Protein AF-A0A437J7K6-F1 (afdb_monomer)

InterPro domains:
  IPR006598 Glycosyl transferase CAP10 domain [PF05686] (250-418)
  IPR006598 Glycosyl transferase CAP10 domain [SM00672] (198-436)
  IPR051091 Protein O-Glucosyltransferase/Glycos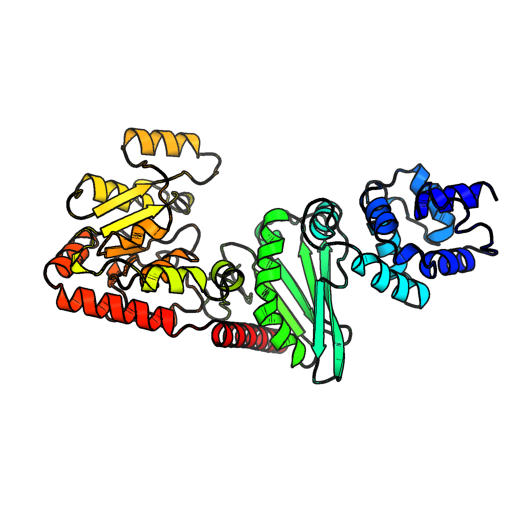yltransferase 90 [PTHR12203] (225-419)

Secondary structure (DSSP, 8-state):
-HHHHHHHHHHH-TT-TTTTTT--SSHHHHHHHHHT-GGGG-HHHHHHHHH-BPPHHHHHHHHHHH-SS--GGGTTSBHHHHHHHHHHHTTT-HHHHHHHHHHHTTS-SSSTT-HHHHHHHH-EEEEEEEEEE-TTT--EEEEEEEEESSPPSSGGGGGEEEEEEETTEEEEEEE-S-HHHHHHHHHTTHHHHHHHHTTS-S-EEEEEE-SSS--SSS-EESSBS-GGGB---HHHHHTTTTHHHHHHHHTPPPGGGSEEEEEEEE--TTGGG-SSGGGSHHHHHHHHHHH-TTTEEEEE-----STTHHHHHHHHHHTT-B-----GGGGGGEEEEEE---SS--THHHHHHHHTTSPEEEE--TT--B-TTGGG--BTTTBEEE-TT-TTHHHHHHHHHH-HHHHHHHHHHHHHHHHH--HHHHHHHHHHHHHHHHHHHHHH-

pLDDT: mean 91.16, std 7.8, range [56.12, 98.88]

Solvent-accessible surface area (backbone atoms only — not comparable to full-atom values): 23538 Å² total; per-residue (Å²): 108,69,74,43,33,54,42,18,24,73,70,48,35,83,92,32,40,63,77,41,75,82,58,66,76,58,45,64,44,40,36,47,50,62,35,58,34,76,61,49,60,35,46,67,34,44,51,47,26,57,68,39,60,28,46,70,67,57,46,62,63,43,46,61,56,63,85,62,95,75,63,70,87,39,52,72,29,29,46,41,54,48,55,52,56,52,31,65,78,37,69,89,36,66,36,26,51,52,30,62,60,40,38,55,74,56,52,52,55,69,62,90,95,8,53,48,63,48,26,49,71,69,33,46,71,46,67,71,75,43,75,46,60,23,67,78,77,74,41,83,31,30,33,25,38,38,28,39,73,77,44,57,92,50,67,71,60,29,33,33,37,42,34,41,34,35,94,81,30,36,40,31,39,32,31,39,68,61,60,88,66,41,53,65,42,54,58,41,44,43,76,17,47,47,69,35,58,26,64,45,91,41,68,46,43,49,37,36,28,58,48,74,59,28,63,93,69,92,39,35,13,44,25,25,70,62,74,87,26,36,22,70,36,49,63,42,49,74,40,62,47,39,50,64,59,54,58,57,44,73,68,49,72,57,73,90,78,28,43,83,28,32,37,43,76,42,54,46,42,42,36,88,80,38,95,47,65,71,71,20,52,69,49,39,46,16,56,48,14,73,78,35,60,82,49,28,47,37,27,29,43,47,69,50,96,48,101,57,31,67,62,54,48,54,50,34,54,77,69,67,29,58,43,80,80,73,66,82,71,61,62,55,49,32,43,29,34,56,38,65,57,31,78,47,55,49,78,59,52,53,56,54,42,21,49,60,31,25,29,29,39,35,40,46,60,88,78,50,47,41,46,63,65,52,90,76,64,41,77,73,48,33,28,35,75,26,50,54,82,47,83,47,44,66,60,52,51,50,52,36,68,78,34,53,70,58,32,49,49,19,1,42,40,16,21,50,52,51,66,68,59,46,50,68,63,44,28,51,51,24,18,49,30,53,54,53,47,24,55,53,49,62,74,75,107

Structure (mmCIF, N/CA/C/O backbone):
data_AF-A0A437J7K6-F1
#
_entry.id   AF-A0A437J7K6-F1
#
loop_
_atom_site.group_PDB
_atom_site.id
_atom_site.type_symbol
_atom_site.label_atom_id
_atom_site.label_alt_id
_atom_site.label_comp_id
_atom_site.label_asym_id
_atom_site.label_entity_id
_atom_site.label_seq_id
_atom_site.pdbx_PDB_ins_code
_atom_site.Cartn_x
_atom_site.Cartn_y
_atom_site.Cartn_z
_atom_site.occupancy
_atom_site.B_iso_or_equiv
_atom_site.auth_seq_id
_atom_site.auth_comp_id
_atom_site.auth_asym_id
_atom_site.auth_atom_id
_atom_site.pdbx_PDB_model_num
ATOM 1 N N . MET A 1 1 ? -17.017 16.456 49.226 1.00 59.50 1 MET A N 1
ATOM 2 C CA . MET A 1 1 ? -16.725 17.582 48.312 1.00 59.50 1 MET A CA 1
ATOM 3 C C . MET A 1 1 ? -15.293 17.501 47.816 1.00 59.50 1 MET A C 1
ATOM 5 O O . MET A 1 1 ? -15.143 17.323 46.625 1.00 59.50 1 MET A O 1
ATOM 9 N N . GLU A 1 2 ? -14.284 17.491 48.691 1.00 69.12 2 GLU A N 1
ATOM 10 C CA . GLU A 1 2 ? -12.851 17.457 48.319 1.00 69.12 2 GLU A CA 1
ATOM 11 C C . GLU A 1 2 ? -12.480 16.327 47.333 1.00 69.12 2 GLU A C 1
ATOM 13 O O . GLU A 1 2 ? -12.078 16.607 46.212 1.00 69.12 2 GLU A O 1
ATOM 18 N N . HIS A 1 3 ? -12.822 15.070 47.640 1.00 74.38 3 HIS A N 1
ATOM 19 C CA . HIS A 1 3 ? -12.601 13.936 46.722 1.00 74.38 3 HIS A CA 1
ATOM 20 C C . HIS A 1 3 ? -13.326 14.075 45.358 1.00 74.38 3 HIS A C 1
ATOM 22 O O . HIS A 1 3 ? -12.877 13.530 44.350 1.00 74.38 3 HIS A O 1
ATOM 28 N N . ARG A 1 4 ? -14.458 14.796 45.288 1.00 77.44 4 ARG A N 1
ATOM 29 C CA . ARG A 1 4 ? -15.164 15.044 44.011 1.00 77.44 4 ARG A CA 1
ATOM 30 C C . ARG A 1 4 ? -14.464 16.122 43.190 1.00 77.44 4 ARG A C 1
ATOM 32 O O . ARG A 1 4 ? -14.423 16.005 41.972 1.00 77.44 4 ARG A O 1
ATOM 39 N N . THR A 1 5 ? -13.918 17.138 43.851 1.00 83.12 5 THR A N 1
ATOM 40 C CA . THR A 1 5 ? -13.100 18.177 43.222 1.00 83.12 5 THR A CA 1
ATOM 41 C C . THR A 1 5 ? -11.822 17.576 42.639 1.00 83.12 5 THR A C 1
ATOM 43 O O . THR A 1 5 ? -11.478 17.871 41.499 1.00 83.12 5 THR A O 1
ATOM 46 N N . ASP A 1 6 ? -11.168 16.662 43.358 1.00 86.25 6 ASP A N 1
ATOM 47 C CA . ASP A 1 6 ? -9.965 15.984 42.857 1.00 86.25 6 ASP A CA 1
ATOM 48 C C . ASP A 1 6 ? -10.276 15.049 41.682 1.00 86.25 6 ASP A C 1
ATOM 50 O O . ASP A 1 6 ? -9.573 15.060 40.672 1.00 86.25 6 ASP A O 1
ATOM 54 N N . LEU A 1 7 ? -11.390 14.310 41.748 1.00 88.44 7 LEU A N 1
ATOM 55 C CA . LEU A 1 7 ? -11.868 13.508 40.621 1.00 88.44 7 LEU A CA 1
ATOM 56 C C . LEU A 1 7 ? -12.237 14.379 39.408 1.00 88.44 7 LEU A C 1
ATOM 58 O O . LEU A 1 7 ? -11.939 14.006 38.277 1.00 88.44 7 LEU A O 1
ATOM 62 N N . ALA A 1 8 ? -12.870 15.537 39.617 1.00 90.75 8 ALA A N 1
ATOM 63 C CA . ALA A 1 8 ? -13.203 16.466 38.540 1.00 90.75 8 ALA A CA 1
ATOM 64 C C . ALA A 1 8 ? -11.942 17.024 37.867 1.00 90.75 8 ALA A C 1
ATOM 66 O O . ALA A 1 8 ? -11.865 17.006 36.640 1.00 90.75 8 ALA A O 1
ATOM 67 N N . ARG A 1 9 ? -10.930 17.425 38.647 1.00 91.94 9 ARG A N 1
ATOM 68 C CA . ARG A 1 9 ? -9.620 17.840 38.120 1.00 91.94 9 ARG A CA 1
ATOM 69 C C . ARG A 1 9 ? -8.950 16.728 37.323 1.00 91.94 9 ARG A C 1
ATOM 71 O O . ARG A 1 9 ? -8.494 16.966 36.210 1.00 91.94 9 ARG A O 1
ATOM 78 N N . LEU A 1 10 ? -8.954 15.500 37.843 1.00 93.25 10 LEU A N 1
ATOM 79 C CA . LEU A 1 10 ? -8.397 14.349 37.134 1.00 93.25 10 LEU A CA 1
ATOM 80 C C . LEU A 1 10 ? -9.150 14.054 35.832 1.00 93.25 10 LEU A C 1
ATOM 82 O O . LEU A 1 10 ? -8.529 13.698 34.841 1.00 93.25 10 LEU A O 1
ATOM 86 N N . LEU A 1 11 ? -10.479 14.168 35.815 1.00 92.69 11 LEU A N 1
ATOM 87 C CA . LEU A 1 11 ? -11.285 13.832 34.643 1.00 92.69 11 LEU A CA 1
ATOM 88 C C . LEU A 1 11 ? -11.331 14.945 33.604 1.00 92.69 11 LEU A C 1
ATOM 90 O O . LEU A 1 11 ? -11.466 14.637 32.427 1.00 92.69 11 LEU A O 1
ATOM 94 N N . PHE A 1 12 ? -11.296 16.211 33.995 1.00 93.31 12 PHE A N 1
ATOM 95 C CA . PHE A 1 12 ? -11.583 17.329 33.094 1.00 93.31 12 PHE A CA 1
ATOM 96 C C . PHE A 1 12 ? -10.450 18.361 33.021 1.00 93.31 12 PHE A C 1
ATOM 98 O O . PHE A 1 12 ? -10.519 19.251 32.186 1.00 93.31 12 PHE A O 1
ATOM 105 N N . GLY A 1 13 ? -9.395 18.225 33.824 1.00 92.69 13 GLY A N 1
ATOM 106 C CA . GLY A 1 13 ? -8.305 19.194 33.917 1.00 92.69 13 GLY A CA 1
ATOM 107 C C . GLY A 1 13 ? -8.537 20.258 34.995 1.00 92.69 13 GLY A C 1
ATOM 108 O O . GLY A 1 13 ? -9.630 20.395 35.554 1.00 92.69 13 GLY A O 1
ATOM 109 N N . ASP A 1 14 ? -7.484 21.022 35.292 1.00 88.31 14 ASP A N 1
ATOM 110 C CA . ASP A 1 14 ? -7.465 21.998 36.393 1.00 88.31 14 ASP A CA 1
ATOM 111 C C . ASP A 1 14 ? -8.370 23.219 36.165 1.00 88.31 14 ASP A C 1
ATOM 113 O O . ASP A 1 14 ? -8.733 23.896 37.126 1.00 88.31 14 ASP A O 1
ATOM 117 N N . ASP A 1 15 ? -8.794 23.460 34.923 1.00 89.94 15 ASP A N 1
ATOM 118 C CA . ASP A 1 15 ? -9.720 24.538 34.552 1.00 89.94 15 ASP A CA 1
ATOM 119 C C . ASP A 1 15 ? -11.193 24.206 34.871 1.00 89.94 15 ASP A C 1
ATOM 121 O O . ASP A 1 15 ? -12.079 25.060 34.754 1.00 89.94 15 ASP A O 1
ATOM 125 N N . HIS A 1 16 ? -11.484 22.967 35.290 1.00 90.88 16 HIS A N 1
ATOM 126 C CA . HIS A 1 16 ? -12.845 22.472 35.528 1.00 90.88 16 HIS A CA 1
ATOM 127 C C . HIS A 1 16 ? -13.049 21.781 36.898 1.00 90.88 16 HIS A C 1
ATOM 129 O O . HIS A 1 16 ? -13.719 20.745 36.971 1.00 90.88 16 HIS A O 1
ATOM 135 N N . PRO A 1 17 ? -12.545 22.341 38.017 1.00 86.25 17 PRO A N 1
ATOM 136 C CA . PRO A 1 17 ? -12.547 21.668 39.321 1.00 86.25 17 PRO A CA 1
ATOM 137 C C . PRO A 1 17 ? -13.955 21.446 39.901 1.00 86.25 17 PRO A C 1
ATOM 139 O O . PRO A 1 17 ? -14.151 20.550 40.720 1.00 86.25 17 PRO A O 1
ATOM 142 N N . ASP A 1 18 ? -14.948 22.219 39.455 1.00 88.12 18 ASP A N 1
ATOM 143 C CA . ASP A 1 18 ? -16.324 22.161 39.959 1.00 88.12 18 ASP A CA 1
ATOM 144 C C . ASP A 1 18 ? -17.279 21.358 39.055 1.00 88.12 18 ASP A C 1
ATOM 146 O O . ASP A 1 18 ? -18.476 21.277 39.337 1.00 88.12 18 ASP A O 1
ATOM 150 N N . ALA A 1 19 ? -16.771 20.707 37.997 1.00 88.88 19 ALA A N 1
ATOM 151 C CA . ALA A 1 19 ? -17.585 19.984 37.007 1.00 88.88 19 ALA A CA 1
ATOM 152 C C . ALA A 1 19 ? -18.482 18.882 37.611 1.00 88.88 19 ALA A C 1
ATOM 154 O O . ALA A 1 19 ? -19.518 18.537 37.047 1.00 88.88 19 ALA A O 1
ATOM 155 N N . LEU A 1 20 ? -18.114 18.339 38.778 1.00 87.94 20 LEU A N 1
ATOM 156 C CA . LEU A 1 20 ? -18.870 17.297 39.487 1.00 87.94 20 LEU A CA 1
ATOM 157 C C . LEU A 1 20 ? -19.371 17.737 40.875 1.00 87.94 20 LEU A C 1
ATOM 159 O O . LEU A 1 20 ? -19.770 16.892 41.680 1.00 87.94 20 LEU A O 1
ATOM 163 N N . ALA A 1 21 ? -19.382 19.042 41.178 1.00 81.25 21 ALA A N 1
ATOM 164 C CA . ALA A 1 21 ? -19.735 19.559 42.506 1.00 81.25 21 ALA A CA 1
ATOM 165 C C . ALA A 1 21 ? -21.153 19.157 42.968 1.00 81.25 21 ALA A C 1
ATOM 167 O O . ALA A 1 21 ? -21.380 18.959 44.163 1.00 81.25 21 ALA A O 1
ATOM 168 N N . HIS A 1 22 ? -22.084 18.966 42.025 1.00 76.06 22 HIS A N 1
ATOM 169 C CA . HIS A 1 22 ? -23.499 18.655 42.280 1.00 76.06 22 HIS A CA 1
ATOM 170 C C . HIS A 1 22 ? -23.906 17.201 41.964 1.00 76.06 22 HIS A C 1
ATOM 172 O O . HIS A 1 22 ? -25.091 16.880 41.987 1.00 76.06 22 HIS A O 1
ATOM 178 N N . ALA A 1 23 ? -22.957 16.316 41.637 1.00 75.81 23 ALA A N 1
ATOM 179 C CA . ALA A 1 23 ? -23.265 14.925 41.299 1.00 75.81 23 ALA A CA 1
ATOM 180 C C . ALA A 1 23 ? -23.521 14.089 42.568 1.00 75.81 23 ALA A C 1
ATOM 182 O O . ALA A 1 23 ? -22.572 13.600 43.173 1.00 75.81 23 ALA A O 1
ATOM 183 N N . ASP A 1 24 ? -24.777 13.924 42.992 1.00 65.19 24 ASP A N 1
ATOM 184 C CA . ASP A 1 24 ? -25.143 13.151 44.190 1.00 65.19 24 ASP A CA 1
ATOM 185 C C . ASP A 1 24 ? -25.433 11.668 43.915 1.00 65.19 24 ASP A C 1
ATOM 187 O O . ASP A 1 24 ? -26.032 11.323 42.900 1.00 65.19 24 ASP A O 1
ATOM 191 N N . GLY A 1 25 ? -25.059 10.790 44.857 1.00 62.53 25 GLY A N 1
ATOM 192 C CA . GLY A 1 25 ? -25.455 9.376 44.864 1.00 62.53 25 GLY A CA 1
ATOM 193 C C . GLY A 1 25 ? -24.308 8.363 44.912 1.00 62.53 25 GLY A C 1
ATOM 194 O O . GLY A 1 25 ? -23.146 8.714 45.122 1.00 62.53 25 GLY A O 1
ATOM 195 N N . ASP A 1 26 ? -24.692 7.094 44.763 1.00 73.94 26 ASP A N 1
ATOM 196 C CA . ASP A 1 26 ? -23.817 5.932 44.583 1.00 73.94 26 ASP A CA 1
ATOM 197 C C . ASP A 1 26 ? -22.997 6.011 43.272 1.00 73.94 26 ASP A C 1
ATOM 199 O O . ASP A 1 26 ? -23.104 6.966 42.495 1.00 73.94 26 ASP A O 1
ATOM 203 N N . GLY A 1 27 ? -22.137 5.018 43.021 1.00 75.25 27 GLY A N 1
ATOM 204 C CA . GLY A 1 27 ? -21.258 5.013 41.845 1.00 75.25 27 GLY A CA 1
ATOM 205 C C . GLY A 1 27 ? -21.992 5.062 40.494 1.00 75.25 27 GLY A C 1
ATOM 206 O O . GLY A 1 27 ? -21.423 5.561 39.525 1.00 75.25 27 GLY A O 1
ATOM 207 N N . ASP A 1 28 ? -23.265 4.644 40.408 1.00 80.38 28 ASP A N 1
ATOM 208 C CA . ASP A 1 28 ? -24.039 4.709 39.159 1.00 80.38 28 ASP A CA 1
ATOM 209 C C . ASP A 1 28 ? -24.464 6.146 38.819 1.00 80.38 28 ASP A C 1
ATOM 211 O O . ASP A 1 28 ? -24.347 6.586 37.669 1.00 80.38 28 ASP A O 1
ATOM 215 N N . SER A 1 29 ? -24.900 6.915 39.819 1.00 83.50 29 SER A N 1
ATOM 216 C CA . SER A 1 29 ? -25.231 8.334 39.634 1.00 83.50 29 SER A CA 1
ATOM 217 C C . SER A 1 29 ? -24.011 9.156 39.217 1.00 83.50 29 SER A C 1
ATOM 219 O O . SER A 1 29 ? -24.097 9.975 38.298 1.00 83.50 29 SER A O 1
ATOM 221 N N . LEU A 1 30 ? -22.852 8.899 39.833 1.00 85.31 30 LEU A N 1
ATOM 222 C CA . LEU A 1 30 ? -21.594 9.553 39.469 1.00 85.31 30 LEU A CA 1
ATOM 223 C C . LEU A 1 30 ? -21.158 9.190 38.043 1.00 85.31 30 LEU A C 1
ATOM 225 O O . LEU A 1 30 ? -20.812 10.072 37.259 1.00 85.31 30 LEU A O 1
ATOM 229 N N . ARG A 1 31 ? -21.231 7.905 37.679 1.00 86.38 31 ARG A N 1
ATOM 230 C CA . ARG A 1 31 ? -20.950 7.412 36.324 1.00 86.38 31 ARG A CA 1
ATOM 231 C C . ARG A 1 31 ? -21.807 8.108 35.270 1.00 86.38 31 ARG A C 1
ATOM 233 O O . ARG A 1 31 ? -21.281 8.586 34.264 1.00 86.38 31 ARG A O 1
ATOM 240 N N . LYS A 1 32 ? -23.120 8.204 35.505 1.00 87.25 32 LYS A N 1
ATOM 241 C CA . LYS A 1 32 ? -24.046 8.923 34.615 1.00 87.25 32 LYS A CA 1
ATOM 242 C C . LYS A 1 32 ? -23.670 10.397 34.489 1.00 87.25 32 LYS A C 1
ATOM 244 O O . LYS A 1 32 ? -23.656 10.907 33.372 1.00 87.25 32 LYS A O 1
ATOM 249 N N . ALA A 1 33 ? -23.320 11.056 35.596 1.00 89.31 33 ALA A N 1
ATOM 250 C CA . ALA A 1 33 ? -22.886 12.451 35.584 1.00 89.31 33 ALA A CA 1
ATOM 251 C C . ALA A 1 33 ? -21.607 12.658 34.755 1.00 89.31 33 ALA A C 1
ATOM 253 O O . ALA A 1 33 ? -21.548 13.590 33.958 1.00 89.31 33 ALA A O 1
ATOM 254 N N . VAL A 1 34 ? -20.615 11.768 34.882 1.00 90.50 34 VAL A N 1
ATOM 255 C CA . VAL A 1 34 ? -19.355 11.842 34.124 1.00 90.50 34 VAL A CA 1
ATOM 256 C C . VAL A 1 34 ? -19.582 11.616 32.631 1.00 90.50 34 VAL A C 1
ATOM 258 O O . VAL A 1 34 ? -19.145 12.433 31.821 1.00 90.50 34 VAL A O 1
ATOM 261 N N . PHE A 1 35 ? -20.282 10.548 32.241 1.00 91.12 35 PHE A N 1
ATOM 262 C CA . PHE A 1 35 ? -20.473 10.220 30.824 1.00 91.12 35 PHE A CA 1
ATOM 263 C C . PHE A 1 35 ? -21.430 11.173 30.099 1.00 91.12 35 PHE A C 1
ATOM 265 O O . PHE A 1 35 ? -21.229 11.469 28.922 1.00 91.12 35 PHE A O 1
ATOM 272 N N . ALA A 1 36 ? -22.422 11.730 30.797 1.00 91.06 36 ALA A N 1
ATOM 273 C CA . ALA A 1 36 ? -23.317 12.736 30.228 1.00 91.06 36 ALA A CA 1
ATOM 274 C C . ALA A 1 36 ? -22.734 14.163 30.250 1.00 91.06 36 ALA A C 1
ATOM 276 O O . ALA A 1 36 ? -23.382 15.086 29.754 1.00 91.06 36 ALA A O 1
ATOM 277 N N . HIS A 1 37 ? -21.540 14.371 30.822 1.00 92.31 37 HIS A N 1
ATOM 278 C CA . HIS A 1 37 ? -21.005 15.715 31.018 1.00 92.31 37 HIS A CA 1
ATOM 279 C C . HIS A 1 37 ? -20.718 16.428 29.677 1.00 92.31 37 HIS A C 1
ATOM 281 O O . HIS A 1 37 ? -20.059 15.850 28.807 1.00 92.31 37 HIS A O 1
ATOM 287 N N . PRO A 1 38 ? -21.126 17.702 29.495 1.00 91.50 38 PRO A N 1
ATOM 288 C CA . PRO A 1 38 ? -20.907 18.439 28.244 1.00 91.50 38 PRO A CA 1
ATOM 289 C C . PRO A 1 38 ? -19.436 18.559 27.822 1.00 91.50 38 PRO A C 1
ATOM 291 O O . PRO A 1 38 ? -19.141 18.550 26.628 1.00 91.50 38 PRO A O 1
ATOM 294 N N . LEU A 1 39 ? -18.512 18.604 28.790 1.00 92.31 39 LEU A N 1
ATOM 295 C CA . LEU A 1 39 ? -17.063 18.665 28.536 1.00 92.31 39 LEU A CA 1
ATOM 296 C C . LEU A 1 39 ? -16.506 17.437 27.803 1.00 92.31 39 LEU A C 1
ATOM 298 O O . LEU A 1 39 ? -15.386 17.481 27.314 1.00 92.31 39 LEU A O 1
ATOM 302 N N . ASN A 1 40 ? -17.265 16.347 27.659 1.00 90.50 40 ASN A N 1
ATOM 303 C CA . ASN A 1 40 ? -16.837 15.217 26.829 1.00 90.50 40 ASN A CA 1
ATOM 304 C C . ASN A 1 40 ? -16.761 15.560 25.331 1.00 90.50 40 ASN A C 1
ATOM 306 O O . ASN A 1 40 ? -16.220 14.775 24.561 1.00 90.50 40 ASN A O 1
ATOM 310 N N . ARG A 1 41 ? -17.293 16.719 24.921 1.00 89.00 41 ARG A N 1
ATOM 311 C CA . ARG A 1 41 ? -17.150 17.283 23.569 1.00 89.00 41 ARG A CA 1
ATOM 312 C C . ARG A 1 41 ? -16.044 18.334 23.472 1.00 89.00 41 ARG A C 1
ATOM 314 O O . ARG A 1 41 ? -15.837 18.889 22.396 1.00 89.00 41 ARG A O 1
ATOM 321 N N . ASP A 1 42 ? -15.382 18.648 24.582 1.00 90.56 42 ASP A N 1
ATOM 322 C CA . ASP A 1 42 ? -14.318 19.639 24.614 1.00 90.56 42 ASP A CA 1
ATOM 323 C C . ASP A 1 42 ? -13.000 19.017 24.129 1.00 90.56 42 ASP A C 1
ATOM 325 O O . ASP A 1 42 ? -12.529 18.005 24.657 1.00 90.56 42 ASP A O 1
ATOM 329 N N . ALA A 1 43 ? -12.404 19.624 23.102 1.00 87.94 43 ALA A N 1
ATOM 330 C CA . ALA A 1 43 ? -11.171 19.131 22.503 1.00 87.94 43 ALA A CA 1
ATOM 331 C C . ALA A 1 43 ? -9.975 19.218 23.466 1.00 87.94 43 ALA A C 1
ATOM 333 O O . ALA A 1 43 ? -9.144 18.312 23.484 1.00 87.94 43 ALA A O 1
ATOM 334 N N . GLN A 1 44 ? -9.886 20.261 24.300 1.00 90.19 44 GLN A N 1
ATOM 335 C CA . GLN A 1 44 ? -8.802 20.408 25.276 1.00 90.19 44 GLN A CA 1
ATOM 336 C C . GLN A 1 44 ? -8.884 19.316 26.340 1.00 90.19 44 GLN A C 1
ATOM 338 O O . GLN A 1 44 ? -7.872 18.696 26.664 1.00 90.19 44 GLN A O 1
ATOM 343 N N . VAL A 1 45 ? -10.094 19.006 26.809 1.00 92.19 45 VAL A N 1
ATOM 344 C CA . VAL A 1 45 ? -10.329 17.890 27.736 1.00 92.19 45 VAL A CA 1
ATOM 345 C C . VAL A 1 45 ? -9.960 16.550 27.098 1.00 92.19 45 VAL A C 1
ATOM 347 O O . VAL A 1 45 ? -9.326 15.708 27.740 1.00 92.19 45 VAL A O 1
ATOM 350 N N . ALA A 1 46 ? -10.319 16.337 25.829 1.00 89.44 46 ALA A N 1
ATOM 351 C CA . ALA A 1 46 ? -9.963 15.121 25.103 1.00 89.44 46 ALA A CA 1
ATOM 352 C C . ALA A 1 46 ? -8.440 14.956 24.963 1.00 89.44 46 ALA A C 1
ATOM 354 O O . ALA A 1 46 ? -7.911 13.884 25.272 1.00 89.44 46 ALA A O 1
ATOM 355 N N . HIS A 1 47 ? -7.727 16.023 24.588 1.00 89.06 47 HIS A N 1
ATOM 356 C CA . HIS A 1 47 ? -6.264 16.035 24.505 1.00 89.06 47 HIS A CA 1
ATOM 357 C C . HIS A 1 47 ? -5.598 15.822 25.871 1.00 89.06 47 HIS A C 1
ATOM 359 O O . HIS A 1 47 ? -4.659 15.028 25.992 1.00 89.06 47 HIS A O 1
ATOM 365 N N . TYR A 1 48 ? -6.100 16.475 26.921 1.00 92.00 48 TYR A N 1
ATOM 366 C CA . TYR A 1 48 ? -5.630 16.273 28.290 1.00 92.00 48 TYR A CA 1
ATOM 367 C C . TYR A 1 48 ? -5.745 14.800 28.708 1.00 92.00 48 TYR A C 1
ATOM 369 O O . TYR A 1 48 ? -4.769 14.195 29.141 1.00 92.00 48 TYR A O 1
ATOM 377 N N . ARG A 1 49 ? -6.901 14.165 28.501 1.00 91.81 49 ARG A N 1
ATOM 378 C CA . ARG A 1 49 ? -7.100 12.749 28.857 1.00 91.81 49 ARG A CA 1
ATOM 379 C C . ARG A 1 49 ? -6.230 11.792 28.048 1.00 91.81 49 ARG A C 1
ATOM 381 O O . ARG A 1 49 ? -5.819 10.756 28.566 1.00 91.81 49 ARG A O 1
ATOM 388 N N . LEU A 1 50 ? -5.979 12.106 26.781 1.00 89.81 50 LEU A N 1
ATOM 389 C CA . LEU A 1 50 ? -5.139 11.286 25.911 1.00 89.81 50 LEU A CA 1
ATOM 390 C C . LEU A 1 50 ? -3.650 11.369 26.299 1.00 89.81 50 LEU A C 1
ATOM 392 O O . LEU A 1 50 ? -2.895 10.410 26.129 1.00 89.81 50 LEU A O 1
ATOM 396 N N . SER A 1 51 ? -3.225 12.510 26.845 1.00 89.81 51 SER A N 1
ATOM 397 C CA . SER A 1 51 ? -1.854 12.744 27.315 1.00 89.81 51 SER A CA 1
ATOM 398 C C . SER A 1 51 ? -1.627 12.307 28.768 1.00 89.81 51 SER A C 1
ATOM 400 O O . SER A 1 51 ? -0.534 11.843 29.104 1.00 89.81 51 SER A O 1
ATOM 402 N N . LYS A 1 52 ? -2.649 12.387 29.626 1.00 93.31 52 LYS A N 1
ATOM 403 C CA . LYS A 1 52 ? -2.589 11.979 31.034 1.00 93.31 52 LYS A CA 1
ATOM 404 C C . LYS A 1 52 ? -2.447 10.462 31.153 1.00 93.31 52 LYS A C 1
ATOM 406 O O . LYS A 1 52 ? -3.403 9.715 30.971 1.00 93.31 52 LYS A O 1
ATOM 411 N N . THR A 1 53 ? -1.241 10.017 31.498 1.00 93.50 53 THR A N 1
ATOM 412 C CA . THR A 1 53 ? -0.951 8.619 31.849 1.00 93.50 53 THR A CA 1
ATOM 413 C C . THR A 1 53 ? -1.370 8.350 33.291 1.00 93.50 53 THR A C 1
ATOM 415 O O . THR A 1 53 ? -1.080 9.159 34.175 1.00 93.50 53 THR A O 1
ATOM 418 N N . LEU A 1 54 ? -2.048 7.227 33.530 1.00 93.81 54 LEU A N 1
ATOM 419 C CA . LEU A 1 54 ? -2.587 6.881 34.843 1.00 93.81 54 LEU A CA 1
ATOM 420 C C . LEU A 1 54 ? -1.535 6.239 35.750 1.00 93.81 54 LEU A C 1
ATOM 422 O O . LEU A 1 54 ? -0.938 5.214 35.417 1.00 93.81 54 LEU A O 1
ATOM 426 N N . SER A 1 55 ? -1.345 6.831 36.925 1.00 94.00 55 SER A N 1
ATOM 427 C CA . SER A 1 55 ? -0.631 6.235 38.053 1.00 94.00 55 SER A CA 1
ATOM 428 C C . SER A 1 55 ? -1.548 5.320 38.877 1.00 94.00 55 SER A C 1
ATOM 430 O O . SER A 1 55 ? -2.761 5.292 38.682 1.00 94.00 55 SER A O 1
ATOM 432 N N . HIS A 1 56 ? -0.979 4.596 39.843 1.00 91.69 56 HIS A N 1
ATOM 433 C CA . HIS A 1 56 ? -1.773 3.819 40.801 1.00 91.69 56 HIS A CA 1
ATOM 434 C C . HIS A 1 56 ? -2.739 4.707 41.604 1.00 91.69 56 HIS A C 1
ATOM 436 O O . HIS A 1 56 ? -3.883 4.325 41.812 1.00 91.69 56 HIS A O 1
ATOM 442 N N . GLU A 1 57 ? -2.310 5.905 42.009 1.00 90.88 57 GLU A N 1
ATOM 443 C CA . GLU A 1 57 ? -3.150 6.852 42.753 1.00 90.88 57 GLU A CA 1
ATOM 444 C C . GLU A 1 57 ? -4.311 7.383 41.901 1.00 90.88 57 GLU A C 1
ATOM 446 O O . GLU A 1 57 ? -5.446 7.444 42.372 1.00 90.88 57 GLU A O 1
ATOM 451 N N . ASP A 1 58 ? -4.060 7.685 40.621 1.00 92.62 58 ASP A N 1
ATOM 452 C CA . ASP A 1 58 ? -5.124 8.087 39.693 1.00 92.62 58 ASP A CA 1
ATOM 453 C C . ASP A 1 58 ? -6.205 6.990 39.584 1.00 92.62 58 ASP A C 1
ATOM 455 O O . ASP A 1 58 ? -7.399 7.287 39.563 1.00 92.62 58 ASP A O 1
ATOM 459 N N . ILE A 1 59 ? -5.802 5.713 39.562 1.00 90.19 59 ILE A N 1
ATOM 460 C CA . ILE A 1 59 ? -6.727 4.572 39.522 1.00 90.19 59 ILE A CA 1
ATOM 461 C C . ILE A 1 59 ? -7.568 4.465 40.798 1.00 90.19 59 ILE A C 1
ATOM 463 O O . ILE A 1 59 ? -8.775 4.227 40.708 1.00 90.19 59 ILE A O 1
ATOM 467 N N . GLU A 1 60 ? -6.972 4.668 41.973 1.00 86.31 60 GLU A N 1
ATOM 468 C CA . GLU A 1 60 ? -7.715 4.684 43.240 1.00 86.31 60 GLU A CA 1
ATOM 469 C C . GLU A 1 60 ? -8.779 5.790 43.244 1.00 86.31 60 GLU A C 1
ATOM 471 O O . GLU A 1 60 ? -9.931 5.538 43.606 1.00 86.31 60 GLU A O 1
ATOM 476 N N . ASN A 1 61 ? -8.433 6.980 42.744 1.00 87.12 61 ASN A N 1
ATOM 477 C CA . ASN A 1 61 ? -9.362 8.104 42.631 1.00 87.12 61 ASN A CA 1
ATOM 478 C C . ASN A 1 61 ? -10.519 7.826 41.658 1.00 87.12 61 ASN A C 1
ATOM 480 O O . ASN A 1 61 ? -11.630 8.316 41.870 1.00 87.12 61 ASN A O 1
ATOM 484 N N . LEU A 1 62 ? -10.288 7.017 40.619 1.00 88.12 62 LEU A N 1
ATOM 485 C CA . LEU A 1 62 ? -11.307 6.609 39.647 1.00 88.12 62 LEU A CA 1
ATOM 486 C C . LEU A 1 62 ? -12.151 5.407 40.098 1.00 88.12 62 LEU A C 1
ATOM 488 O O . LEU A 1 62 ? -13.189 5.140 39.492 1.00 88.12 62 LEU A O 1
ATOM 492 N N . ARG A 1 63 ? -11.769 4.681 41.158 1.00 83.62 63 ARG A N 1
ATOM 493 C CA . ARG A 1 63 ? -12.504 3.494 41.639 1.00 83.62 63 ARG A CA 1
ATOM 494 C C . ARG A 1 63 ? -14.016 3.720 41.832 1.00 83.62 63 ARG A C 1
ATOM 496 O O . ARG A 1 63 ? -14.774 2.823 41.458 1.00 83.62 63 ARG A O 1
ATOM 503 N N . PRO A 1 64 ? -14.499 4.874 42.343 1.00 81.12 64 PRO A N 1
ATOM 504 C CA . PRO A 1 64 ? -15.936 5.134 42.459 1.00 81.12 64 PRO A CA 1
ATOM 505 C C . PRO A 1 64 ? -16.690 5.119 41.120 1.00 81.12 64 PRO A C 1
ATOM 507 O O . PRO A 1 64 ? -17.895 4.879 41.113 1.00 81.12 64 PRO A O 1
ATOM 510 N N . LEU A 1 65 ? -15.996 5.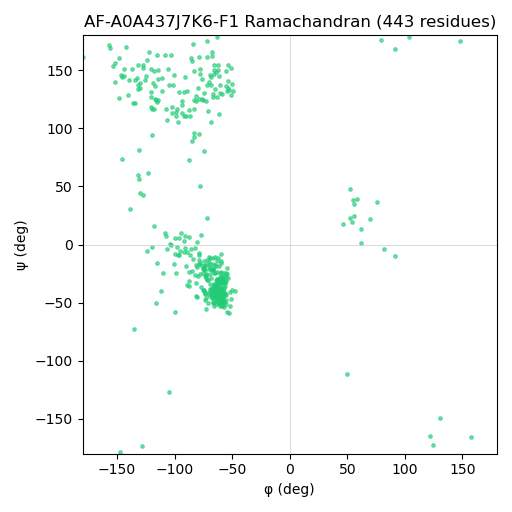378 40.004 1.00 81.94 65 LEU A N 1
ATOM 511 C CA . LEU A 1 65 ? -16.547 5.337 38.651 1.00 81.94 65 LEU A CA 1
ATOM 512 C C . LEU A 1 65 ? -16.603 3.905 38.111 1.00 81.94 65 LEU A C 1
ATOM 514 O O . LEU A 1 65 ? -17.609 3.534 37.525 1.00 81.94 65 LEU A O 1
ATOM 518 N N . PHE A 1 66 ? -15.540 3.115 38.293 1.00 78.56 66 PHE A N 1
ATOM 519 C CA . PHE A 1 66 ? -15.351 1.874 37.538 1.00 78.56 66 PHE A CA 1
ATOM 520 C C . PHE A 1 66 ? -16.246 0.705 37.964 1.00 78.56 66 PHE A C 1
ATOM 522 O O . PHE A 1 66 ? -16.402 -0.211 37.173 1.00 78.56 66 PHE A O 1
ATOM 529 N N . LEU A 1 67 ? -16.862 0.697 39.154 1.00 69.81 67 LEU A N 1
ATOM 530 C CA . LEU A 1 67 ? -17.761 -0.384 39.629 1.00 69.81 67 LEU A CA 1
ATOM 531 C C . LEU A 1 67 ? -17.230 -1.835 39.423 1.00 69.81 67 LEU A C 1
ATOM 533 O O . LEU A 1 67 ? -18.003 -2.790 39.475 1.00 69.81 67 LEU A O 1
ATOM 537 N N . LEU A 1 68 ? -15.924 -2.010 39.190 1.00 62.09 68 LEU A N 1
ATOM 538 C CA . LEU A 1 68 ? -15.264 -3.247 38.762 1.00 62.09 68 LEU A CA 1
ATOM 539 C C . LEU A 1 68 ? -14.095 -3.567 39.700 1.00 62.09 68 LEU A C 1
ATOM 541 O O . LEU A 1 68 ? -13.486 -2.671 40.286 1.00 62.09 68 LEU A O 1
ATOM 545 N N . ASN A 1 69 ? -13.776 -4.858 39.825 1.00 56.12 69 ASN A N 1
ATOM 546 C CA . ASN A 1 69 ? -12.791 -5.357 40.791 1.00 56.12 69 ASN A CA 1
ATOM 547 C C . ASN A 1 69 ? -11.326 -5.230 40.340 1.00 56.12 69 ASN A C 1
ATOM 549 O O . ASN A 1 69 ? -10.448 -5.318 41.194 1.00 56.12 69 ASN A O 1
ATOM 553 N N . ASP A 1 70 ? -11.045 -5.034 39.047 1.00 69.44 70 ASP A N 1
ATOM 554 C CA . ASP A 1 70 ? -9.670 -4.999 38.530 1.00 69.44 70 ASP A CA 1
ATOM 555 C C . ASP A 1 70 ? -9.421 -3.785 37.628 1.00 69.44 70 ASP A C 1
ATOM 557 O O . ASP A 1 70 ? -9.492 -3.848 36.405 1.00 69.44 70 ASP A O 1
ATOM 561 N N . THR A 1 71 ? -9.151 -2.645 38.260 1.00 77.25 71 THR A N 1
ATOM 562 C CA . THR A 1 71 ? -8.771 -1.397 37.584 1.00 77.25 71 THR A CA 1
ATOM 563 C C . THR A 1 71 ? -7.255 -1.273 37.390 1.00 77.25 71 THR A C 1
ATOM 565 O O . THR A 1 71 ? -6.788 -0.338 36.739 1.00 77.25 71 THR A O 1
ATOM 568 N N . ALA A 1 72 ? -6.464 -2.203 37.942 1.00 81.12 72 ALA A N 1
ATOM 569 C CA . ALA A 1 72 ? -5.003 -2.141 37.927 1.00 81.12 72 ALA A CA 1
ATOM 570 C C . ALA A 1 72 ? -4.421 -2.348 36.520 1.00 81.12 72 ALA A C 1
ATOM 572 O O . ALA A 1 72 ? -3.363 -1.8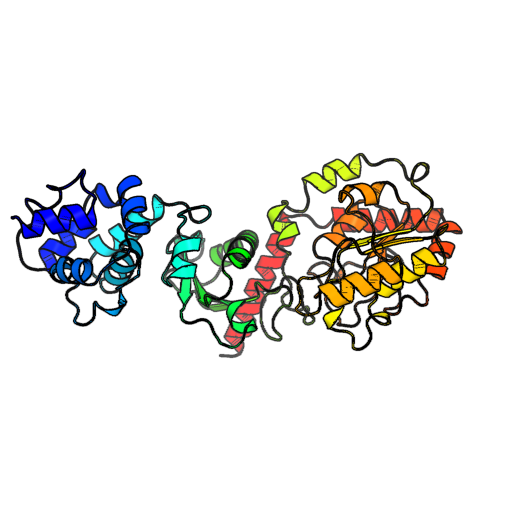05 36.202 1.00 81.12 72 ALA A O 1
ATOM 573 N N . VAL A 1 73 ? -5.152 -3.045 35.643 1.00 83.88 73 VAL A N 1
ATOM 574 C CA . VAL A 1 73 ? -4.811 -3.227 34.219 1.00 83.88 73 VAL A CA 1
ATOM 575 C C . VAL A 1 73 ? -4.712 -1.912 33.430 1.00 83.88 73 VAL A C 1
ATOM 577 O O . VAL A 1 73 ? -4.178 -1.897 32.321 1.00 83.88 73 VAL A O 1
ATOM 580 N N . HIS A 1 74 ? -5.210 -0.800 33.985 1.00 88.56 74 HIS A N 1
ATOM 581 C CA . HIS A 1 74 ? -5.145 0.522 33.360 1.00 88.56 74 HIS A CA 1
ATOM 582 C C . HIS A 1 74 ? -3.963 1.383 33.808 1.00 88.56 74 HIS A C 1
ATOM 584 O O . HIS A 1 74 ? -3.753 2.454 33.236 1.00 88.56 74 HIS A O 1
ATOM 590 N N . VAL A 1 75 ? -3.170 0.942 34.788 1.00 90.31 75 VAL A N 1
ATOM 591 C CA . VAL A 1 75 ? -1.960 1.671 35.185 1.00 90.31 75 VAL A CA 1
ATOM 592 C C . VAL A 1 75 ? -1.005 1.759 33.992 1.00 90.31 75 VAL A C 1
ATOM 594 O O . VAL A 1 75 ? -0.715 0.765 33.329 1.00 90.31 75 VAL A O 1
ATOM 597 N N . GLY A 1 76 ? -0.520 2.966 33.706 1.00 89.38 76 GLY A N 1
ATOM 598 C CA . GLY A 1 76 ? 0.344 3.242 32.558 1.00 89.38 76 GLY A CA 1
ATOM 599 C C . GLY A 1 76 ? -0.389 3.429 31.225 1.00 89.38 76 GLY A C 1
ATOM 600 O O . GLY A 1 76 ? 0.260 3.776 30.242 1.00 89.38 76 GLY A O 1
ATOM 601 N N . ARG A 1 77 ? -1.718 3.250 31.172 1.00 90.00 77 ARG A N 1
ATOM 602 C CA . ARG A 1 77 ? -2.543 3.647 30.017 1.00 90.00 77 ARG A CA 1
ATOM 603 C C . ARG A 1 77 ? -2.949 5.114 30.142 1.00 90.00 77 ARG A C 1
ATOM 605 O O . ARG A 1 77 ? -2.933 5.691 31.234 1.00 90.00 77 ARG A O 1
ATOM 612 N N . SER A 1 78 ? -3.341 5.722 29.029 1.00 91.38 78 SER A N 1
ATOM 613 C CA . SER A 1 78 ? -3.975 7.038 29.048 1.00 91.38 78 SER A CA 1
ATOM 614 C C . SER A 1 78 ? -5.321 6.995 29.780 1.00 91.38 78 SER A C 1
ATOM 616 O O . SER A 1 78 ? -6.055 6.001 29.730 1.00 91.38 78 SER A O 1
ATOM 618 N N . LEU A 1 79 ? -5.679 8.105 30.428 1.00 92.62 79 LEU A N 1
ATOM 619 C CA . LEU A 1 79 ? -7.002 8.289 31.025 1.00 92.62 79 LEU A CA 1
ATOM 620 C C . LEU A 1 79 ? -8.107 8.105 29.977 1.00 92.62 79 LEU A C 1
ATOM 622 O O . LEU A 1 79 ? -9.144 7.515 30.275 1.00 92.62 79 LEU A O 1
ATOM 626 N N . HIS A 1 80 ? -7.851 8.543 28.739 1.00 89.56 80 HIS A N 1
ATOM 627 C CA . HIS A 1 80 ? -8.716 8.289 27.589 1.00 89.56 80 HIS A CA 1
ATOM 628 C C . HIS A 1 80 ? -9.022 6.792 27.444 1.00 89.56 80 HIS A C 1
ATOM 630 O O . HIS A 1 80 ? -10.187 6.404 27.503 1.00 89.56 80 HIS A O 1
ATOM 636 N N . SER A 1 81 ? -7.987 5.957 27.297 1.00 87.38 81 SER A N 1
ATOM 637 C CA . SER A 1 81 ? -8.118 4.506 27.125 1.00 87.38 81 SER A CA 1
ATOM 638 C C . SER A 1 81 ? -8.907 3.843 28.254 1.00 87.38 81 SER A C 1
ATOM 640 O O . SER A 1 81 ? -9.730 2.973 27.988 1.00 87.38 81 SER A O 1
ATOM 642 N N . ALA A 1 82 ? -8.681 4.246 29.507 1.00 89.75 82 ALA A N 1
ATOM 643 C CA . ALA A 1 82 ? -9.368 3.654 30.656 1.00 89.75 82 ALA A CA 1
ATOM 644 C C . ALA A 1 82 ? -10.864 4.011 30.700 1.00 89.75 82 ALA A C 1
ATOM 646 O O . ALA A 1 82 ? -11.705 3.141 30.911 1.00 89.75 82 ALA A O 1
ATOM 647 N N . LEU A 1 83 ? -11.217 5.280 30.459 1.00 90.25 83 LEU A N 1
ATOM 648 C CA . LEU A 1 83 ? -12.621 5.711 30.412 1.00 90.25 83 LEU A CA 1
ATOM 649 C C . LEU A 1 83 ? -13.374 5.076 29.239 1.00 90.25 83 LEU A C 1
ATOM 651 O O . LEU A 1 83 ? -14.537 4.703 29.375 1.00 90.25 83 LEU A O 1
ATOM 655 N N . ALA A 1 84 ? -12.697 4.961 28.100 1.00 88.75 84 ALA A N 1
ATOM 656 C CA . ALA A 1 84 ? -13.176 4.307 26.895 1.00 88.75 84 ALA A CA 1
ATOM 657 C C . ALA A 1 84 ? -13.494 2.818 27.141 1.00 88.75 84 ALA A C 1
ATOM 659 O O . ALA A 1 84 ? -14.611 2.384 26.871 1.00 88.75 84 ALA A O 1
ATOM 660 N N . ASP A 1 85 ? -12.542 2.063 27.696 1.00 87.06 85 ASP A N 1
ATOM 661 C CA . ASP A 1 85 ? -12.709 0.643 28.047 1.00 87.06 85 ASP A CA 1
ATOM 662 C C . ASP A 1 85 ? -13.877 0.438 29.024 1.00 87.06 85 ASP A C 1
ATOM 664 O O . ASP A 1 85 ? -14.742 -0.420 28.841 1.00 87.06 85 ASP A O 1
ATOM 668 N N . TYR A 1 86 ? -13.986 1.319 30.018 1.00 87.44 86 TYR A N 1
ATOM 669 C CA . TYR A 1 86 ? -15.082 1.243 30.970 1.00 87.44 86 TYR A CA 1
ATOM 670 C C . TYR A 1 86 ? -16.448 1.545 30.363 1.00 87.44 86 TYR A C 1
ATOM 672 O O . TYR A 1 86 ? -17.411 0.827 30.638 1.00 87.44 86 TYR A O 1
ATOM 680 N N . ALA A 1 87 ? -16.555 2.571 29.520 1.00 88.56 87 ALA A N 1
ATOM 681 C CA . ALA A 1 87 ? -17.806 2.879 28.839 1.00 88.56 87 ALA A CA 1
ATOM 682 C C . ALA A 1 87 ? -18.297 1.702 27.972 1.00 88.56 87 ALA A C 1
ATOM 684 O O . ALA A 1 87 ? -19.503 1.476 27.877 1.00 88.56 87 ALA A O 1
ATOM 685 N N . GLU A 1 88 ? -17.387 0.902 27.410 1.00 85.06 88 GLU A N 1
ATOM 686 C CA . GLU A 1 88 ? -17.722 -0.321 26.668 1.00 85.06 88 GLU A CA 1
ATOM 687 C C . GLU A 1 88 ? -18.188 -1.483 27.543 1.00 85.06 88 GLU A C 1
ATOM 689 O O . GLU A 1 88 ? -18.993 -2.298 27.099 1.00 85.06 88 GLU A O 1
ATOM 694 N N . SER A 1 89 ? -17.760 -1.552 28.803 1.00 85.12 89 SER A N 1
ATOM 695 C CA . SER A 1 89 ? -18.308 -2.537 29.745 1.00 85.12 89 SER A CA 1
ATOM 696 C C . SER A 1 89 ? -19.767 -2.247 30.142 1.00 85.12 89 SER A C 1
ATOM 698 O O . SER A 1 89 ? -20.427 -3.096 30.738 1.00 85.12 89 SER A O 1
ATOM 700 N N . CYS A 1 90 ? -20.279 -1.056 29.805 1.00 85.25 90 CYS A N 1
ATOM 701 C CA . CYS A 1 90 ? -21.561 -0.518 30.266 1.00 85.25 90 CYS A CA 1
ATOM 702 C C . CYS A 1 90 ? -22.457 -0.045 29.103 1.00 85.25 90 CYS A C 1
ATOM 704 O O . CYS A 1 90 ? -23.062 1.029 29.173 1.00 85.25 90 CYS A O 1
ATOM 706 N N . LEU A 1 91 ? -22.539 -0.815 28.008 1.00 83.50 91 LEU A N 1
ATOM 707 C CA . LEU A 1 91 ? -23.320 -0.440 26.812 1.00 83.50 91 LEU A CA 1
ATOM 708 C C . LEU A 1 91 ? -24.842 -0.358 27.042 1.00 83.50 91 LEU A C 1
ATOM 710 O O . LEU A 1 91 ? -25.565 0.154 26.189 1.00 83.50 91 LEU A O 1
ATOM 714 N N . ASP A 1 92 ? -25.337 -0.827 28.185 1.00 84.94 92 ASP A N 1
ATOM 715 C CA . ASP A 1 92 ? -26.711 -0.628 28.655 1.00 84.94 92 ASP A CA 1
ATOM 716 C C . ASP A 1 92 ? -26.982 0.820 29.117 1.00 84.94 92 ASP A C 1
ATOM 718 O O . ASP A 1 92 ? -28.133 1.260 29.181 1.00 84.94 92 ASP A O 1
ATOM 722 N N . CYS A 1 93 ? -25.932 1.600 29.392 1.00 85.44 93 CYS A N 1
ATOM 723 C CA . CYS A 1 93 ? -26.020 3.004 29.766 1.00 85.44 93 CYS A CA 1
ATOM 724 C C . CYS A 1 93 ? -25.971 3.918 28.531 1.00 85.44 93 CYS A C 1
ATOM 726 O O . CYS A 1 93 ? -24.921 4.119 27.920 1.00 85.44 93 CYS A O 1
ATOM 728 N N . ALA A 1 94 ? -27.090 4.575 28.210 1.00 87.75 94 ALA A N 1
ATOM 729 C CA . ALA A 1 94 ? -27.166 5.516 27.084 1.00 87.75 94 ALA A CA 1
ATOM 730 C C . ALA A 1 94 ? -26.133 6.660 27.167 1.00 87.75 94 ALA A C 1
ATOM 732 O O . ALA A 1 94 ? -25.634 7.117 26.139 1.00 87.75 94 ALA A O 1
ATOM 733 N N . ALA A 1 95 ? -25.778 7.102 28.380 1.00 89.12 95 ALA A N 1
ATOM 734 C CA . ALA A 1 95 ? -24.738 8.110 28.575 1.00 89.12 95 ALA A CA 1
ATOM 735 C C . ALA A 1 95 ? -23.346 7.575 28.207 1.00 89.12 95 ALA A C 1
ATOM 737 O O . ALA A 1 95 ? -22.576 8.308 27.597 1.00 89.12 95 ALA A O 1
ATOM 738 N N . ALA A 1 96 ? -23.038 6.308 28.513 1.00 88.50 96 ALA A N 1
ATOM 739 C CA . ALA A 1 96 ? -21.773 5.679 28.131 1.00 88.50 96 ALA A CA 1
ATOM 740 C C . ALA A 1 96 ? -21.652 5.562 26.604 1.00 88.50 96 ALA A C 1
ATOM 742 O O . ALA A 1 96 ? -20.632 5.939 26.036 1.00 88.50 96 ALA A O 1
ATOM 743 N N . VAL A 1 97 ? -22.725 5.153 25.919 1.00 85.06 97 VAL A N 1
ATOM 744 C CA . VAL A 1 97 ? -22.760 5.121 24.445 1.00 85.06 97 VAL A CA 1
ATOM 745 C C . VAL A 1 97 ? -22.546 6.522 23.857 1.00 85.06 97 VAL A C 1
ATOM 747 O O . VAL A 1 97 ? -21.716 6.703 22.968 1.00 85.06 97 VAL A O 1
ATOM 750 N N . GLY A 1 98 ? -23.241 7.535 24.387 1.00 86.56 98 GLY A N 1
ATOM 751 C CA . GLY A 1 98 ? -23.070 8.924 23.951 1.00 86.56 98 GLY A CA 1
ATOM 752 C C . GLY A 1 98 ? -21.675 9.492 24.236 1.00 86.56 98 GLY A C 1
ATOM 753 O O . GLY A 1 98 ? -21.160 10.274 23.436 1.00 86.56 98 GLY A O 1
ATOM 754 N N . PHE A 1 99 ? -21.051 9.082 25.343 1.00 88.81 99 PHE A N 1
ATOM 755 C CA . PHE A 1 99 ? -19.675 9.428 25.688 1.00 88.81 99 PHE A CA 1
ATOM 756 C C . PHE A 1 99 ? -18.693 8.905 24.638 1.00 88.81 99 PHE A C 1
ATOM 758 O O . PHE A 1 99 ? -17.901 9.687 24.118 1.00 88.81 99 PHE A O 1
ATOM 765 N N . LEU A 1 100 ? -18.796 7.624 24.274 1.00 85.19 100 LEU A N 1
ATOM 766 C CA . LEU A 1 100 ? -17.930 7.000 23.272 1.00 85.19 100 LEU A CA 1
ATOM 767 C C . LEU A 1 100 ? -17.989 7.709 21.911 1.00 85.19 100 LEU A C 1
ATOM 769 O O . LEU A 1 100 ? -16.963 7.878 21.255 1.00 85.19 100 LEU A O 1
ATOM 773 N N . ASP A 1 101 ? -19.175 8.165 21.505 1.00 79.06 101 ASP A N 1
ATOM 774 C CA . ASP A 1 101 ? -19.364 8.887 20.244 1.00 79.06 101 ASP A CA 1
ATOM 775 C C . ASP A 1 101 ? -18.828 10.325 20.282 1.00 79.06 101 ASP A C 1
ATOM 777 O O . ASP A 1 101 ? -18.222 10.791 19.316 1.00 79.06 101 ASP A O 1
ATOM 781 N N . ALA A 1 102 ? -19.068 11.047 21.378 1.00 81.19 102 ALA A N 1
ATOM 782 C CA . ALA A 1 102 ? -18.672 12.446 21.519 1.00 81.19 102 ALA A CA 1
ATOM 783 C C . ALA A 1 102 ? -17.154 12.606 21.640 1.00 81.19 102 ALA A C 1
ATOM 785 O O . ALA A 1 102 ? -16.566 13.515 21.052 1.00 81.19 102 ALA A O 1
ATOM 786 N N . PHE A 1 103 ? -16.536 11.710 22.399 1.00 74.56 103 PHE A N 1
ATOM 787 C CA . PHE A 1 103 ? -15.193 11.892 22.914 1.00 74.56 103 PHE A CA 1
ATOM 788 C C . PHE A 1 103 ? -14.097 11.708 21.858 1.00 74.56 103 PHE A C 1
ATOM 790 O O . PHE A 1 103 ? -13.147 12.486 21.811 1.00 74.56 103 PHE A O 1
ATOM 797 N N . GLU A 1 104 ? -14.247 10.733 20.960 1.00 76.25 104 GLU A N 1
ATOM 798 C CA . GLU A 1 104 ? -13.293 10.524 19.862 1.00 76.25 104 GLU A CA 1
ATOM 799 C C . GLU A 1 104 ? -13.478 11.515 18.711 1.00 76.25 104 GLU A C 1
ATOM 801 O O . GLU A 1 104 ? -12.525 11.806 17.997 1.00 76.25 104 GLU A O 1
ATOM 806 N N . SER A 1 105 ? -14.683 12.072 18.541 1.00 78.56 105 SER A N 1
ATOM 807 C CA . SER A 1 105 ? -14.986 12.976 17.422 1.00 78.56 105 SER A CA 1
ATOM 808 C C . SER A 1 105 ? -14.186 14.285 17.440 1.00 78.56 105 SER A C 1
ATOM 810 O O . SER A 1 105 ? -14.085 14.957 16.415 1.00 78.56 105 SER A O 1
ATOM 812 N N . ALA A 1 106 ? -13.618 14.641 18.595 1.00 76.69 106 ALA A N 1
ATOM 813 C CA . ALA A 1 106 ? -12.836 15.854 18.796 1.00 76.69 106 ALA A CA 1
ATOM 814 C C . ALA A 1 106 ? -11.322 15.661 18.573 1.00 76.69 106 ALA A C 1
ATOM 816 O O . ALA A 1 106 ? -10.586 16.645 18.617 1.00 76.69 106 ALA A O 1
ATOM 817 N N . LEU A 1 107 ? -10.849 14.427 18.353 1.00 80.94 107 LEU A N 1
ATOM 818 C CA . LEU A 1 107 ? -9.424 14.103 18.249 1.00 80.94 107 LEU A CA 1
ATOM 819 C C . LEU A 1 107 ? -9.030 13.705 16.820 1.00 80.94 107 LEU A C 1
ATOM 821 O O . LEU A 1 107 ? -9.784 13.005 16.139 1.00 80.94 107 LEU A O 1
ATOM 825 N N . PRO A 1 108 ? -7.831 14.093 16.351 1.00 84.56 108 PRO A N 1
ATOM 826 C CA . PRO A 1 108 ? -7.321 13.597 15.084 1.00 84.56 108 PRO A CA 1
ATOM 827 C C . PRO A 1 108 ? -6.984 12.102 15.187 1.00 84.56 108 PRO A C 1
ATOM 829 O O . PRO A 1 108 ? -6.487 11.616 16.207 1.00 84.56 108 PRO A O 1
ATOM 832 N N . VAL A 1 109 ? -7.227 11.361 14.103 1.00 84.25 109 VAL A N 1
ATOM 833 C CA . VAL A 1 109 ? -6.840 9.945 14.017 1.00 84.25 109 VAL A CA 1
ATOM 834 C C . VAL A 1 109 ? -5.320 9.816 13.895 1.00 84.25 109 VAL A C 1
ATOM 836 O O . VAL A 1 109 ? -4.707 9.070 14.656 1.00 84.25 109 VAL A O 1
ATOM 839 N N . GLU A 1 110 ? -4.710 10.558 12.970 1.00 83.81 110 GLU A N 1
ATOM 840 C CA . GLU A 1 110 ? -3.267 10.548 12.699 1.00 83.81 110 GLU A CA 1
ATOM 841 C C . GLU A 1 110 ? -2.576 11.837 13.172 1.00 83.81 110 GLU A C 1
ATOM 843 O O . GLU A 1 110 ? -3.217 12.865 13.385 1.00 83.81 110 GLU A O 1
ATOM 848 N N . GLY A 1 111 ? -1.245 11.787 13.288 1.00 77.62 111 GLY A N 1
ATOM 849 C CA . GLY A 1 111 ? -0.402 12.913 13.695 1.00 77.62 111 GLY A CA 1
ATOM 850 C C . GLY A 1 111 ? 0.097 12.827 15.144 1.00 77.62 111 GLY A C 1
ATOM 851 O O . GLY A 1 111 ? -0.210 11.862 15.853 1.00 77.62 111 GLY A O 1
ATOM 852 N N . PRO A 1 112 ? 0.909 13.808 15.586 1.00 71.31 112 PRO A N 1
ATOM 853 C CA . PRO A 1 112 ? 1.331 13.924 16.980 1.00 71.31 112 PRO A CA 1
ATOM 854 C C . PRO A 1 112 ? 0.109 13.963 17.900 1.00 71.31 112 PRO A C 1
ATOM 856 O O . PRO A 1 112 ? -0.847 14.679 17.616 1.00 71.31 112 PRO A O 1
ATOM 859 N N . ASP A 1 113 ? 0.133 13.163 18.966 1.00 72.25 113 ASP A N 1
ATOM 860 C CA . ASP A 1 113 ? -0.978 13.031 19.919 1.00 72.25 113 ASP A CA 1
ATOM 861 C C . ASP A 1 113 ? -2.331 12.634 19.286 1.00 72.25 113 ASP A C 1
ATOM 863 O O . ASP A 1 113 ? -3.387 12.899 19.855 1.00 72.25 113 ASP A O 1
ATOM 867 N N . GLY A 1 114 ? -2.315 11.981 18.116 1.00 82.69 114 GLY A N 1
ATOM 868 C CA . GLY A 1 114 ? -3.500 11.381 17.501 1.00 82.69 114 GLY A CA 1
ATOM 869 C C . GLY A 1 114 ? -3.891 10.038 18.128 1.00 82.69 114 GLY A C 1
ATOM 870 O O . GLY A 1 114 ? -3.079 9.360 18.771 1.00 82.69 114 GLY A O 1
ATOM 871 N N . LEU A 1 115 ? -5.139 9.618 17.899 1.00 86.56 115 LEU A N 1
ATOM 872 C CA . LEU A 1 115 ? -5.682 8.359 18.426 1.00 86.56 115 LEU A CA 1
ATOM 873 C C . LEU A 1 115 ? -4.863 7.140 17.982 1.00 86.56 115 LEU A C 1
ATOM 875 O O . LEU A 1 115 ? -4.597 6.255 18.793 1.00 86.56 115 LEU A O 1
ATOM 879 N N . TRP A 1 116 ? -4.419 7.104 16.721 1.00 87.81 116 TRP A N 1
ATOM 880 C CA . TRP A 1 116 ? -3.665 5.978 16.170 1.00 87.81 116 TRP A CA 1
ATOM 881 C C . TRP A 1 116 ? -2.377 5.714 16.944 1.00 87.81 116 TRP A C 1
ATOM 883 O O . TRP A 1 116 ? -2.145 4.599 17.405 1.00 87.81 116 TRP A O 1
ATOM 893 N N . GLY A 1 117 ? -1.541 6.743 17.119 1.00 83.94 117 GLY A N 1
ATOM 894 C CA . GLY A 1 117 ? -0.252 6.598 17.797 1.00 83.94 117 GLY A CA 1
ATOM 895 C C . GLY A 1 117 ? -0.410 6.093 19.231 1.00 83.94 117 GLY A C 1
ATOM 896 O O . GLY A 1 117 ? 0.366 5.251 19.682 1.00 83.94 117 GLY A O 1
ATOM 897 N N . LYS A 1 118 ? -1.456 6.560 19.921 1.00 84.94 118 LYS A N 1
ATOM 898 C CA . LYS A 1 118 ? -1.771 6.159 21.293 1.00 84.94 118 LYS A CA 1
ATOM 899 C C . LYS A 1 118 ? -2.323 4.744 21.381 1.00 84.94 118 LYS A C 1
ATOM 901 O O . LYS A 1 118 ? -1.724 3.922 22.070 1.00 84.94 118 LYS A O 1
ATOM 906 N N . MET A 1 119 ? -3.394 4.426 20.653 1.00 87.12 119 MET A N 1
ATOM 907 C CA . MET A 1 119 ? -4.008 3.092 20.702 1.00 87.12 119 MET A CA 1
ATOM 908 C C . MET A 1 119 ? -3.052 2.014 20.205 1.00 87.12 119 MET A C 1
ATOM 910 O O . MET A 1 119 ? -3.018 0.909 20.735 1.00 87.12 119 MET A O 1
ATOM 914 N N . ALA A 1 120 ? -2.201 2.331 19.236 1.00 83.44 120 ALA A N 1
ATOM 915 C CA . ALA A 1 120 ? -1.241 1.359 18.760 1.00 83.44 120 ALA A CA 1
ATOM 916 C C . ALA A 1 120 ? -0.064 1.127 19.726 1.00 83.44 120 ALA A C 1
ATOM 918 O O . ALA A 1 120 ? 0.581 0.078 19.665 1.00 83.44 120 ALA A O 1
ATOM 919 N N . HIS A 1 121 ? 0.213 2.073 20.632 1.00 82.50 121 HIS A N 1
ATOM 920 C CA . HIS A 1 121 ? 1.198 1.900 21.699 1.00 82.50 121 HIS A CA 1
ATOM 921 C C . HIS A 1 121 ? 0.605 1.269 22.961 1.00 82.50 121 HIS A C 1
ATOM 923 O O . HIS A 1 121 ? 1.297 0.501 23.619 1.00 82.50 121 HIS A O 1
ATOM 929 N N . GLU A 1 122 ? -0.639 1.582 23.316 1.00 83.94 122 GLU A N 1
ATOM 930 C CA . GLU A 1 122 ? -1.273 1.164 24.575 1.00 83.94 122 GLU A CA 1
ATOM 931 C C . GLU A 1 122 ? -2.217 -0.043 24.409 1.00 83.94 122 GLU A C 1
ATOM 933 O O . GLU A 1 122 ? -2.540 -0.703 25.396 1.00 83.94 122 GLU A O 1
ATOM 938 N N . GLY A 1 123 ? -2.637 -0.358 23.180 1.00 85.12 123 GLY A N 1
ATOM 939 C CA . GLY A 1 123 ? -3.854 -1.128 22.898 1.00 85.12 123 GLY A CA 1
ATOM 940 C C . GLY A 1 123 ? -5.111 -0.251 22.995 1.00 85.12 123 GLY A C 1
ATOM 941 O O . GLY A 1 123 ? -5.039 0.913 23.389 1.00 85.12 123 GLY A O 1
ATOM 942 N N . GLY A 1 124 ? -6.278 -0.811 22.675 1.00 85.00 124 GLY A N 1
ATOM 943 C CA . GLY A 1 124 ? -7.568 -0.112 22.775 1.00 85.00 124 GLY A CA 1
ATOM 944 C C . GLY A 1 124 ? -8.313 -0.043 21.447 1.00 85.00 124 GLY A C 1
ATOM 945 O O . GLY A 1 124 ? -8.006 -0.788 20.523 1.00 85.00 124 GLY A O 1
ATOM 946 N N . ILE A 1 125 ? -9.322 0.822 21.349 1.00 87.94 125 ILE A N 1
ATOM 947 C CA . ILE A 1 125 ? -10.236 0.863 20.200 1.00 87.94 125 ILE A CA 1
ATOM 948 C C . ILE A 1 125 ? -10.363 2.295 19.683 1.00 87.94 125 ILE A C 1
ATOM 950 O O . ILE A 1 125 ? -10.567 3.218 20.463 1.00 87.94 125 ILE A O 1
ATOM 954 N N . ILE A 1 126 ? -10.292 2.453 18.359 1.00 89.00 126 ILE A N 1
ATOM 955 C CA . ILE A 1 126 ? -10.777 3.634 17.634 1.00 89.00 126 ILE A CA 1
ATOM 956 C C . ILE A 1 126 ? -12.157 3.285 17.077 1.00 89.00 126 ILE A C 1
ATOM 958 O O . ILE A 1 126 ? -12.289 2.404 16.226 1.00 89.00 126 ILE A O 1
ATOM 962 N N . ARG A 1 127 ? -13.208 3.949 17.549 1.00 86.62 127 ARG A N 1
ATOM 963 C CA . ARG A 1 127 ? -14.610 3.555 17.322 1.00 86.62 127 ARG A CA 1
ATOM 964 C C . ARG A 1 127 ? -15.208 4.109 16.044 1.00 86.62 127 ARG A C 1
ATOM 966 O O . ARG A 1 127 ? -16.186 3.561 15.534 1.00 86.62 127 ARG A O 1
ATOM 973 N N . ALA A 1 128 ? -14.666 5.209 15.546 1.00 86.62 128 ALA A N 1
ATOM 974 C CA . ALA A 1 128 ? -15.170 5.877 14.355 1.00 86.62 128 ALA A CA 1
ATOM 975 C C . ALA A 1 128 ? -14.033 6.186 13.380 1.00 86.62 128 ALA A C 1
ATOM 977 O O . ALA A 1 128 ? -13.796 7.336 13.031 1.00 86.62 128 ALA A O 1
ATOM 978 N N . MET A 1 129 ? -13.343 5.141 12.921 1.00 88.94 129 MET A N 1
ATOM 979 C CA . MET A 1 129 ? -12.275 5.281 11.932 1.00 88.94 129 MET A CA 1
ATOM 980 C C . MET A 1 129 ? -12.824 5.741 10.569 1.00 88.94 129 MET A C 1
ATOM 982 O O . MET A 1 129 ? -12.235 6.576 9.890 1.00 88.94 129 MET A O 1
ATOM 986 N N . ALA A 1 130 ? -13.985 5.213 10.183 1.00 90.50 130 ALA A N 1
ATOM 987 C CA . ALA A 1 130 ? -14.768 5.675 9.044 1.00 90.50 130 ALA A CA 1
ATOM 988 C C . ALA A 1 130 ? -16.260 5.461 9.325 1.00 90.50 130 ALA A C 1
ATOM 990 O O . ALA A 1 130 ? -16.630 4.660 10.186 1.00 90.50 130 ALA A O 1
ATOM 991 N N . SER A 1 131 ? -17.126 6.161 8.593 1.00 92.12 131 SER A N 1
ATOM 992 C CA . SER A 1 131 ? -18.578 5.955 8.630 1.00 92.12 131 SER A CA 1
ATOM 993 C C . SER A 1 131 ? -19.106 5.681 7.229 1.00 92.12 131 SER A C 1
ATOM 995 O O . SER A 1 131 ? -18.606 6.249 6.262 1.00 92.12 131 SER A O 1
ATOM 997 N N . PHE A 1 132 ? -20.122 4.830 7.123 1.00 95.44 132 PHE A N 1
ATOM 998 C CA . PHE A 1 132 ? -20.737 4.453 5.851 1.00 95.44 132 PHE A CA 1
ATOM 999 C C . PHE A 1 132 ? -22.245 4.269 6.017 1.00 95.44 132 PHE A C 1
ATOM 1001 O O . PHE A 1 132 ? -22.722 3.908 7.098 1.00 95.44 132 PHE A O 1
ATOM 1008 N N . ARG A 1 133 ? -23.008 4.512 4.948 1.00 96.69 133 ARG A N 1
ATOM 1009 C CA . ARG A 1 133 ? -24.451 4.258 4.934 1.00 96.69 133 ARG A CA 1
ATOM 1010 C C . ARG A 1 133 ? -24.718 2.925 4.255 1.00 96.69 133 ARG A C 1
ATOM 1012 O O . ARG A 1 133 ? -24.547 2.809 3.049 1.00 96.69 133 ARG A O 1
ATOM 1019 N N . ASN A 1 134 ? -25.150 1.923 5.012 1.00 96.94 134 ASN A N 1
ATOM 1020 C CA . ASN A 1 134 ? -25.486 0.631 4.420 1.00 96.94 134 ASN A CA 1
ATOM 1021 C C . ASN A 1 134 ? -26.900 0.666 3.820 1.00 96.94 134 ASN A C 1
ATOM 1023 O O . ASN A 1 134 ? -27.853 1.033 4.505 1.00 96.94 134 ASN A O 1
ATOM 1027 N N . GLY A 1 135 ? -27.033 0.277 2.554 1.00 92.56 135 GLY A N 1
ATOM 1028 C CA . GLY A 1 135 ? -28.285 0.305 1.802 1.00 92.56 135 GLY A CA 1
ATOM 1029 C C . GLY A 1 135 ? -29.290 -0.784 2.184 1.00 92.56 135 GLY A C 1
ATOM 1030 O O . GLY A 1 135 ? -30.475 -0.595 1.946 1.00 92.56 135 GLY A O 1
ATOM 1031 N N . GLN A 1 136 ? -28.862 -1.891 2.802 1.00 88.69 136 GLN A N 1
ATOM 1032 C CA . GLN A 1 136 ? -29.774 -2.962 3.239 1.00 88.69 136 GLN A CA 1
ATOM 1033 C C . GLN A 1 136 ? -30.546 -2.566 4.501 1.00 88.69 136 GLN A C 1
ATOM 1035 O O . GLN A 1 136 ? -31.727 -2.873 4.638 1.00 88.69 136 GLN A O 1
ATOM 1040 N N . VAL A 1 137 ? -29.873 -1.888 5.436 1.00 92.25 137 VAL A N 1
ATOM 1041 C CA . VAL A 1 137 ? -30.472 -1.468 6.716 1.00 92.25 137 VAL A CA 1
ATOM 1042 C C . VAL A 1 137 ? -30.768 0.031 6.798 1.00 92.25 137 VAL A C 1
ATOM 1044 O O . VAL A 1 137 ? -31.283 0.477 7.817 1.00 92.25 137 VAL A O 1
ATOM 1047 N N . GLU A 1 138 ? -30.391 0.810 5.781 1.00 92.25 138 GLU A N 1
ATOM 1048 C CA . GLU A 1 138 ? -30.550 2.273 5.654 1.00 92.25 138 GLU A CA 1
ATOM 1049 C C . GLU A 1 138 ? -29.986 3.125 6.812 1.00 92.25 138 GLU A C 1
ATOM 1051 O O . GLU A 1 138 ? -30.321 4.308 6.976 1.00 92.25 138 GLU A O 1
ATOM 1056 N N . ARG A 1 139 ? -29.073 2.552 7.603 1.00 92.12 139 ARG A N 1
ATOM 1057 C CA . ARG A 1 139 ? -28.458 3.182 8.781 1.00 92.12 139 ARG A CA 1
ATOM 1058 C C . ARG A 1 139 ? -27.019 3.608 8.515 1.00 92.12 139 ARG A C 1
ATOM 1060 O O . ARG A 1 139 ? -26.306 2.994 7.721 1.00 92.12 139 ARG A O 1
ATOM 1067 N N . MET A 1 140 ? -26.599 4.652 9.229 1.00 93.81 140 MET A N 1
ATOM 1068 C CA . MET A 1 140 ? -25.188 5.013 9.351 1.00 93.81 140 MET A CA 1
ATOM 1069 C C . MET A 1 140 ? -24.503 4.034 10.300 1.00 93.81 140 MET A C 1
ATOM 1071 O O . MET A 1 140 ? -24.933 3.870 11.441 1.00 93.81 140 MET A O 1
ATOM 1075 N N . LEU A 1 141 ? -23.447 3.393 9.818 1.00 94.12 141 LEU A N 1
ATOM 1076 C CA . LEU A 1 141 ? -22.621 2.447 10.558 1.00 94.12 141 LEU A CA 1
ATOM 1077 C C . LEU A 1 141 ? -21.169 2.925 10.557 1.00 94.12 141 LEU A C 1
ATOM 1079 O O . LEU A 1 141 ? -20.796 3.822 9.797 1.00 94.12 141 LEU A O 1
ATOM 1083 N N . LYS A 1 142 ? -20.356 2.334 11.432 1.00 92.81 142 LYS A N 1
ATOM 1084 C CA . LYS A 1 142 ? -18.962 2.731 11.647 1.00 92.81 142 LYS A CA 1
ATOM 1085 C C . LYS A 1 142 ? -18.011 1.577 11.358 1.00 92.81 142 LYS A C 1
ATOM 1087 O O . LYS A 1 142 ? -18.364 0.410 11.542 1.00 92.81 142 LYS A O 1
ATOM 1092 N N . VAL A 1 143 ? -16.804 1.932 10.932 1.00 94.69 143 VAL A N 1
ATOM 1093 C CA . VAL A 1 143 ? -15.634 1.056 10.956 1.00 94.69 143 VAL A CA 1
ATOM 1094 C C . VAL A 1 143 ? -14.895 1.322 12.262 1.00 94.69 143 VAL A C 1
ATOM 1096 O O . VAL A 1 143 ? -14.476 2.452 12.524 1.00 94.69 143 VAL A O 1
ATOM 1099 N N . ARG A 1 144 ? -14.761 0.284 13.082 1.00 92.88 144 ARG A N 1
ATOM 1100 C CA . ARG A 1 144 ? -14.002 0.288 14.336 1.00 92.88 144 ARG A CA 1
ATOM 1101 C C . ARG A 1 144 ? -12.653 -0.371 14.101 1.00 92.88 144 ARG A C 1
ATOM 1103 O O . ARG A 1 144 ? -12.580 -1.320 13.326 1.00 92.88 144 ARG A O 1
ATOM 1110 N N . VAL A 1 145 ? -11.613 0.096 14.776 1.00 92.81 145 VAL A N 1
ATOM 1111 C CA . VAL A 1 145 ? -10.295 -0.544 14.774 1.00 92.81 145 VAL A CA 1
ATOM 1112 C C . VAL A 1 145 ? -9.929 -0.910 16.203 1.00 92.81 145 VAL A C 1
ATOM 1114 O O . VAL A 1 145 ? -9.827 -0.029 17.050 1.00 92.81 145 VAL A O 1
ATOM 1117 N N . GLU A 1 146 ? -9.750 -2.199 16.462 1.00 91.56 146 GLU A N 1
ATOM 1118 C CA . GLU A 1 146 ? -9.345 -2.755 17.749 1.00 91.56 146 GLU A CA 1
ATOM 1119 C C . GLU A 1 146 ? -7.860 -3.123 17.706 1.00 91.56 146 GLU A C 1
ATOM 1121 O O . GLU A 1 146 ? -7.433 -3.972 16.923 1.00 91.56 146 GLU A O 1
ATOM 1126 N N . PHE A 1 147 ? -7.076 -2.481 18.562 1.00 89.44 147 PHE A N 1
ATOM 1127 C CA . PHE A 1 147 ? -5.646 -2.688 18.724 1.00 89.44 147 PHE A CA 1
ATOM 1128 C C . PHE A 1 147 ? -5.395 -3.700 19.837 1.00 89.44 147 PHE A C 1
ATOM 1130 O O . PHE A 1 147 ? -5.644 -3.429 21.016 1.00 89.44 147 PHE A O 1
ATOM 1137 N N . VAL A 1 148 ? -4.867 -4.861 19.457 1.00 86.69 148 VAL A N 1
ATOM 1138 C CA . VAL A 1 148 ? -4.705 -6.009 20.354 1.00 86.69 148 VAL A CA 1
ATOM 1139 C C . VAL A 1 148 ? -3.254 -6.185 20.781 1.00 86.69 148 VAL A C 1
ATOM 1141 O O . VAL A 1 148 ? -2.327 -6.086 19.973 1.00 86.69 148 VAL A O 1
ATOM 1144 N N . ARG A 1 149 ? -3.077 -6.463 22.078 1.00 83.62 149 ARG A N 1
ATOM 1145 C CA . ARG A 1 149 ? -1.791 -6.604 22.772 1.00 83.62 149 ARG A CA 1
ATOM 1146 C C . ARG A 1 149 ? -1.722 -7.930 23.549 1.00 83.62 149 ARG A C 1
ATOM 1148 O O . ARG A 1 149 ? -2.761 -8.405 24.007 1.00 83.62 149 ARG A O 1
ATOM 1155 N N . PRO A 1 150 ? -0.508 -8.461 23.799 1.00 82.25 150 PRO A N 1
ATOM 1156 C CA . PRO A 1 150 ? 0.761 -8.059 23.177 1.00 82.25 150 PRO A CA 1
ATOM 1157 C C . PRO A 1 150 ? 0.789 -8.413 21.673 1.00 82.25 150 PRO A C 1
ATOM 1159 O O . PRO A 1 150 ? -0.058 -9.191 21.230 1.00 82.25 150 PRO A O 1
ATOM 1162 N N . PRO A 1 151 ? 1.728 -7.865 20.872 1.00 81.19 151 PRO A N 1
ATOM 1163 C CA . PRO A 1 151 ? 1.951 -8.365 19.517 1.00 81.19 151 PRO A CA 1
ATOM 1164 C C . PRO A 1 151 ? 2.213 -9.868 19.509 1.00 81.19 151 PRO A C 1
ATOM 1166 O O . PRO A 1 151 ? 2.745 -10.432 20.468 1.00 81.19 151 PRO A O 1
ATOM 1169 N N . SER A 1 152 ? 1.916 -10.493 18.376 1.00 83.31 152 SER A N 1
ATOM 1170 C CA . SER A 1 152 ? 2.359 -11.852 18.106 1.00 83.31 152 SER A CA 1
ATOM 1171 C C . SER A 1 152 ? 3.883 -11.905 17.985 1.00 83.31 152 SER A C 1
ATOM 1173 O O . SER A 1 152 ? 4.518 -10.986 17.462 1.00 83.31 152 SER A O 1
ATOM 1175 N N . THR A 1 153 ? 4.481 -13.017 18.410 1.00 84.69 153 THR A N 1
ATOM 1176 C CA . THR A 1 153 ? 5.883 -13.333 18.099 1.00 84.69 153 THR A CA 1
ATOM 1177 C C . THR A 1 153 ? 6.091 -13.596 16.607 1.00 84.69 153 THR A C 1
ATOM 1179 O O . THR A 1 153 ? 7.208 -13.482 16.107 1.00 84.69 153 THR A O 1
ATOM 1182 N N . GLU A 1 154 ? 5.023 -13.933 15.882 1.00 84.69 154 GLU A N 1
ATOM 1183 C CA . GLU A 1 154 ? 5.035 -14.090 14.432 1.00 84.69 154 GLU A CA 1
ATOM 1184 C C . GLU A 1 154 ? 4.788 -12.738 13.761 1.00 84.69 154 GLU A C 1
ATOM 1186 O O . GLU A 1 154 ? 3.683 -12.198 13.803 1.00 84.69 154 GLU A O 1
ATOM 1191 N N . HIS A 1 155 ? 5.825 -12.197 13.114 1.00 81.19 155 HIS A N 1
ATOM 1192 C CA . HIS A 1 155 ? 5.784 -10.882 12.465 1.00 81.19 155 HIS A CA 1
ATOM 1193 C C . HIS A 1 155 ? 4.599 -10.725 11.504 1.00 81.19 155 HIS A C 1
ATOM 1195 O O . HIS A 1 155 ? 3.928 -9.701 11.529 1.00 81.19 155 HIS A O 1
ATOM 1201 N N . VAL A 1 156 ? 4.301 -11.770 10.733 1.00 79.62 156 VAL A N 1
ATOM 1202 C CA . VAL A 1 156 ? 3.241 -11.787 9.720 1.00 79.62 156 VAL A CA 1
ATOM 1203 C C . VAL A 1 156 ? 1.847 -11.553 10.318 1.00 79.62 156 VAL A C 1
ATOM 1205 O O . VAL A 1 156 ? 1.031 -10.848 9.729 1.00 79.62 156 VAL A O 1
ATOM 1208 N N . LEU A 1 157 ? 1.581 -12.078 11.519 1.00 83.50 157 LEU A N 1
ATOM 1209 C CA . LEU A 1 157 ? 0.308 -11.858 12.214 1.00 83.50 157 LEU A CA 1
ATOM 1210 C C . LEU A 1 157 ? 0.161 -10.414 12.715 1.00 83.50 157 LEU A C 1
ATOM 1212 O O . LEU A 1 157 ? -0.954 -9.950 12.931 1.00 83.50 157 LEU A O 1
ATOM 1216 N N . ASN A 1 158 ? 1.271 -9.687 12.866 1.00 84.94 158 ASN A N 1
ATOM 1217 C CA . ASN A 1 158 ? 1.254 -8.270 13.231 1.00 84.94 158 ASN A CA 1
ATOM 1218 C C . ASN A 1 158 ? 0.940 -7.339 12.051 1.00 84.94 158 ASN A C 1
ATOM 1220 O O . ASN A 1 158 ? 0.726 -6.150 12.270 1.00 84.94 158 ASN A O 1
ATOM 1224 N N . GLU A 1 159 ? 0.906 -7.860 10.821 1.00 87.44 159 GLU A N 1
ATOM 1225 C CA . GLU A 1 159 ? 0.591 -7.090 9.610 1.00 87.44 159 GLU A CA 1
ATOM 1226 C C . GLU A 1 159 ? -0.835 -7.350 9.099 1.00 87.44 159 GLU A C 1
ATOM 1228 O O . GLU A 1 159 ? -1.228 -6.813 8.063 1.00 87.44 159 GLU A O 1
ATOM 1233 N N . LEU A 1 160 ? -1.600 -8.203 9.785 1.00 90.38 160 LEU A N 1
ATOM 1234 C CA . LEU A 1 160 ? -2.928 -8.627 9.362 1.00 90.38 160 LEU A CA 1
ATOM 1235 C C . LEU A 1 160 ? -4.011 -7.746 9.993 1.00 90.38 160 LEU A C 1
ATOM 1237 O O . LEU A 1 160 ? -4.109 -7.643 11.215 1.00 90.38 160 LEU A O 1
ATOM 1241 N N . ALA A 1 161 ? -4.837 -7.138 9.147 1.00 93.25 161 ALA A N 1
ATOM 1242 C CA . ALA A 1 161 ? -6.064 -6.460 9.537 1.00 93.25 161 ALA A CA 1
ATOM 1243 C C . ALA A 1 161 ? -7.250 -7.413 9.337 1.00 93.25 161 ALA A C 1
ATOM 1245 O O . ALA A 1 161 ? -7.658 -7.673 8.203 1.00 93.25 161 ALA A O 1
ATOM 1246 N N . GLU A 1 162 ? -7.785 -7.942 10.434 1.00 94.56 162 GLU A N 1
ATOM 1247 C CA . GLU A 1 162 ? -8.866 -8.931 10.432 1.00 94.56 162 GLU A CA 1
ATOM 1248 C C . GLU A 1 162 ? -10.220 -8.213 10.519 1.00 94.56 162 GLU A C 1
ATOM 1250 O O . GLU A 1 162 ? -10.559 -7.634 11.555 1.00 94.56 162 GLU A O 1
ATOM 1255 N N . PHE A 1 163 ? -11.020 -8.226 9.451 1.00 97.06 163 PHE A N 1
ATOM 1256 C CA . PHE A 1 163 ? -12.335 -7.586 9.444 1.00 97.06 163 PHE A CA 1
ATOM 1257 C C . PHE A 1 163 ? -13.446 -8.581 9.759 1.00 97.06 163 PHE A C 1
ATOM 1259 O O . PHE A 1 163 ? -13.588 -9.619 9.116 1.00 97.06 163 PHE A O 1
ATOM 1266 N N . THR A 1 164 ? -14.318 -8.199 10.688 1.00 97.31 164 THR A N 1
ATOM 1267 C CA . THR A 1 164 ? -15.614 -8.841 10.929 1.00 97.31 164 THR A CA 1
ATOM 1268 C C . THR A 1 164 ? -16.734 -7.836 10.698 1.00 97.31 164 THR A C 1
ATOM 1270 O O . THR A 1 164 ? -16.638 -6.680 11.108 1.00 97.31 164 THR A O 1
ATOM 1273 N N . ILE A 1 165 ? -17.812 -8.281 10.059 1.00 96.31 165 ILE A N 1
ATOM 1274 C CA . ILE A 1 165 ? -18.976 -7.462 9.724 1.00 96.31 165 ILE A CA 1
ATOM 1275 C C . ILE A 1 165 ? -20.201 -8.076 10.386 1.00 96.31 165 ILE A C 1
ATOM 1277 O O . ILE A 1 165 ? -20.430 -9.282 10.289 1.00 96.31 165 ILE A O 1
ATOM 1281 N N . ASN A 1 166 ? -20.975 -7.240 11.068 1.00 94.31 166 ASN A N 1
ATOM 1282 C CA . ASN A 1 166 ? -22.233 -7.628 11.691 1.00 94.31 166 ASN A CA 1
ATOM 1283 C C . ASN A 1 166 ? -23.233 -6.454 11.667 1.00 94.31 166 ASN A C 1
ATOM 1285 O O . ASN A 1 166 ? -22.928 -5.355 11.198 1.00 94.31 166 ASN A O 1
ATOM 1289 N N . GLY A 1 167 ? -24.425 -6.646 12.237 1.00 90.69 167 GLY A N 1
ATOM 1290 C CA . GLY A 1 167 ? -25.478 -5.622 12.277 1.00 90.69 167 GLY A CA 1
ATOM 1291 C C . GLY A 1 167 ? -25.126 -4.302 12.993 1.00 90.69 167 GLY A C 1
ATOM 1292 O O . GLY A 1 167 ? -25.922 -3.363 12.921 1.00 90.69 167 GLY A O 1
ATOM 1293 N N . SER A 1 168 ? -23.974 -4.218 13.674 1.00 87.69 168 SER A N 1
ATOM 1294 C CA . SER A 1 168 ? -23.454 -3.001 14.319 1.00 87.69 168 SER A CA 1
ATOM 1295 C C . SER A 1 168 ? -22.420 -2.230 13.483 1.00 87.69 168 SER A C 1
ATOM 1297 O O . SER A 1 168 ? -22.079 -1.100 13.839 1.00 87.69 168 SER A O 1
ATOM 1299 N N . GLY A 1 169 ? -21.954 -2.794 12.362 1.00 93.69 169 GLY A N 1
ATOM 1300 C CA . GLY A 1 169 ? -20.941 -2.197 11.492 1.00 93.69 169 GLY A CA 1
ATOM 1301 C C . GLY A 1 169 ? -19.813 -3.168 11.151 1.00 93.69 169 GLY A C 1
ATOM 1302 O O . GLY A 1 169 ? -20.024 -4.378 11.068 1.00 93.69 169 GLY A O 1
ATOM 1303 N N . ALA A 1 170 ? -18.617 -2.619 10.945 1.00 96.75 170 ALA A N 1
ATOM 1304 C CA . ALA A 1 170 ? -17.405 -3.389 10.689 1.00 96.75 170 ALA A CA 1
ATOM 1305 C C . ALA A 1 170 ? -16.383 -3.159 11.807 1.00 96.75 170 ALA A C 1
ATOM 1307 O O . ALA A 1 170 ? -16.147 -2.019 12.207 1.00 96.75 170 ALA A O 1
ATOM 1308 N N . THR A 1 171 ? -15.749 -4.229 12.273 1.00 96.44 171 THR A N 1
ATOM 1309 C CA . THR A 1 171 ? -14.636 -4.179 13.227 1.00 96.44 171 THR A CA 1
ATOM 1310 C C . THR A 1 171 ? -13.396 -4.742 12.554 1.00 96.44 171 THR A C 1
ATOM 1312 O O . THR A 1 171 ? -13.432 -5.861 12.055 1.00 96.44 171 THR A O 1
ATOM 1315 N N . CYS A 1 172 ? -12.319 -3.966 12.549 1.00 95.69 172 CYS A N 1
ATOM 1316 C CA . CYS A 1 172 ? -10.986 -4.353 12.117 1.00 95.69 172 CYS A CA 1
ATOM 1317 C C . CYS A 1 172 ? -10.132 -4.623 13.353 1.00 95.69 172 CYS A C 1
ATOM 1319 O O . CYS A 1 172 ? -9.810 -3.695 14.092 1.00 95.69 172 CYS A O 1
ATOM 1321 N N . ARG A 1 173 ? -9.736 -5.868 13.571 1.00 93.69 173 ARG A N 1
ATOM 1322 C CA . ARG A 1 173 ? -8.781 -6.233 14.613 1.00 93.69 173 ARG A CA 1
ATOM 1323 C C . ARG A 1 173 ? -7.365 -6.165 14.046 1.00 93.69 173 ARG A C 1
ATOM 1325 O O . ARG A 1 173 ? -7.112 -6.662 12.952 1.00 93.69 173 ARG A O 1
ATOM 1332 N N . LEU A 1 174 ? -6.460 -5.516 14.773 1.00 89.81 174 LEU A N 1
ATOM 1333 C CA . LEU A 1 174 ? -5.074 -5.299 14.369 1.00 89.81 174 LEU A CA 1
ATOM 1334 C C . LEU A 1 174 ? -4.134 -5.573 15.547 1.00 89.81 174 LEU A C 1
ATOM 1336 O O . LEU A 1 174 ? -4.223 -4.938 16.599 1.00 89.81 174 LEU A O 1
ATOM 1340 N N . MET A 1 175 ? -3.201 -6.506 15.367 1.00 85.31 175 MET A N 1
ATOM 1341 C CA . MET A 1 175 ? -2.171 -6.793 16.366 1.00 85.31 175 MET A CA 1
ATOM 1342 C C . MET A 1 175 ? -1.113 -5.678 16.363 1.00 85.31 175 MET A C 1
ATOM 1344 O O . MET A 1 175 ? -0.589 -5.281 15.322 1.00 85.31 175 MET A O 1
ATOM 1348 N N . THR A 1 176 ? -0.774 -5.138 17.532 1.00 70.75 176 THR A N 1
ATOM 1349 C CA . THR A 1 176 ? 0.111 -3.965 17.631 1.00 70.75 176 THR A CA 1
ATOM 1350 C C . THR A 1 176 ? 1.594 -4.349 17.567 1.00 70.75 176 THR A C 1
ATOM 1352 O O . THR A 1 176 ? 2.174 -4.688 18.597 1.00 70.75 176 THR A O 1
ATOM 1355 N N . GLY A 1 177 ? 2.234 -4.275 16.396 1.00 58.97 177 GLY A N 1
ATOM 1356 C CA . GLY A 1 177 ? 3.679 -4.545 16.252 1.00 58.97 177 GLY A CA 1
ATOM 1357 C C . GLY A 1 177 ? 4.524 -3.345 15.807 1.00 58.97 177 GLY A C 1
ATOM 1358 O O . GLY A 1 177 ? 5.537 -3.041 16.432 1.00 58.97 177 GLY A O 1
ATOM 1359 N N . LEU A 1 178 ? 4.117 -2.664 14.725 1.00 61.66 178 LEU A N 1
ATOM 1360 C CA . LEU A 1 178 ? 4.894 -1.609 14.043 1.00 61.66 178 LEU A CA 1
ATOM 1361 C C . LEU A 1 178 ? 3.976 -0.501 13.478 1.00 61.66 178 LEU A C 1
ATOM 1363 O O . LEU A 1 178 ? 3.731 -0.415 12.274 1.00 61.66 178 LEU A O 1
ATOM 1367 N N . PRO A 1 179 ? 3.411 0.358 14.336 1.00 58.62 179 PRO A N 1
ATOM 1368 C CA . PRO A 1 179 ? 2.189 1.071 13.985 1.00 58.62 179 PRO A CA 1
ATOM 1369 C C . PRO A 1 179 ? 2.332 2.304 13.094 1.00 58.62 179 PRO A C 1
ATOM 1371 O O . PRO A 1 179 ? 1.347 2.684 12.467 1.00 58.62 179 PRO A O 1
ATOM 1374 N N . SER A 1 180 ? 3.511 2.918 12.975 1.00 63.16 180 SER A N 1
ATOM 1375 C CA . SER A 1 180 ? 3.694 4.074 12.079 1.00 63.16 180 SER A CA 1
ATOM 1376 C C . SER A 1 180 ? 3.573 3.710 10.595 1.00 63.16 180 SER A C 1
ATOM 1378 O O . SER A 1 180 ? 3.274 4.575 9.779 1.00 63.16 180 SER A O 1
ATOM 1380 N N . VAL A 1 181 ? 3.777 2.438 10.240 1.00 74.19 181 VAL A N 1
ATOM 1381 C CA . VAL A 1 181 ? 3.728 1.970 8.848 1.00 74.19 181 VAL A CA 1
ATOM 1382 C C . VAL A 1 181 ? 2.316 1.555 8.442 1.00 74.19 181 VAL A C 1
ATOM 1384 O O . VAL A 1 181 ? 1.925 1.766 7.298 1.00 74.19 181 VAL A O 1
ATOM 1387 N N . TYR A 1 182 ? 1.532 0.978 9.356 1.00 85.81 182 TYR A N 1
ATOM 1388 C CA . TYR A 1 182 ? 0.262 0.338 9.000 1.00 85.81 182 TYR A CA 1
ATOM 1389 C C . T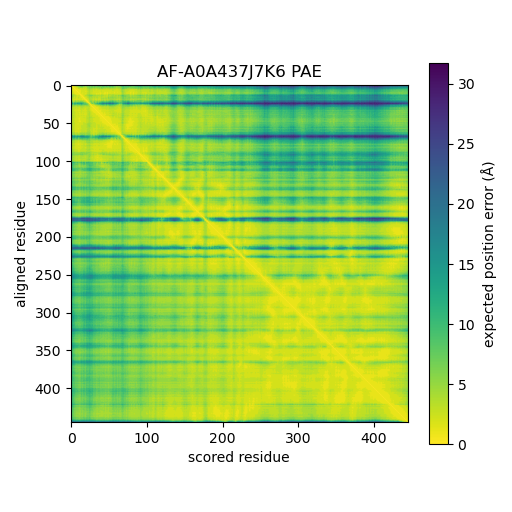YR A 1 182 ? -0.935 1.290 8.927 1.00 85.81 182 TYR A C 1
ATOM 1391 O O . TYR A 1 182 ? -1.876 0.983 8.201 1.00 85.81 182 TYR A O 1
ATOM 1399 N N . ALA A 1 183 ? -0.893 2.450 9.592 1.00 86.56 183 ALA A N 1
ATOM 1400 C CA . ALA A 1 183 ? -1.960 3.458 9.511 1.00 86.56 183 ALA A CA 1
ATOM 1401 C C . ALA A 1 183 ? -2.273 3.880 8.067 1.00 86.56 183 ALA A C 1
ATOM 1403 O O . ALA A 1 183 ? -3.392 3.634 7.606 1.00 86.56 183 ALA A O 1
ATOM 1404 N N . PRO A 1 184 ? -1.293 4.403 7.297 1.00 88.19 184 PRO A N 1
ATOM 1405 C CA . PRO A 1 184 ? -1.556 4.827 5.926 1.00 88.19 184 PRO A CA 1
ATOM 1406 C C . PRO A 1 184 ? -1.972 3.654 5.033 1.00 88.19 184 PRO A C 1
ATOM 1408 O O . PRO A 1 184 ? -2.769 3.828 4.112 1.00 88.19 184 PRO A O 1
ATOM 1411 N N . ARG A 1 185 ? -1.478 2.440 5.315 1.00 91.38 185 ARG A N 1
ATOM 1412 C CA . ARG A 1 185 ? -1.828 1.238 4.549 1.00 91.38 185 ARG A CA 1
ATOM 1413 C C . ARG A 1 185 ? -3.264 0.799 4.800 1.00 91.38 185 ARG A C 1
ATOM 1415 O O . ARG A 1 185 ? -3.956 0.494 3.837 1.00 91.38 185 ARG A O 1
ATOM 1422 N N . LEU A 1 186 ? -3.727 0.815 6.051 1.00 92.38 186 LEU A N 1
ATOM 1423 C CA . LEU A 1 186 ? -5.117 0.520 6.394 1.00 92.38 186 LEU A CA 1
ATOM 1424 C C . LEU A 1 186 ? -6.057 1.580 5.813 1.00 92.38 186 LEU A C 1
ATOM 1426 O O . LEU A 1 186 ? -7.055 1.229 5.190 1.00 92.38 186 LEU A O 1
ATOM 1430 N N . LEU A 1 187 ? -5.721 2.865 5.946 1.00 91.56 187 LEU A N 1
ATOM 1431 C CA . LEU A 1 187 ? -6.524 3.957 5.388 1.00 91.56 187 LEU A CA 1
ATOM 1432 C C . LEU A 1 187 ? -6.664 3.850 3.864 1.00 91.56 187 LEU A C 1
ATOM 1434 O O . LEU A 1 187 ? -7.753 4.064 3.329 1.00 91.56 187 LEU A O 1
ATOM 1438 N N . ALA A 1 188 ? -5.605 3.429 3.167 1.00 93.69 188 ALA A N 1
ATOM 1439 C CA . ALA A 1 188 ? -5.642 3.176 1.728 1.00 93.69 188 ALA A CA 1
ATOM 1440 C C . ALA A 1 188 ? -6.603 2.040 1.318 1.00 93.69 188 ALA A C 1
ATOM 1442 O O . ALA A 1 188 ? -6.940 1.926 0.142 1.00 93.69 188 ALA A O 1
ATOM 1443 N N . THR A 1 189 ? -7.087 1.218 2.254 1.00 96.06 189 THR A N 1
ATOM 1444 C CA . THR A 1 189 ? -8.066 0.162 1.946 1.00 96.06 189 THR A CA 1
ATOM 1445 C C . THR A 1 189 ? -9.508 0.665 1.893 1.00 96.06 189 THR A C 1
ATOM 1447 O O . THR A 1 189 ? -10.353 0.106 1.190 1.00 96.06 189 THR A O 1
ATOM 1450 N N . PHE A 1 190 ? -9.822 1.745 2.609 1.00 96.31 190 PHE A N 1
ATOM 1451 C CA . PHE A 1 190 ? -11.198 2.219 2.748 1.00 96.31 190 PHE A CA 1
ATOM 1452 C C . PHE A 1 190 ? -11.866 2.658 1.449 1.00 96.31 190 PHE A C 1
ATOM 1454 O O . PHE A 1 190 ? -13.048 2.345 1.297 1.00 96.31 190 PHE A O 1
ATOM 1461 N N . PRO A 1 191 ? -11.170 3.282 0.481 1.00 97.12 191 PRO A N 1
ATOM 1462 C CA . PRO A 1 191 ? -11.772 3.620 -0.805 1.00 97.12 191 PRO A CA 1
ATOM 1463 C C . PRO A 1 191 ? -12.398 2.435 -1.558 1.00 97.12 191 PRO A C 1
ATOM 1465 O O . PRO A 1 191 ? -13.321 2.653 -2.337 1.00 97.12 191 PRO A O 1
ATOM 1468 N N . PHE A 1 192 ? -11.961 1.192 -1.313 1.00 96.62 192 PHE A N 1
ATOM 1469 C CA . PHE A 1 192 ? -12.573 -0.007 -1.903 1.00 96.62 192 PHE A CA 1
ATOM 1470 C C . PHE A 1 192 ? -13.347 -0.884 -0.901 1.00 96.62 192 PHE A C 1
ATOM 1472 O O . PHE A 1 192 ? -14.288 -1.579 -1.300 1.00 96.62 192 PHE A O 1
ATOM 1479 N N . ILE A 1 193 ? -13.030 -0.822 0.398 1.00 97.88 193 ILE A N 1
ATOM 1480 C CA . ILE A 1 193 ? -13.800 -1.509 1.450 1.00 97.88 193 ILE A CA 1
ATOM 1481 C C . ILE A 1 193 ? -15.148 -0.825 1.695 1.00 97.88 193 ILE A C 1
ATOM 1483 O O . ILE A 1 193 ? -16.165 -1.513 1.768 1.00 97.88 193 ILE A O 1
ATOM 1487 N N . ILE A 1 194 ? -15.193 0.509 1.802 1.00 97.56 194 ILE A N 1
ATOM 1488 C CA . ILE A 1 194 ? -16.433 1.243 2.107 1.00 97.56 194 ILE A CA 1
ATOM 1489 C C . ILE A 1 194 ? -17.529 0.949 1.072 1.00 97.56 194 ILE A C 1
ATOM 1491 O O . ILE A 1 194 ? -18.606 0.535 1.498 1.00 97.56 194 ILE A O 1
ATOM 1495 N N . PRO A 1 195 ? -17.280 1.019 -0.252 1.00 97.06 195 PRO A N 1
ATOM 1496 C CA . PRO A 1 195 ? -18.301 0.670 -1.241 1.00 97.06 195 PRO A CA 1
ATOM 1497 C C . PRO A 1 195 ? -18.853 -0.755 -1.097 1.00 97.06 195 PRO A C 1
ATOM 1499 O O . PRO A 1 195 ? -19.994 -1.022 -1.475 1.00 97.06 195 PRO A O 1
ATOM 1502 N N . TYR A 1 196 ? -18.058 -1.696 -0.574 1.00 97.56 196 TYR A N 1
ATOM 1503 C CA . TYR A 1 196 ? -18.538 -3.042 -0.256 1.00 97.56 196 TYR A CA 1
ATOM 1504 C C . TYR A 1 196 ? -19.427 -3.029 0.993 1.00 97.56 196 TYR A C 1
ATOM 1506 O O . TYR A 1 196 ? -20.538 -3.562 0.970 1.00 97.56 196 TYR A O 1
ATOM 1514 N N . LEU A 1 197 ? -18.982 -2.363 2.061 1.00 97.62 197 LEU A N 1
ATOM 1515 C CA . LEU A 1 197 ? -19.743 -2.229 3.303 1.00 97.62 197 LEU A CA 1
ATOM 1516 C C . LEU A 1 197 ? -21.094 -1.529 3.099 1.00 97.62 197 LEU A C 1
ATOM 1518 O O . LEU A 1 197 ? -22.072 -1.892 3.752 1.00 97.62 197 LEU A O 1
ATOM 1522 N N . GLU A 1 198 ? -21.184 -0.581 2.167 1.00 97.12 198 GLU A N 1
ATOM 1523 C CA . GLU A 1 198 ? -22.425 0.116 1.810 1.00 97.12 198 GLU A CA 1
ATOM 1524 C C . GLU A 1 198 ? -23.489 -0.805 1.193 1.00 97.12 198 GLU A C 1
ATOM 1526 O O . GLU A 1 198 ? -24.678 -0.510 1.304 1.00 97.12 198 GLU A O 1
ATOM 1531 N N . ARG A 1 199 ? -23.104 -1.937 0.586 1.00 95.62 199 ARG A N 1
ATOM 1532 C CA . ARG A 1 199 ? -24.037 -2.845 -0.112 1.00 95.62 199 ARG A CA 1
ATOM 1533 C C . ARG A 1 199 ? -24.178 -4.241 0.501 1.00 95.62 199 ARG A C 1
ATOM 1535 O O . ARG A 1 199 ? -25.123 -4.945 0.149 1.00 95.62 199 ARG A O 1
ATOM 1542 N N . CYS A 1 200 ? -23.260 -4.647 1.380 1.00 94.88 200 CYS A N 1
ATOM 1543 C CA . CYS A 1 200 ? -23.243 -5.993 1.961 1.00 94.88 200 CYS A CA 1
ATOM 1544 C C . CYS A 1 200 ? -24.431 -6.267 2.905 1.00 94.88 200 CYS A C 1
ATOM 1546 O O . CYS A 1 200 ? -25.066 -5.343 3.418 1.00 94.88 200 CYS A O 1
ATOM 1548 N N . ASP A 1 201 ? -24.688 -7.549 3.175 1.00 93.38 201 ASP A N 1
ATOM 1549 C CA . ASP A 1 201 ? -25.730 -8.060 4.083 1.00 93.38 201 ASP A CA 1
ATOM 1550 C C . ASP A 1 201 ? -25.376 -7.934 5.578 1.00 93.38 201 ASP A C 1
ATOM 1552 O O . ASP A 1 201 ? -26.109 -8.427 6.432 1.00 93.38 201 ASP A O 1
ATOM 1556 N N . LEU A 1 202 ? -24.272 -7.244 5.895 1.00 91.56 202 LEU A N 1
ATOM 1557 C CA . LEU A 1 202 ? -23.736 -7.073 7.245 1.00 91.56 202 LEU A CA 1
ATOM 1558 C C . LEU A 1 202 ? -23.498 -8.401 7.973 1.00 91.56 202 LEU A C 1
ATOM 1560 O O . LEU A 1 202 ? -23.727 -8.505 9.174 1.00 91.56 202 LEU A O 1
ATOM 1564 N N . ASP A 1 203 ? -23.023 -9.407 7.250 1.00 94.69 203 ASP A N 1
ATOM 1565 C CA . ASP A 1 203 ? -22.544 -10.666 7.803 1.00 94.69 203 ASP A CA 1
ATOM 1566 C C . ASP A 1 203 ? -21.307 -11.098 7.015 1.00 94.69 203 ASP A C 1
ATOM 1568 O O . ASP A 1 203 ? -21.319 -11.139 5.785 1.00 94.69 203 ASP A O 1
ATOM 1572 N N . GLY A 1 204 ? -20.213 -11.414 7.698 1.00 95.19 204 GLY A N 1
ATOM 1573 C CA . GLY A 1 204 ? -19.021 -11.942 7.046 1.00 95.19 204 GLY A CA 1
ATOM 1574 C C . GLY A 1 204 ? -17.721 -11.537 7.712 1.00 95.19 204 GLY A C 1
ATOM 1575 O O . GLY A 1 204 ? -17.688 -10.763 8.666 1.00 95.19 204 GLY A O 1
ATOM 1576 N N . ALA A 1 205 ? -16.634 -12.093 7.188 1.00 96.69 205 ALA A N 1
ATOM 1577 C CA . ALA A 1 205 ? -15.286 -11.757 7.605 1.00 96.69 205 ALA A CA 1
ATOM 1578 C C . ALA A 1 205 ? -14.322 -11.851 6.422 1.00 96.69 205 ALA A C 1
ATOM 1580 O O . ALA A 1 205 ? -14.489 -12.697 5.532 1.00 96.69 205 ALA A O 1
ATOM 1581 N N . PHE A 1 206 ? -13.326 -10.979 6.424 1.00 96.31 206 PHE A N 1
ATOM 1582 C CA . PHE A 1 206 ? -12.254 -10.947 5.442 1.00 96.31 206 PHE A CA 1
ATOM 1583 C C . PHE A 1 206 ? -11.019 -10.313 6.066 1.00 96.31 206 PHE A C 1
ATOM 1585 O O . PHE A 1 206 ? -11.142 -9.459 6.934 1.00 96.31 206 PHE A O 1
ATOM 1592 N N . ASP A 1 207 ? -9.846 -10.671 5.566 1.00 94.56 207 ASP A N 1
ATOM 1593 C CA . ASP A 1 207 ? -8.597 -10.149 6.104 1.00 94.56 207 ASP A CA 1
ATOM 1594 C C . ASP A 1 207 ? -7.858 -9.355 5.029 1.00 94.56 207 ASP A C 1
ATOM 1596 O O . ASP A 1 207 ? -7.949 -9.666 3.835 1.00 94.56 207 ASP A O 1
ATOM 1600 N N . VAL A 1 208 ? -7.107 -8.339 5.452 1.00 94.69 208 VAL A N 1
ATOM 1601 C CA . VAL A 1 208 ? -6.202 -7.569 4.595 1.00 94.69 208 VAL A CA 1
ATOM 1602 C C . VAL A 1 208 ? -4.787 -7.676 5.142 1.00 94.69 208 VAL A C 1
ATOM 1604 O O . VAL A 1 208 ? -4.537 -7.367 6.304 1.00 94.69 208 VAL A O 1
ATOM 1607 N N . SER A 1 209 ? -3.845 -8.078 4.296 1.00 93.00 209 SER A N 1
ATOM 1608 C CA . SER A 1 209 ? -2.428 -8.019 4.623 1.00 93.00 209 SER A CA 1
ATOM 1609 C C . SER A 1 209 ? -1.919 -6.612 4.338 1.00 93.00 209 SER A C 1
ATOM 1611 O O . SER A 1 209 ? -1.942 -6.145 3.199 1.00 93.00 209 SER A O 1
ATOM 1613 N N . LEU A 1 210 ? -1.472 -5.930 5.390 1.00 91.69 210 LEU A N 1
ATOM 1614 C CA . LEU A 1 210 ? -0.888 -4.596 5.309 1.00 91.69 210 LEU A CA 1
ATOM 1615 C C . LEU A 1 210 ? 0.618 -4.645 5.007 1.00 91.69 210 LEU A C 1
ATOM 1617 O O . LEU A 1 210 ? 1.232 -3.596 4.841 1.00 91.69 210 LEU A O 1
ATOM 1621 N N . GLY A 1 211 ? 1.223 -5.831 4.940 1.00 88.56 211 GLY A N 1
ATOM 1622 C CA . GLY A 1 211 ? 2.639 -6.038 4.639 1.00 88.56 211 GLY A CA 1
ATOM 1623 C C . GLY A 1 211 ? 3.014 -5.767 3.180 1.00 88.56 211 GLY A C 1
ATOM 1624 O O . GLY A 1 211 ? 2.171 -5.476 2.331 1.00 88.56 211 GLY A O 1
ATOM 1625 N N . ASP A 1 212 ? 4.312 -5.850 2.883 1.00 85.00 212 ASP A N 1
ATOM 1626 C CA . ASP A 1 212 ? 4.808 -5.804 1.496 1.00 85.00 212 ASP A CA 1
ATOM 1627 C C . ASP A 1 212 ? 4.505 -7.090 0.721 1.00 85.00 212 ASP A C 1
ATOM 1629 O O . ASP A 1 212 ? 4.422 -7.078 -0.511 1.00 85.00 212 ASP A O 1
ATOM 1633 N N . GLU A 1 213 ? 4.376 -8.192 1.454 1.00 84.94 213 GLU A N 1
ATOM 1634 C CA . GLU A 1 213 ? 4.059 -9.526 0.974 1.00 84.94 213 GLU A CA 1
ATOM 1635 C C . GLU A 1 213 ? 2.743 -9.957 1.602 1.00 84.94 213 GLU A C 1
ATOM 1637 O O . GLU A 1 213 ? 2.642 -10.089 2.822 1.00 84.94 213 GLU A O 1
ATOM 1642 N N . ALA A 1 214 ? 1.728 -10.177 0.767 1.00 78.94 214 ALA A N 1
ATOM 1643 C CA . ALA A 1 214 ? 0.491 -10.749 1.253 1.00 78.94 214 ALA A CA 1
ATOM 1644 C C . ALA A 1 214 ? 0.755 -12.156 1.786 1.00 78.94 214 ALA A C 1
ATOM 1646 O O . ALA A 1 214 ? 1.300 -13.006 1.078 1.00 78.94 214 ALA A O 1
ATOM 1647 N N . VAL A 1 215 ? 0.327 -12.390 3.025 1.00 70.12 215 VAL A N 1
ATOM 1648 C CA . VAL A 1 215 ? 0.401 -13.698 3.681 1.00 70.12 215 VAL A CA 1
ATOM 1649 C C . VAL A 1 215 ? -0.189 -14.771 2.772 1.00 70.12 215 VAL A C 1
ATOM 1651 O O . VAL A 1 215 ? -1.236 -14.568 2.156 1.00 70.12 215 VAL A O 1
ATOM 1654 N N . LEU A 1 216 ? 0.457 -15.934 2.699 1.00 67.31 216 LEU A N 1
ATOM 1655 C CA . LEU A 1 216 ? -0.095 -17.063 1.960 1.00 67.31 216 LEU A CA 1
ATOM 1656 C C . LEU A 1 216 ? -1.436 -17.477 2.578 1.00 67.31 216 LEU A C 1
ATOM 1658 O O . LEU A 1 216 ? -1.492 -17.963 3.706 1.00 67.31 216 LEU A O 1
ATOM 1662 N N . GLY A 1 217 ? -2.525 -17.277 1.835 1.00 75.88 217 GLY A N 1
ATOM 1663 C CA . GLY A 1 217 ? -3.865 -17.596 2.309 1.00 75.88 217 GLY A CA 1
ATOM 1664 C C . GLY A 1 217 ? -4.973 -16.831 1.594 1.00 75.88 217 GLY A C 1
ATOM 1665 O O . GLY A 1 217 ? -4.789 -16.244 0.530 1.00 75.88 217 GLY A O 1
ATOM 1666 N N . ARG A 1 218 ? -6.165 -16.869 2.195 1.00 86.94 218 ARG A N 1
ATOM 1667 C CA . ARG A 1 218 ? -7.353 -16.141 1.737 1.00 86.94 218 ARG A CA 1
ATOM 1668 C C . ARG A 1 218 ? -7.362 -14.739 2.347 1.00 86.94 218 ARG A C 1
ATOM 1670 O O . ARG A 1 218 ? -8.133 -14.464 3.259 1.00 86.94 218 ARG A O 1
ATOM 1677 N N . VAL A 1 219 ? -6.471 -13.888 1.854 1.00 92.38 219 VAL A N 1
ATOM 1678 C CA . VAL A 1 219 ? -6.269 -12.522 2.344 1.00 92.38 219 VAL A CA 1
ATOM 1679 C C . VAL A 1 219 ? -6.212 -11.554 1.165 1.00 92.38 219 VAL A C 1
ATOM 1681 O O . VAL A 1 219 ? -5.685 -11.898 0.107 1.00 92.38 219 VAL A O 1
ATOM 1684 N N . LEU A 1 220 ? -6.757 -10.350 1.334 1.00 95.19 220 LEU A N 1
ATOM 1685 C CA . LEU A 1 220 ? -6.561 -9.263 0.378 1.00 95.19 220 LEU A CA 1
ATOM 1686 C C . LEU A 1 220 ? -5.125 -8.752 0.480 1.00 95.19 220 LEU A C 1
ATOM 1688 O O . LEU A 1 220 ? -4.608 -8.563 1.581 1.00 95.19 220 LEU A O 1
ATOM 1692 N N . GLY A 1 221 ? -4.486 -8.504 -0.658 1.00 94.00 221 GLY A N 1
ATOM 1693 C CA . GLY A 1 221 ? -3.081 -8.110 -0.689 1.00 94.00 221 GLY A CA 1
ATOM 1694 C C . GLY A 1 221 ? -2.756 -7.105 -1.782 1.00 94.00 221 GLY A C 1
ATOM 1695 O O . GLY A 1 221 ? -3.287 -7.185 -2.887 1.00 94.00 221 GLY A O 1
ATOM 1696 N N . PHE A 1 222 ? -1.834 -6.188 -1.492 1.00 93.94 222 PHE A N 1
ATOM 1697 C CA . PHE A 1 222 ? -1.289 -5.257 -2.490 1.00 93.94 222 PHE A CA 1
ATOM 1698 C C . PHE A 1 222 ? -0.317 -5.948 -3.463 1.00 93.94 222 PHE A C 1
ATOM 1700 O O . PHE A 1 222 ? -0.140 -5.520 -4.604 1.00 93.94 222 PHE A O 1
ATOM 1707 N N . SER A 1 223 ? 0.315 -7.028 -2.997 1.00 92.06 223 SER A N 1
ATOM 1708 C CA . SER A 1 223 ? 1.277 -7.848 -3.725 1.00 92.06 223 SER A CA 1
ATOM 1709 C C . SER A 1 223 ? 1.181 -9.288 -3.247 1.00 92.06 223 SER A C 1
ATOM 1711 O O . SER A 1 223 ? 1.276 -9.539 -2.046 1.00 92.06 223 SER A O 1
ATOM 1713 N N . SER A 1 224 ? 0.992 -10.239 -4.157 1.00 89.56 224 SER A N 1
ATOM 1714 C CA . SER A 1 224 ? 0.855 -11.650 -3.791 1.00 89.56 224 SER A CA 1
ATOM 1715 C C . SER A 1 224 ? 1.331 -12.575 -4.901 1.00 89.56 224 SER A C 1
ATOM 1717 O O . SER A 1 224 ? 1.322 -12.209 -6.077 1.00 89.56 224 SER A O 1
ATOM 1719 N N . GLN A 1 225 ? 1.705 -13.790 -4.505 1.00 86.44 225 GLN A N 1
ATOM 1720 C CA . GLN A 1 225 ? 1.868 -14.943 -5.395 1.00 86.44 225 GLN A CA 1
ATOM 1721 C C . GLN A 1 225 ? 0.511 -15.578 -5.756 1.00 86.44 225 GLN A C 1
ATOM 1723 O O . GLN A 1 225 ? 0.410 -16.350 -6.706 1.00 86.44 225 GLN A O 1
ATOM 1728 N N . LEU A 1 226 ? -0.544 -15.269 -4.989 1.00 82.00 226 LEU A N 1
ATOM 1729 C CA . LEU A 1 226 ? -1.909 -15.742 -5.200 1.00 82.00 226 LEU A CA 1
ATOM 1730 C C . LEU A 1 226 ? -2.774 -14.598 -5.741 1.00 82.00 226 LEU A C 1
ATOM 1732 O O . LEU A 1 226 ? -3.182 -13.692 -5.022 1.00 82.00 226 LEU A O 1
ATOM 1736 N N . GLU A 1 227 ? -3.110 -14.671 -7.022 1.00 80.56 227 GLU A N 1
ATOM 1737 C CA . GLU A 1 227 ? -3.794 -13.595 -7.763 1.00 80.56 227 GLU A CA 1
ATOM 1738 C C . GLU A 1 227 ? -5.228 -13.308 -7.308 1.00 80.56 227 GLU A C 1
ATOM 1740 O O . GLU A 1 227 ? -5.812 -12.278 -7.634 1.00 80.56 227 GLU A O 1
ATOM 1745 N N . GLN A 1 228 ? -5.832 -14.234 -6.565 1.00 79.69 228 GLN A N 1
ATOM 1746 C CA . GLN A 1 228 ? -7.284 -14.315 -6.426 1.00 79.69 228 GLN A CA 1
ATOM 1747 C C . GLN A 1 228 ? -7.917 -13.136 -5.676 1.00 79.69 228 GLN A C 1
ATOM 1749 O O . GLN A 1 228 ? -9.126 -12.931 -5.846 1.00 79.69 228 GLN A O 1
ATOM 1754 N N . PHE A 1 229 ? -7.122 -12.413 -4.878 1.00 90.25 229 PHE A N 1
ATOM 1755 C CA . PHE A 1 229 ? -7.543 -11.358 -3.950 1.00 90.25 229 PHE A CA 1
ATOM 1756 C C . PHE A 1 229 ? -6.593 -10.142 -3.969 1.00 90.25 229 PHE A C 1
ATOM 1758 O O . PHE A 1 229 ? -6.414 -9.462 -2.959 1.00 90.25 229 PHE A O 1
ATOM 1765 N N . LEU A 1 230 ? -5.963 -9.863 -5.115 1.00 94.12 230 LEU A N 1
ATOM 1766 C CA . LEU A 1 230 ? -5.155 -8.654 -5.277 1.00 94.12 230 LEU A CA 1
ATOM 1767 C C . LEU A 1 230 ? -6.036 -7.397 -5.270 1.00 94.12 230 LEU A C 1
ATOM 1769 O O . LEU A 1 230 ? -7.086 -7.357 -5.913 1.00 94.12 230 LEU A O 1
ATOM 1773 N N . VAL A 1 231 ? -5.581 -6.361 -4.568 1.00 95.88 231 VAL A N 1
ATOM 1774 C CA . VAL A 1 231 ? -6.244 -5.050 -4.478 1.00 95.88 231 VAL A CA 1
ATOM 1775 C C . VAL A 1 231 ? -5.295 -3.924 -4.906 1.00 95.88 231 VAL A C 1
ATOM 1777 O O . VAL A 1 231 ? -4.076 -4.125 -4.901 1.00 95.88 231 VAL A O 1
ATOM 1780 N N . PRO A 1 232 ? -5.818 -2.743 -5.294 1.00 96.38 232 PRO A N 1
ATOM 1781 C CA . PRO A 1 232 ? -4.990 -1.580 -5.602 1.00 96.38 232 PRO A CA 1
ATOM 1782 C C . PRO A 1 232 ? -4.012 -1.240 -4.476 1.00 96.38 232 PRO A C 1
ATOM 1784 O O . PRO A 1 232 ? -4.405 -1.195 -3.310 1.00 96.38 232 PRO A O 1
ATOM 1787 N N . ASP A 1 233 ? -2.747 -0.996 -4.827 1.00 94.44 233 ASP A N 1
ATOM 1788 C CA . ASP A 1 233 ? -1.714 -0.684 -3.838 1.00 94.44 233 ASP A CA 1
ATOM 1789 C C . ASP A 1 233 ? -1.863 0.718 -3.232 1.00 94.44 233 ASP A C 1
ATOM 1791 O O . ASP A 1 233 ? -2.508 1.616 -3.784 1.00 94.44 233 ASP A O 1
ATOM 1795 N N . ILE A 1 234 ? -1.219 0.908 -2.081 1.00 94.12 234 ILE A N 1
ATOM 1796 C CA . ILE A 1 234 ? -1.307 2.139 -1.289 1.00 94.12 234 ILE A CA 1
ATOM 1797 C C . ILE A 1 234 ? -0.829 3.375 -2.055 1.00 94.12 234 ILE A C 1
ATOM 1799 O O . ILE A 1 234 ? -1.362 4.461 -1.851 1.00 94.12 234 ILE A O 1
ATOM 1803 N N . MET A 1 235 ? 0.154 3.229 -2.948 1.00 95.19 235 MET A N 1
ATOM 1804 C CA . MET A 1 235 ? 0.712 4.336 -3.719 1.00 95.19 235 MET A CA 1
ATOM 1805 C C . MET A 1 235 ? -0.266 4.759 -4.808 1.00 95.19 235 MET A C 1
ATOM 1807 O O . MET A 1 235 ? -0.440 5.956 -5.036 1.00 95.19 235 MET A O 1
ATOM 1811 N N . PHE A 1 236 ? -0.928 3.802 -5.464 1.00 97.25 236 PHE A N 1
ATOM 1812 C CA . PHE A 1 236 ? -1.999 4.098 -6.415 1.00 97.25 236 PHE A CA 1
ATOM 1813 C C . PHE A 1 236 ? -3.172 4.789 -5.713 1.00 97.25 236 PHE A C 1
ATOM 1815 O O . PHE A 1 236 ? -3.673 5.795 -6.215 1.00 97.25 236 PHE A O 1
ATOM 1822 N N . VAL A 1 237 ? -3.574 4.303 -4.533 1.00 96.81 237 VAL A N 1
ATOM 1823 C CA . VAL A 1 237 ? -4.687 4.898 -3.782 1.00 96.81 237 VAL A CA 1
ATOM 1824 C C . VAL A 1 237 ? -4.355 6.314 -3.304 1.00 96.81 237 VAL A C 1
ATOM 1826 O O . VAL A 1 237 ? -5.090 7.254 -3.608 1.00 96.81 237 VAL A O 1
ATOM 1829 N N . ALA A 1 238 ? -3.227 6.486 -2.611 1.00 94.06 238 ALA A N 1
ATOM 1830 C CA . ALA A 1 238 ? -2.826 7.763 -2.018 1.00 94.06 238 ALA A CA 1
ATOM 1831 C C . ALA A 1 238 ? -2.611 8.870 -3.062 1.00 94.06 238 ALA A C 1
ATOM 1833 O O . ALA A 1 238 ? -2.848 10.043 -2.788 1.00 94.06 238 ALA A O 1
ATOM 1834 N N . SER A 1 239 ? -2.199 8.503 -4.277 1.00 95.69 239 SER A N 1
ATOM 1835 C CA . SER A 1 239 ? -1.981 9.441 -5.384 1.00 95.69 239 SER A CA 1
ATOM 1836 C C . SER A 1 239 ? -3.210 9.659 -6.276 1.00 95.69 239 SER A C 1
ATOM 1838 O O . SER A 1 239 ? -3.091 10.283 -7.335 1.00 95.69 239 SER A O 1
ATOM 1840 N N . GLN A 1 240 ? -4.373 9.120 -5.888 1.00 96.12 240 GLN A N 1
ATOM 1841 C CA . GLN A 1 240 ? -5.611 9.148 -6.675 1.00 96.12 240 GLN A CA 1
ATOM 1842 C C . GLN A 1 240 ? -5.402 8.624 -8.106 1.00 96.12 240 GLN A C 1
ATOM 1844 O O . GLN A 1 240 ? -5.790 9.240 -9.098 1.00 96.12 240 GLN A O 1
ATOM 1849 N N . GLY A 1 241 ? -4.729 7.477 -8.213 1.00 96.50 241 GLY A N 1
ATOM 1850 C CA . GLY A 1 241 ? -4.385 6.843 -9.481 1.00 96.50 241 GLY A CA 1
ATOM 1851 C C . GLY A 1 241 ? -3.228 7.532 -10.200 1.00 96.50 241 GLY A C 1
ATOM 1852 O O . GLY A 1 241 ? -3.245 7.623 -11.427 1.00 96.50 241 GLY A O 1
ATOM 1853 N N . TYR A 1 242 ? -2.239 8.027 -9.454 1.00 97.06 242 TYR A N 1
ATOM 1854 C CA . TYR A 1 242 ? -1.072 8.768 -9.943 1.00 97.06 242 TYR A CA 1
ATOM 1855 C C . TYR A 1 242 ? -1.425 10.042 -10.729 1.00 97.06 242 TYR A C 1
ATOM 1857 O O . TYR A 1 242 ? -0.773 10.356 -11.726 1.00 97.06 242 TYR A O 1
ATOM 1865 N N . ALA A 1 243 ? -2.450 10.786 -10.298 1.00 95.81 243 ALA A N 1
ATOM 1866 C CA . ALA A 1 243 ? -2.990 11.939 -11.029 1.00 95.81 243 ALA A CA 1
ATOM 1867 C C . ALA A 1 243 ? -1.934 13.018 -11.355 1.00 95.81 243 ALA A C 1
ATOM 1869 O O . ALA A 1 243 ? -1.864 13.510 -12.487 1.00 95.81 243 ALA A O 1
ATOM 1870 N N . GLU A 1 244 ? -1.067 13.343 -10.391 1.00 94.94 244 GLU A N 1
ATOM 1871 C CA . GLU A 1 244 ? 0.039 14.286 -10.595 1.00 94.94 244 GLU A CA 1
ATOM 1872 C C . GLU A 1 244 ? 1.042 13.747 -11.623 1.00 94.94 244 GLU A C 1
ATOM 1874 O O . GLU A 1 244 ? 1.316 14.407 -12.624 1.00 94.94 244 GLU A O 1
ATOM 1879 N N . ALA A 1 245 ? 1.518 12.510 -11.445 1.00 95.00 245 ALA A N 1
ATOM 1880 C CA . ALA A 1 245 ? 2.491 11.908 -12.352 1.00 95.00 245 ALA A CA 1
ATOM 1881 C C . ALA A 1 245 ? 1.955 11.793 -13.786 1.00 95.00 245 ALA A C 1
ATOM 1883 O O . ALA A 1 245 ? 2.693 12.059 -14.730 1.00 95.00 245 ALA A O 1
ATOM 1884 N N . ARG A 1 246 ? 0.669 11.465 -13.975 1.00 95.38 246 ARG A N 1
ATOM 1885 C CA . ARG A 1 246 ? 0.022 11.470 -15.299 1.00 95.38 246 ARG A CA 1
ATOM 1886 C C . ARG A 1 246 ? 0.103 12.841 -15.962 1.00 95.38 246 ARG A C 1
ATOM 1888 O O . ARG A 1 246 ? 0.439 12.923 -17.141 1.00 95.38 246 ARG A O 1
ATOM 1895 N N . THR A 1 247 ? -0.169 13.901 -15.202 1.00 93.75 247 THR A N 1
ATOM 1896 C CA . THR A 1 247 ? -0.111 15.286 -15.689 1.00 93.75 247 THR A CA 1
ATOM 1897 C C . THR A 1 247 ? 1.318 15.670 -16.064 1.00 93.75 247 THR A C 1
ATOM 1899 O O . THR A 1 247 ? 1.563 16.127 -17.180 1.00 93.75 247 THR A O 1
ATOM 1902 N N . THR A 1 248 ? 2.277 15.420 -15.173 1.00 92.75 248 THR A N 1
ATOM 1903 C CA . THR A 1 248 ? 3.693 15.735 -15.399 1.00 92.75 248 THR A CA 1
ATOM 1904 C C . THR A 1 248 ? 4.268 14.944 -16.572 1.00 92.75 248 THR A C 1
ATOM 1906 O O . THR A 1 248 ? 4.959 15.499 -17.423 1.00 92.75 248 THR A O 1
ATOM 1909 N N . TYR A 1 249 ? 3.972 13.648 -16.667 1.00 94.69 249 TYR A N 1
ATOM 1910 C CA . TYR A 1 249 ? 4.571 12.775 -17.680 1.00 94.69 249 TYR A CA 1
ATOM 1911 C C . TYR A 1 249 ? 3.959 13.003 -19.065 1.00 94.69 249 TYR A C 1
ATOM 1913 O O . TYR A 1 249 ? 4.632 12.780 -20.072 1.00 94.69 249 TYR A O 1
ATOM 1921 N N . ALA A 1 250 ? 2.724 13.512 -19.143 1.00 89.50 250 ALA A N 1
ATOM 1922 C CA . ALA A 1 250 ? 2.126 13.960 -20.400 1.00 89.50 250 ALA A CA 1
ATOM 1923 C C . ALA A 1 250 ? 2.887 15.139 -21.039 1.00 89.50 250 ALA A C 1
ATOM 1925 O O . ALA A 1 250 ? 2.816 15.318 -22.253 1.00 89.50 250 ALA A O 1
ATOM 1926 N N . GLN A 1 251 ? 3.636 15.910 -20.243 1.00 88.12 251 GLN A N 1
ATOM 1927 C CA . GLN A 1 251 ? 4.447 17.049 -20.692 1.00 88.12 251 GLN A CA 1
ATOM 1928 C C . GLN A 1 251 ? 5.920 16.681 -20.940 1.00 88.12 251 GLN A C 1
ATOM 1930 O O . GLN A 1 251 ? 6.743 17.556 -21.204 1.00 88.12 251 GLN A O 1
ATOM 1935 N N . ALA A 1 252 ? 6.275 15.397 -20.836 1.00 88.31 252 ALA A N 1
ATOM 1936 C CA . ALA A 1 252 ? 7.650 14.941 -20.979 1.00 88.31 252 ALA A CA 1
ATOM 1937 C C . ALA A 1 252 ? 8.225 15.217 -22.375 1.00 88.31 252 ALA A C 1
ATOM 1939 O O . ALA A 1 252 ? 7.506 15.236 -23.378 1.00 88.31 252 ALA A O 1
ATOM 1940 N N . ALA A 1 253 ? 9.554 15.338 -22.440 1.00 89.50 253 ALA A N 1
ATOM 1941 C CA . ALA A 1 253 ? 10.266 15.549 -23.691 1.00 89.50 253 ALA A CA 1
ATOM 1942 C C . ALA A 1 253 ? 9.897 14.477 -24.743 1.00 89.50 253 ALA A C 1
ATOM 1944 O O . ALA A 1 253 ? 9.751 13.285 -24.406 1.00 89.50 253 ALA A O 1
ATOM 1945 N N . PRO 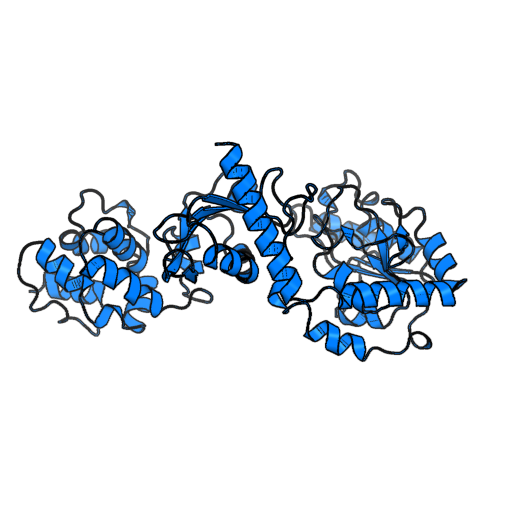A 1 254 ? 9.763 14.872 -26.025 1.00 90.25 254 PRO A N 1
ATOM 1946 C CA . PRO A 1 254 ? 9.523 13.940 -27.115 1.00 90.25 254 PRO A CA 1
ATOM 1947 C C . PRO A 1 254 ? 10.586 12.841 -27.181 1.00 90.25 254 PRO A C 1
ATOM 1949 O O . PRO A 1 254 ? 11.760 13.075 -26.906 1.00 90.25 254 PRO A O 1
ATOM 1952 N N . TRP A 1 255 ? 10.191 11.653 -27.643 1.00 89.69 255 TRP A N 1
ATOM 1953 C CA . TRP A 1 255 ? 11.053 10.466 -27.735 1.00 89.69 255 TRP A CA 1
ATOM 1954 C C . TRP A 1 255 ? 12.431 10.716 -28.378 1.00 89.69 255 TRP A C 1
ATOM 1956 O O . TRP A 1 255 ? 13.436 10.190 -27.910 1.00 89.69 255 TRP A O 1
ATOM 1966 N N . HIS A 1 256 ? 12.497 11.537 -29.431 1.00 91.62 256 HIS A N 1
ATOM 1967 C CA . HIS A 1 256 ? 13.739 11.822 -30.160 1.00 91.62 256 HIS A CA 1
ATOM 1968 C C . HIS A 1 256 ? 14.756 12.662 -29.368 1.00 91.62 256 HIS A C 1
ATOM 1970 O O . HIS A 1 256 ? 15.915 12.719 -29.765 1.00 91.62 256 HIS A O 1
ATOM 1976 N N . GLN A 1 257 ? 14.338 13.305 -28.273 1.00 95.31 257 GLN A N 1
ATOM 1977 C CA . GLN A 1 257 ? 15.205 14.093 -27.387 1.00 95.31 257 GLN A CA 1
ATOM 1978 C C . GLN A 1 257 ? 15.691 13.289 -26.176 1.00 95.31 257 GLN A C 1
ATOM 1980 O O . GLN A 1 257 ? 16.543 13.762 -25.430 1.00 95.31 257 GLN A O 1
ATOM 1985 N N . ARG A 1 258 ? 15.151 12.082 -25.970 1.00 96.44 258 ARG A N 1
ATOM 1986 C CA . ARG A 1 258 ? 15.539 11.204 -24.864 1.00 96.44 258 ARG A CA 1
ATOM 1987 C C . ARG A 1 258 ? 16.866 10.514 -25.167 1.00 96.44 258 ARG A C 1
ATOM 1989 O O . ARG A 1 258 ? 17.147 10.149 -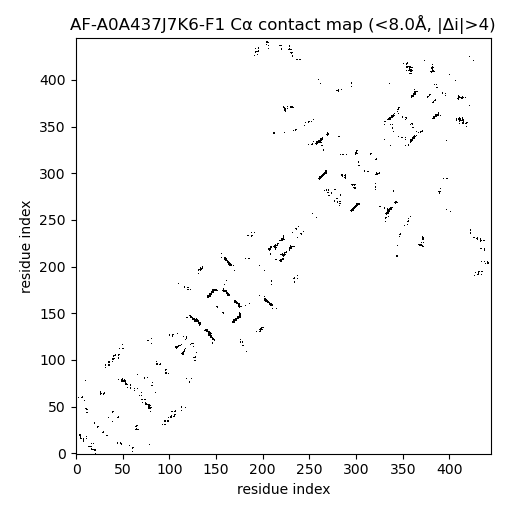26.312 1.00 96.44 258 ARG A O 1
ATOM 1996 N N . LEU A 1 259 ? 17.647 10.283 -24.121 1.00 97.38 259 LEU A N 1
ATOM 1997 C CA . LEU A 1 259 ? 18.892 9.531 -24.151 1.00 97.38 259 LEU A CA 1
ATOM 1998 C C . LEU A 1 259 ? 18.634 8.113 -24.666 1.00 97.38 259 LEU A C 1
ATOM 2000 O O . LEU A 1 259 ? 17.750 7.405 -24.178 1.00 97.38 259 LEU A O 1
ATOM 2004 N N . ASP A 1 260 ? 19.432 7.691 -25.646 1.00 97.56 260 ASP A N 1
ATOM 2005 C CA . ASP A 1 260 ? 19.352 6.368 -26.275 1.00 97.56 260 ASP A CA 1
ATOM 2006 C C . ASP A 1 260 ? 19.977 5.265 -25.404 1.00 97.56 260 ASP A C 1
ATOM 2008 O O . ASP A 1 260 ? 20.826 4.502 -25.851 1.00 97.56 260 ASP A O 1
ATOM 2012 N N . ARG A 1 261 ? 19.576 5.216 -24.131 1.00 97.81 261 ARG A N 1
ATOM 2013 C CA . ARG A 1 261 ? 20.054 4.280 -23.109 1.00 97.81 261 ARG A CA 1
ATOM 2014 C C . ARG A 1 261 ? 18.881 3.755 -22.292 1.00 97.81 261 ARG A C 1
ATOM 2016 O O . ARG A 1 261 ? 17.864 4.436 -22.135 1.00 97.81 261 ARG A O 1
ATOM 2023 N N . ALA A 1 262 ? 19.028 2.539 -21.784 1.00 98.69 262 ALA A N 1
ATOM 2024 C CA . ALA A 1 262 ? 18.150 2.008 -20.754 1.00 98.69 262 ALA A CA 1
ATOM 2025 C C . ALA A 1 262 ? 18.516 2.593 -19.387 1.00 98.69 262 ALA A C 1
ATOM 2027 O O . ALA A 1 262 ? 19.680 2.913 -19.157 1.00 98.69 262 ALA A O 1
ATOM 2028 N N . TYR A 1 263 ? 17.545 2.716 -18.485 1.00 98.62 263 TYR A N 1
ATOM 2029 C CA . TYR A 1 263 ? 17.746 3.347 -17.182 1.00 98.62 263 TYR A CA 1
ATOM 2030 C C . TYR A 1 263 ? 17.143 2.555 -16.023 1.00 98.62 263 TYR A C 1
ATOM 2032 O O . TYR A 1 263 ? 16.046 1.997 -16.138 1.00 98.62 263 TYR A O 1
ATOM 2040 N N . TRP A 1 264 ? 17.863 2.543 -14.898 1.00 98.38 264 TRP A N 1
ATOM 2041 C CA . TRP A 1 264 ? 17.403 2.032 -13.610 1.00 98.38 264 TRP A CA 1
ATOM 2042 C C . TRP A 1 264 ? 18.091 2.736 -12.431 1.00 98.38 264 TRP A C 1
ATOM 2044 O O . TRP A 1 264 ? 19.302 2.971 -12.425 1.00 98.38 264 TRP A O 1
ATOM 2054 N N . ARG A 1 265 ? 17.321 3.017 -11.383 1.00 97.44 265 ARG A N 1
ATOM 2055 C CA . ARG A 1 265 ? 17.812 3.402 -10.057 1.00 97.44 265 ARG A CA 1
ATOM 2056 C C . ARG A 1 265 ? 16.965 2.708 -9.012 1.00 97.44 265 ARG A C 1
ATOM 2058 O O . ARG A 1 265 ? 15.747 2.616 -9.175 1.00 97.44 265 ARG A O 1
ATOM 2065 N N . GLY A 1 266 ? 17.590 2.259 -7.935 1.00 95.75 266 GLY A N 1
ATOM 2066 C CA . GLY A 1 266 ? 16.850 1.723 -6.805 1.00 95.75 266 GLY A CA 1
ATOM 2067 C C . GLY A 1 266 ? 17.733 1.272 -5.656 1.00 95.75 266 GLY A C 1
ATOM 2068 O O . GLY A 1 266 ? 18.924 1.014 -5.813 1.00 95.75 266 GLY A O 1
ATOM 2069 N N . THR A 1 267 ? 17.114 1.143 -4.490 1.00 96.44 267 THR A N 1
ATOM 2070 C CA . THR A 1 267 ? 17.691 0.458 -3.331 1.00 96.44 267 THR A CA 1
ATOM 2071 C C . THR A 1 267 ? 17.851 -1.033 -3.633 1.00 96.44 267 THR A C 1
ATOM 2073 O O . THR A 1 267 ? 17.086 -1.598 -4.416 1.00 96.44 267 THR A O 1
ATOM 2076 N N . ASP A 1 268 ? 18.781 -1.712 -2.975 1.00 96.06 268 ASP A N 1
ATOM 2077 C CA . ASP A 1 268 ? 19.003 -3.160 -3.113 1.00 96.06 268 ASP A CA 1
ATOM 2078 C C . ASP A 1 268 ? 17.909 -4.052 -2.466 1.00 96.06 268 ASP A C 1
ATOM 2080 O O . ASP A 1 268 ? 18.158 -5.209 -2.131 1.00 96.06 268 ASP A O 1
ATOM 2084 N N . THR A 1 269 ? 16.687 -3.538 -2.276 1.00 94.44 269 THR A N 1
ATOM 2085 C CA . THR A 1 269 ? 15.596 -4.272 -1.611 1.00 94.44 269 THR A CA 1
ATOM 2086 C C . THR A 1 269 ? 15.360 -5.630 -2.258 1.00 94.44 269 THR A C 1
ATOM 2088 O O . THR A 1 269 ? 15.255 -5.707 -3.485 1.00 94.44 269 THR A O 1
ATOM 2091 N N . GLY A 1 270 ? 15.219 -6.670 -1.438 1.00 92.88 270 GLY A N 1
ATOM 2092 C CA . GLY A 1 270 ? 14.990 -8.043 -1.890 1.00 92.88 270 GLY A CA 1
ATOM 2093 C C . GLY A 1 270 ? 16.266 -8.865 -2.102 1.00 92.88 270 GLY A C 1
ATOM 2094 O O . GLY A 1 270 ? 16.170 -10.084 -2.219 1.00 92.88 270 GLY A O 1
ATOM 2095 N N . VAL A 1 271 ? 17.460 -8.253 -2.064 1.00 94.94 271 VAL A N 1
ATOM 2096 C CA . VAL A 1 271 ? 18.751 -8.970 -2.165 1.00 94.94 271 VAL A CA 1
ATOM 2097 C C . VAL A 1 271 ? 18.902 -10.052 -1.092 1.00 94.94 271 VAL A C 1
ATOM 2099 O O . VAL A 1 271 ? 19.468 -11.105 -1.366 1.00 94.94 271 VAL A O 1
ATOM 2102 N N . PHE A 1 272 ? 18.341 -9.846 0.105 1.00 92.94 272 PHE A N 1
ATOM 2103 C CA . PHE A 1 272 ? 18.409 -10.813 1.211 1.00 92.94 272 PHE A CA 1
ATOM 2104 C C . PHE A 1 272 ? 17.797 -12.188 0.882 1.00 92.94 272 PHE A C 1
ATOM 2106 O O . PHE A 1 272 ? 18.016 -13.148 1.619 1.00 92.94 272 PHE A O 1
ATOM 2113 N N . ARG A 1 273 ? 16.997 -12.288 -0.189 1.00 91.12 273 ARG A N 1
ATOM 2114 C CA . ARG A 1 273 ? 16.386 -13.545 -0.641 1.00 91.12 273 ARG A CA 1
ATOM 2115 C C . ARG A 1 273 ? 17.355 -14.434 -1.427 1.00 91.12 273 ARG A C 1
ATOM 2117 O O . ARG A 1 273 ? 17.060 -15.609 -1.626 1.00 91.12 273 ARG A O 1
ATOM 2124 N N . TYR A 1 274 ? 18.497 -13.897 -1.850 1.00 92.88 274 TYR A N 1
ATOM 2125 C CA . TYR A 1 274 ? 19.483 -14.598 -2.664 1.00 92.88 274 TYR A CA 1
ATOM 2126 C C . TYR A 1 274 ? 20.643 -15.075 -1.798 1.00 92.88 274 TYR A C 1
ATOM 2128 O O . TYR A 1 274 ? 21.148 -14.350 -0.941 1.00 92.88 274 TYR A O 1
ATOM 2136 N N . ARG A 1 275 ? 21.089 -16.313 -2.034 1.00 91.81 275 ARG A N 1
ATOM 2137 C CA . ARG A 1 275 ? 22.233 -16.884 -1.311 1.00 91.81 275 ARG A CA 1
ATOM 2138 C C . ARG A 1 275 ? 23.536 -16.174 -1.671 1.00 91.81 275 ARG A C 1
ATOM 2140 O O . ARG A 1 275 ? 24.366 -15.961 -0.791 1.00 91.81 275 ARG A O 1
ATOM 2147 N N . ASN A 1 276 ? 23.704 -15.833 -2.947 1.00 92.62 276 ASN A N 1
ATOM 2148 C CA . ASN A 1 276 ? 24.811 -15.016 -3.417 1.00 92.62 276 ASN A CA 1
ATOM 2149 C C . ASN A 1 276 ? 24.263 -13.659 -3.852 1.00 92.62 276 ASN A C 1
ATOM 2151 O O . ASN A 1 276 ? 23.298 -13.584 -4.608 1.00 92.62 276 ASN A O 1
ATOM 2155 N N . ILE A 1 277 ? 24.913 -12.590 -3.400 1.00 93.25 277 ILE A N 1
ATOM 2156 C CA . ILE A 1 277 ? 24.520 -11.210 -3.713 1.00 93.25 277 ILE A CA 1
ATOM 2157 C C . ILE A 1 277 ? 24.514 -10.923 -5.221 1.00 93.25 277 ILE A C 1
ATOM 2159 O O . ILE A 1 277 ? 23.722 -10.116 -5.695 1.00 93.25 277 ILE A O 1
ATOM 2163 N N . ASP A 1 278 ? 25.360 -11.629 -5.969 1.00 91.44 278 ASP A N 1
ATOM 2164 C CA . ASP A 1 278 ? 25.507 -11.490 -7.418 1.00 91.44 278 ASP A CA 1
ATOM 2165 C C . ASP A 1 278 ? 24.357 -12.087 -8.220 1.00 91.44 278 ASP A C 1
ATOM 2167 O O . ASP A 1 278 ? 24.132 -11.661 -9.353 1.00 91.44 278 ASP A O 1
ATOM 2171 N N . ASP A 1 279 ? 23.611 -13.016 -7.622 1.00 93.69 279 ASP A N 1
ATOM 2172 C CA . ASP A 1 279 ? 22.434 -13.614 -8.248 1.00 93.69 279 ASP A CA 1
ATOM 2173 C C . ASP A 1 279 ? 21.228 -12.663 -8.162 1.00 93.69 279 ASP A C 1
ATOM 2175 O O . ASP A 1 279 ? 20.249 -12.827 -8.882 1.00 93.69 279 ASP A O 1
ATOM 2179 N N . ALA A 1 280 ? 21.288 -11.637 -7.303 1.00 96.00 280 ALA A N 1
ATOM 2180 C CA . ALA A 1 280 ? 20.193 -10.698 -7.143 1.00 96.00 280 ALA A CA 1
ATOM 2181 C C . ALA A 1 280 ? 20.087 -9.753 -8.362 1.00 96.00 280 ALA A C 1
ATOM 2183 O O . ALA A 1 280 ? 21.022 -8.985 -8.630 1.00 96.00 280 ALA A O 1
ATOM 2184 N N . PRO A 1 281 ? 18.931 -9.678 -9.053 1.00 97.00 281 PRO A N 1
ATOM 2185 C CA . PRO A 1 281 ? 18.792 -8.910 -10.294 1.00 97.00 281 PRO A CA 1
ATOM 2186 C C . PRO A 1 281 ? 19.141 -7.417 -10.167 1.00 97.00 281 PRO A C 1
ATOM 2188 O O . PRO A 1 281 ? 19.685 -6.813 -11.090 1.00 97.00 281 PRO A O 1
ATOM 2191 N N . ARG A 1 282 ? 18.894 -6.801 -9.002 1.00 97.38 282 ARG A N 1
ATOM 2192 C CA . ARG A 1 282 ? 19.251 -5.392 -8.741 1.00 97.38 282 ARG A CA 1
ATOM 2193 C C . ARG A 1 282 ? 20.763 -5.150 -8.652 1.00 97.38 282 ARG A C 1
ATOM 2195 O O . ARG A 1 282 ? 21.230 -4.069 -9.001 1.00 97.38 282 ARG A O 1
ATOM 2202 N N . VAL A 1 283 ? 21.531 -6.150 -8.225 1.00 97.75 283 VAL A N 1
ATOM 2203 C CA . VAL A 1 283 ? 23.002 -6.105 -8.211 1.00 97.75 283 VAL A CA 1
ATOM 2204 C C . VAL A 1 283 ? 23.532 -6.417 -9.610 1.00 97.75 283 VAL A C 1
ATOM 2206 O O . VAL A 1 283 ? 24.372 -5.684 -10.141 1.00 97.75 283 VAL A O 1
ATOM 2209 N N . ALA A 1 284 ? 22.975 -7.444 -10.255 1.00 97.56 284 ALA A N 1
ATOM 2210 C CA . ALA A 1 284 ? 23.344 -7.850 -11.605 1.00 97.56 284 ALA A CA 1
ATOM 2211 C C . ALA A 1 284 ? 23.136 -6.728 -12.642 1.00 97.56 284 ALA A C 1
ATOM 2213 O O . ALA A 1 284 ? 24.016 -6.505 -13.479 1.00 97.56 284 ALA A O 1
ATOM 2214 N N . VAL A 1 285 ? 22.039 -5.958 -12.564 1.00 98.44 285 VAL A N 1
ATOM 2215 C CA . VAL A 1 285 ? 21.793 -4.832 -13.486 1.00 98.44 285 VAL A CA 1
ATOM 2216 C C . VAL A 1 285 ? 22.833 -3.718 -13.328 1.00 98.44 285 VAL A C 1
ATOM 2218 O O . VAL A 1 285 ? 23.292 -3.163 -14.327 1.00 98.44 285 VAL A O 1
ATOM 2221 N N . ALA A 1 286 ? 23.267 -3.422 -12.097 1.00 98.19 286 ALA A N 1
ATOM 2222 C CA . ALA A 1 286 ? 24.299 -2.419 -11.837 1.00 98.19 286 ALA A CA 1
ATOM 2223 C C . ALA A 1 286 ? 25.662 -2.875 -12.388 1.00 98.19 286 ALA A C 1
ATOM 2225 O O . ALA A 1 286 ? 26.367 -2.095 -13.032 1.00 98.19 286 ALA A O 1
ATOM 2226 N N . LYS A 1 287 ? 26.001 -4.164 -12.237 1.00 98.00 287 LYS A N 1
ATOM 2227 C CA . LYS A 1 287 ? 27.202 -4.754 -12.853 1.00 98.00 287 LYS A CA 1
ATOM 2228 C C . LYS A 1 287 ? 27.137 -4.743 -14.383 1.00 98.00 287 LYS A C 1
ATOM 2230 O O . LYS A 1 287 ? 28.142 -4.469 -15.037 1.00 98.00 287 LYS A O 1
ATOM 2235 N N . LEU A 1 288 ? 25.969 -5.017 -14.970 1.00 98.06 288 LEU A N 1
ATOM 2236 C CA . LEU A 1 288 ? 25.765 -4.924 -16.420 1.00 98.06 288 LEU A CA 1
ATOM 2237 C C . LEU A 1 288 ? 25.971 -3.494 -16.931 1.00 98.06 288 LEU A C 1
ATOM 2239 O O . LEU A 1 288 ? 26.600 -3.322 -17.973 1.00 98.06 288 LEU A O 1
ATOM 2243 N N . ALA A 1 289 ? 25.520 -2.475 -16.195 1.00 98.31 289 ALA A N 1
ATOM 2244 C CA . ALA A 1 289 ? 25.727 -1.077 -16.573 1.00 98.31 289 ALA A CA 1
ATOM 2245 C C . ALA A 1 289 ? 27.210 -0.676 -16.597 1.00 98.31 289 ALA A C 1
ATOM 2247 O O . ALA A 1 289 ? 27.615 0.080 -17.475 1.00 98.31 289 ALA A O 1
ATOM 2248 N N . LEU A 1 290 ? 28.039 -1.217 -15.694 1.00 97.38 290 LEU A N 1
ATOM 2249 C CA . LEU A 1 290 ? 29.492 -0.996 -15.729 1.00 97.38 290 LEU A CA 1
ATOM 2250 C C . LEU A 1 290 ? 30.154 -1.610 -16.969 1.00 97.38 290 LEU A C 1
ATOM 2252 O O . LEU A 1 290 ? 31.102 -1.041 -17.505 1.00 97.38 290 LEU A O 1
ATOM 2256 N N . ARG A 1 291 ? 29.655 -2.760 -17.438 1.00 97.75 291 ARG A N 1
ATOM 2257 C CA . ARG A 1 291 ? 30.166 -3.438 -18.643 1.00 97.75 291 ARG A CA 1
ATOM 2258 C C . ARG A 1 291 ? 29.640 -2.832 -19.944 1.00 97.75 291 ARG A C 1
ATOM 2260 O O . ARG A 1 291 ? 30.308 -2.929 -20.969 1.00 97.75 291 ARG A O 1
ATOM 2267 N N . HIS A 1 292 ? 28.458 -2.220 -19.908 1.00 98.25 292 HIS A N 1
ATOM 2268 C CA . HIS A 1 292 ? 27.769 -1.673 -21.078 1.00 98.25 292 HIS A CA 1
ATOM 2269 C C . HIS A 1 292 ? 27.283 -0.229 -20.846 1.00 98.25 292 HIS A C 1
ATOM 2271 O O . HIS A 1 292 ? 26.087 0.045 -21.012 1.00 98.25 292 HIS A O 1
ATOM 2277 N N . PRO A 1 293 ? 28.175 0.716 -20.486 1.00 97.44 293 PRO A N 1
ATOM 2278 C CA . PRO A 1 293 ? 27.775 2.070 -20.109 1.00 97.44 293 PRO A CA 1
ATOM 2279 C C . PRO A 1 293 ? 27.092 2.818 -21.258 1.00 97.44 293 PRO A C 1
ATOM 2281 O O . PRO A 1 293 ? 26.176 3.589 -21.007 1.00 97.44 293 PRO A O 1
ATOM 2284 N N . ASP A 1 294 ? 27.429 2.538 -22.518 1.00 97.75 294 ASP A N 1
ATOM 2285 C CA . ASP A 1 294 ? 26.790 3.177 -23.681 1.00 97.75 294 ASP A CA 1
ATOM 2286 C C . ASP A 1 294 ? 25.348 2.701 -23.937 1.00 97.75 294 ASP A C 1
ATOM 2288 O O . ASP A 1 294 ? 24.626 3.316 -24.718 1.00 97.75 294 ASP A O 1
ATOM 2292 N N . ILE A 1 295 ? 24.921 1.607 -23.295 1.00 98.19 295 ILE A N 1
ATOM 2293 C CA . ILE A 1 295 ? 23.624 0.946 -23.520 1.00 98.19 295 ILE A CA 1
ATOM 2294 C C . ILE A 1 295 ? 22.712 1.093 -22.299 1.00 98.19 295 ILE A C 1
ATOM 2296 O O . ILE A 1 295 ? 21.510 1.314 -22.448 1.00 98.19 295 ILE A O 1
ATOM 2300 N N . LEU A 1 296 ? 23.270 0.975 -21.092 1.00 98.69 296 LEU A N 1
ATOM 2301 C CA . LEU A 1 296 ? 22.527 0.896 -19.838 1.00 98.69 296 LEU A CA 1
ATOM 2302 C C . LEU A 1 296 ? 23.107 1.856 -18.797 1.00 98.69 296 LEU A C 1
ATOM 2304 O O . LEU A 1 296 ? 24.318 1.974 -18.623 1.00 98.69 296 LEU A O 1
ATOM 2308 N N . ASP A 1 297 ? 22.214 2.528 -18.085 1.00 98.31 297 ASP A N 1
ATOM 2309 C CA . ASP A 1 297 ? 22.498 3.396 -16.955 1.00 98.31 297 ASP A CA 1
ATOM 2310 C C . ASP A 1 297 ? 21.788 2.858 -15.708 1.00 98.31 297 ASP A C 1
ATOM 2312 O O . ASP A 1 297 ? 20.613 3.143 -15.481 1.00 98.31 297 ASP A O 1
ATOM 2316 N N . ALA A 1 298 ? 22.482 2.052 -14.902 1.00 98.38 298 ALA A N 1
ATOM 2317 C CA . ALA A 1 298 ? 21.913 1.442 -13.702 1.00 98.38 298 ALA A CA 1
ATOM 2318 C C . ALA A 1 298 ? 22.824 1.603 -12.484 1.00 98.38 298 ALA A C 1
ATOM 2320 O O . ALA A 1 298 ? 24.027 1.354 -12.578 1.00 98.38 298 ALA A O 1
ATOM 2321 N N . LYS A 1 299 ? 22.248 1.999 -11.341 1.00 98.06 299 LYS A N 1
ATOM 2322 C CA . LYS A 1 299 ? 22.967 2.180 -10.071 1.00 98.06 299 LYS A CA 1
ATOM 2323 C C . LYS A 1 299 ? 22.111 1.807 -8.867 1.00 98.06 299 LYS A C 1
ATOM 2325 O O . LYS A 1 299 ? 20.912 2.093 -8.849 1.00 98.06 299 LYS A O 1
ATOM 2330 N N . ILE A 1 300 ? 22.757 1.224 -7.858 1.00 98.25 300 ILE A N 1
ATOM 2331 C CA . ILE A 1 300 ? 22.179 1.056 -6.523 1.00 98.25 300 ILE A CA 1
ATOM 2332 C C . ILE A 1 300 ? 22.238 2.414 -5.822 1.00 98.25 300 ILE A C 1
ATOM 2334 O O . ILE A 1 300 ? 23.306 3.013 -5.735 1.00 98.25 300 ILE A O 1
ATOM 2338 N N . THR A 1 301 ? 21.107 2.915 -5.334 1.00 97.06 301 THR A N 1
ATOM 2339 C CA . THR A 1 301 ? 21.038 4.252 -4.711 1.00 97.06 301 THR A CA 1
ATOM 2340 C C . THR A 1 301 ? 21.089 4.214 -3.189 1.00 97.06 301 THR A C 1
ATOM 2342 O O . THR A 1 301 ? 21.487 5.188 -2.560 1.00 97.06 301 THR A O 1
ATOM 2345 N N . ASP A 1 302 ? 20.685 3.099 -2.577 1.00 96.81 302 ASP A N 1
ATOM 2346 C CA . ASP A 1 302 ? 20.805 2.871 -1.135 1.00 96.81 302 ASP A CA 1
ATOM 2347 C C . ASP A 1 302 ? 20.808 1.364 -0.824 1.00 96.81 302 ASP A C 1
ATOM 2349 O O . ASP A 1 302 ? 20.536 0.530 -1.692 1.00 96.81 302 ASP A O 1
ATOM 2353 N N . VAL A 1 303 ? 21.087 1.021 0.431 1.00 96.75 303 VAL A N 1
ATOM 2354 C CA . VAL A 1 303 ? 21.109 -0.346 0.955 1.00 96.75 303 VAL A CA 1
ATOM 2355 C C . VAL A 1 303 ? 19.998 -0.520 1.987 1.00 96.75 303 VAL A C 1
ATOM 2357 O O . VAL A 1 303 ? 19.949 0.224 2.973 1.00 96.75 303 VAL A O 1
ATOM 2360 N N . GLU A 1 304 ? 19.139 -1.518 1.770 1.00 94.88 304 GLU A N 1
ATOM 2361 C CA . GLU A 1 304 ? 18.039 -1.928 2.642 1.00 94.88 304 GLU A CA 1
ATOM 2362 C C . GLU A 1 304 ? 18.542 -2.096 4.089 1.00 94.88 304 GLU A C 1
ATOM 2364 O O . GLU A 1 304 ? 19.580 -2.737 4.302 1.00 94.88 304 GLU A O 1
ATOM 2369 N N . PRO A 1 305 ? 17.838 -1.535 5.094 1.00 92.81 305 PRO A N 1
ATOM 2370 C CA . PRO A 1 305 ? 18.278 -1.533 6.486 1.00 92.81 305 PRO A CA 1
ATOM 2371 C C . PRO A 1 305 ? 18.121 -2.918 7.132 1.00 92.81 305 PRO A C 1
ATOM 2373 O O . PRO A 1 305 ? 17.169 -3.194 7.859 1.00 92.81 305 PRO A O 1
ATOM 2376 N N . ARG A 1 306 ? 19.085 -3.796 6.861 1.00 91.50 306 ARG A N 1
ATOM 2377 C CA . ARG A 1 306 ? 19.220 -5.145 7.427 1.00 91.50 306 ARG A CA 1
ATOM 2378 C C . ARG A 1 306 ? 20.493 -5.242 8.283 1.00 91.50 306 ARG A C 1
ATOM 2380 O O . ARG A 1 306 ? 21.363 -4.381 8.153 1.00 91.50 306 ARG A O 1
ATOM 2387 N N . PRO A 1 307 ? 20.640 -6.261 9.154 1.00 94.38 307 PRO A N 1
ATOM 2388 C CA . PRO A 1 307 ? 21.828 -6.403 10.005 1.00 94.38 307 PRO A CA 1
ATOM 2389 C C . PRO A 1 307 ? 23.173 -6.406 9.254 1.00 94.38 307 PRO A C 1
ATOM 2391 O O . PRO A 1 307 ? 24.189 -6.027 9.822 1.00 94.38 307 PRO A O 1
ATOM 2394 N N . ASP A 1 308 ? 23.183 -6.799 7.979 1.00 92.81 308 ASP A N 1
ATOM 2395 C CA . ASP A 1 308 ? 24.349 -6.851 7.090 1.00 92.81 308 ASP A CA 1
ATOM 2396 C C . ASP A 1 308 ? 24.536 -5.588 6.219 1.00 92.81 308 ASP A C 1
ATOM 2398 O O . ASP A 1 308 ? 25.373 -5.584 5.313 1.00 92.81 308 ASP A O 1
ATOM 2402 N N . ARG A 1 309 ? 23.781 -4.505 6.474 1.00 95.62 309 ARG A N 1
ATOM 2403 C CA . ARG A 1 309 ? 23.762 -3.280 5.648 1.00 95.62 309 ARG A CA 1
ATOM 2404 C C . ARG A 1 309 ? 25.157 -2.721 5.366 1.00 95.62 309 ARG A C 1
ATOM 2406 O O . ARG A 1 309 ? 25.451 -2.394 4.218 1.00 95.62 309 ARG A O 1
ATOM 2413 N N . ASP A 1 310 ? 26.005 -2.617 6.385 1.00 96.50 310 ASP A N 1
ATOM 2414 C CA . ASP A 1 310 ? 27.333 -2.005 6.248 1.00 96.50 310 ASP A CA 1
ATOM 2415 C C . ASP A 1 310 ? 28.275 -2.869 5.401 1.00 96.50 310 ASP A C 1
ATOM 2417 O O . ASP A 1 310 ? 29.010 -2.349 4.562 1.00 96.50 310 ASP A O 1
ATOM 2421 N N . ALA A 1 311 ? 28.196 -4.196 5.545 1.00 95.62 311 ALA A N 1
ATOM 2422 C CA . ALA A 1 311 ? 28.965 -5.130 4.727 1.00 95.62 311 ALA A CA 1
ATOM 2423 C C . ALA A 1 311 ? 28.527 -5.079 3.253 1.00 95.62 311 ALA A C 1
ATOM 2425 O O . ALA A 1 311 ? 29.375 -5.000 2.363 1.00 95.62 311 ALA A O 1
ATOM 2426 N N . LYS A 1 312 ? 27.210 -5.047 2.988 1.00 95.88 312 LYS A N 1
ATOM 2427 C CA . LYS A 1 312 ? 26.670 -4.870 1.629 1.00 95.88 312 LYS A CA 1
ATOM 2428 C C . LYS A 1 312 ? 27.086 -3.533 1.019 1.00 95.88 312 LYS A C 1
ATOM 2430 O O . LYS A 1 312 ? 27.492 -3.494 -0.138 1.00 95.88 312 LYS A O 1
ATOM 2435 N N . ARG A 1 313 ? 27.034 -2.442 1.793 1.00 96.69 313 ARG A N 1
ATOM 2436 C CA . ARG A 1 313 ? 27.481 -1.118 1.336 1.00 96.69 313 ARG A CA 1
ATOM 2437 C C . ARG A 1 313 ? 28.952 -1.133 0.931 1.00 96.69 313 ARG A C 1
ATOM 2439 O O . ARG A 1 313 ? 29.252 -0.732 -0.188 1.00 96.69 313 ARG A O 1
ATOM 2446 N N . ALA A 1 314 ? 29.834 -1.641 1.792 1.00 97.00 314 ALA A N 1
ATOM 2447 C CA . ALA A 1 314 ? 31.264 -1.731 1.498 1.00 97.00 314 ALA A CA 1
ATOM 2448 C C . ALA A 1 314 ? 31.535 -2.548 0.222 1.00 97.00 314 ALA A C 1
ATOM 2450 O O . ALA A 1 314 ? 32.353 -2.155 -0.608 1.00 97.00 314 ALA A O 1
ATOM 2451 N N . TYR A 1 315 ? 30.800 -3.646 0.033 1.00 96.81 315 TYR A N 1
ATOM 2452 C CA . TYR A 1 315 ? 30.860 -4.447 -1.186 1.00 96.81 315 TYR A CA 1
ATOM 2453 C C . TYR A 1 315 ? 30.438 -3.650 -2.435 1.00 96.81 315 TYR A C 1
ATOM 2455 O O . TYR A 1 315 ? 31.184 -3.586 -3.415 1.00 96.81 315 TYR A O 1
ATOM 2463 N N . TYR A 1 316 ? 29.278 -2.986 -2.401 1.00 97.81 316 TYR A N 1
ATOM 2464 C CA . TYR A 1 316 ? 28.801 -2.182 -3.531 1.00 97.81 316 TYR A CA 1
ATOM 2465 C C . TYR A 1 316 ? 29.727 -1.003 -3.854 1.00 97.81 316 TYR A C 1
ATOM 2467 O O . TYR A 1 316 ? 29.864 -0.644 -5.023 1.00 97.81 316 TYR A O 1
ATOM 2475 N N . GLU A 1 317 ? 30.371 -0.407 -2.851 1.00 97.12 317 GLU A N 1
ATOM 2476 C CA . GLU A 1 317 ? 31.385 0.637 -3.035 1.00 97.12 317 GLU A CA 1
ATOM 2477 C C . GLU A 1 317 ? 32.648 0.078 -3.699 1.00 97.12 317 GLU A C 1
ATOM 2479 O O . GLU A 1 317 ? 33.117 0.659 -4.681 1.00 97.12 317 GLU A O 1
ATOM 2484 N N . SER A 1 318 ? 33.154 -1.077 -3.241 1.00 97.31 318 SER A N 1
ATOM 2485 C CA . SER A 1 318 ? 34.331 -1.722 -3.844 1.00 97.31 318 SER A CA 1
ATOM 2486 C C . SER A 1 318 ? 34.113 -2.138 -5.299 1.00 97.31 318 SER A C 1
ATOM 2488 O O . SER A 1 318 ? 35.045 -2.096 -6.097 1.00 97.31 318 SER A O 1
ATOM 2490 N N . GLU A 1 319 ? 32.873 -2.473 -5.657 1.00 96.88 319 GLU A N 1
ATOM 2491 C CA . GLU A 1 319 ? 32.470 -2.858 -7.013 1.00 96.88 319 GLU A CA 1
ATOM 2492 C C . GLU A 1 319 ? 31.972 -1.658 -7.849 1.00 96.88 319 GLU A C 1
ATOM 2494 O O . GLU A 1 319 ? 31.523 -1.834 -8.980 1.00 96.88 319 GLU A O 1
ATOM 2499 N N . CYS A 1 320 ? 32.016 -0.430 -7.312 1.00 97.25 320 CYS A N 1
ATOM 2500 C CA . CYS A 1 320 ? 31.540 0.799 -7.965 1.00 97.25 320 CYS A CA 1
ATOM 2501 C C . CYS A 1 320 ? 30.060 0.755 -8.427 1.00 97.25 320 CYS A C 1
ATOM 2503 O O . CYS A 1 320 ? 29.684 1.347 -9.450 1.00 97.25 320 CYS A O 1
ATOM 2505 N N . LEU A 1 321 ? 29.201 0.067 -7.669 1.00 97.69 321 LEU A N 1
ATOM 2506 C CA . LEU A 1 321 ? 27.779 -0.149 -7.977 1.00 97.69 321 LEU A CA 1
ATOM 2507 C C . LEU A 1 321 ? 26.856 0.935 -7.405 1.00 97.69 321 LEU A C 1
ATOM 2509 O O . LEU A 1 321 ? 25.732 1.088 -7.893 1.00 97.69 321 LEU A O 1
ATOM 2513 N N . ILE A 1 322 ? 27.326 1.699 -6.413 1.00 96.75 322 ILE A N 1
ATOM 2514 C CA . ILE A 1 322 ? 26.569 2.808 -5.819 1.00 96.75 322 ILE A CA 1
ATOM 2515 C C . ILE A 1 322 ? 26.568 4.035 -6.743 1.00 96.75 322 ILE A C 1
ATOM 2517 O O . ILE A 1 322 ? 27.560 4.333 -7.413 1.00 96.75 322 ILE A O 1
ATOM 2521 N N . GLY A 1 323 ? 25.437 4.737 -6.788 1.00 94.50 323 GLY A N 1
ATOM 2522 C CA . GLY A 1 323 ? 25.293 6.062 -7.389 1.00 94.50 323 GLY A CA 1
ATOM 2523 C C . GLY A 1 323 ? 24.339 6.939 -6.579 1.00 94.50 323 GLY A C 1
ATOM 2524 O O . GLY A 1 323 ? 23.665 6.455 -5.670 1.00 94.50 323 GLY A O 1
ATOM 2525 N N . ASP A 1 324 ? 24.283 8.225 -6.916 1.00 92.94 324 ASP A N 1
ATOM 2526 C CA . ASP A 1 324 ? 23.437 9.187 -6.210 1.00 92.94 324 ASP A CA 1
ATOM 2527 C C . ASP A 1 324 ? 21.942 8.889 -6.391 1.00 92.94 324 ASP A C 1
ATOM 2529 O O . ASP A 1 324 ? 21.495 8.380 -7.425 1.00 92.94 324 ASP A O 1
ATOM 2533 N N . GLY A 1 325 ? 21.151 9.245 -5.376 1.00 90.50 325 GLY A N 1
ATOM 2534 C CA . GLY A 1 325 ? 19.698 9.278 -5.495 1.00 90.50 325 GLY A CA 1
ATOM 2535 C C . GLY A 1 325 ? 19.265 10.366 -6.478 1.00 90.50 325 GLY A C 1
ATOM 2536 O O . GLY A 1 325 ? 19.667 11.522 -6.355 1.00 90.50 325 GLY A O 1
ATOM 2537 N N . GLU A 1 326 ? 18.419 10.005 -7.439 1.00 93.94 326 GLU A N 1
ATOM 2538 C CA . GLU A 1 326 ? 17.882 10.921 -8.448 1.00 93.94 326 GLU A CA 1
ATOM 2539 C C . GLU A 1 326 ? 16.365 11.088 -8.266 1.00 93.94 326 GLU A C 1
ATOM 2541 O O . GLU A 1 326 ? 15.693 10.164 -7.793 1.00 93.94 326 GLU A O 1
ATOM 2546 N N . PRO A 1 327 ? 15.786 12.249 -8.630 1.00 93.69 327 PRO A N 1
ATOM 2547 C CA . PRO A 1 327 ? 14.342 12.427 -8.574 1.00 93.69 327 PRO A CA 1
ATOM 2548 C C . PRO A 1 327 ? 13.644 11.437 -9.512 1.00 93.69 327 PRO A C 1
ATOM 2550 O O . PRO A 1 327 ? 14.110 11.178 -10.621 1.00 93.69 327 PRO A O 1
ATOM 2553 N N . GLN A 1 328 ? 12.469 10.950 -9.111 1.00 92.38 328 GLN A N 1
ATOM 2554 C CA . GLN A 1 328 ? 11.691 9.970 -9.880 1.00 92.38 328 GLN A CA 1
ATOM 2555 C C . GLN A 1 328 ? 11.416 10.409 -11.331 1.00 92.38 328 GLN A C 1
ATOM 2557 O O . GLN A 1 328 ? 11.289 9.565 -12.213 1.00 92.38 328 GLN A O 1
ATOM 2562 N N . SER A 1 329 ? 11.338 11.714 -11.609 1.00 93.38 329 SER A N 1
ATOM 2563 C CA . SER A 1 329 ? 11.143 12.260 -12.960 1.00 93.38 329 SER A CA 1
ATOM 2564 C C . SER A 1 329 ? 12.307 11.990 -13.919 1.00 93.38 329 SER A C 1
ATOM 2566 O O . SER A 1 329 ? 12.098 12.054 -15.129 1.00 93.38 329 SER A O 1
ATOM 2568 N N . LYS A 1 330 ? 13.498 11.630 -13.418 1.00 95.50 330 LYS A N 1
ATOM 2569 C CA . LYS A 1 330 ? 14.694 11.356 -14.230 1.00 95.50 330 LYS A CA 1
ATOM 2570 C C . LYS A 1 330 ? 14.483 10.242 -15.256 1.00 95.50 330 LYS A C 1
ATOM 2572 O O . LYS A 1 330 ? 15.073 10.281 -16.331 1.00 95.50 330 LYS A O 1
ATOM 2577 N N . ILE A 1 331 ? 13.570 9.306 -14.982 1.00 96.12 331 ILE A N 1
ATOM 2578 C CA . ILE A 1 331 ? 13.183 8.249 -15.927 1.00 96.12 331 ILE A CA 1
ATOM 2579 C C . ILE A 1 331 ? 12.709 8.808 -17.282 1.00 96.12 331 ILE A C 1
ATOM 2581 O O . ILE A 1 331 ? 12.864 8.146 -18.304 1.00 96.12 331 ILE A O 1
ATOM 2585 N N . LEU A 1 332 ? 12.159 10.029 -17.319 1.00 96.88 332 LEU A N 1
ATOM 2586 C CA . LEU A 1 332 ? 11.646 10.661 -18.540 1.00 96.88 332 LEU A CA 1
ATOM 2587 C C . LEU A 1 332 ? 12.747 11.035 -19.538 1.00 96.88 332 LEU A C 1
ATOM 2589 O O . LEU A 1 332 ? 12.457 11.164 -20.729 1.00 96.88 332 LEU A O 1
ATOM 2593 N N . ASP A 1 333 ? 13.990 11.160 -19.074 1.00 97.00 333 ASP A N 1
ATOM 2594 C CA . ASP A 1 333 ? 15.137 11.506 -19.913 1.00 97.00 333 ASP A CA 1
ATOM 2595 C C . ASP A 1 333 ? 15.586 10.326 -20.786 1.00 97.00 333 ASP A C 1
ATOM 2597 O O . ASP A 1 333 ? 16.346 10.529 -21.728 1.00 97.00 333 ASP A O 1
ATOM 2601 N N . TYR A 1 334 ? 15.126 9.099 -20.511 1.00 98.06 334 TYR A N 1
ATOM 2602 C CA . TYR A 1 334 ? 15.646 7.871 -21.118 1.00 98.06 334 TYR A CA 1
ATOM 2603 C C . TYR A 1 334 ? 14.619 7.160 -22.007 1.00 98.06 334 TYR A C 1
ATOM 2605 O O . TYR A 1 334 ? 13.415 7.081 -21.723 1.00 98.06 334 TYR A O 1
ATOM 2613 N N . LYS A 1 335 ? 15.104 6.599 -23.118 1.00 98.19 335 LYS A N 1
ATOM 2614 C CA . LYS A 1 335 ? 14.262 5.863 -24.066 1.00 98.19 335 LYS A CA 1
ATOM 2615 C C . LYS A 1 335 ? 13.806 4.506 -23.552 1.00 98.19 335 LYS A C 1
ATOM 2617 O O . LYS A 1 335 ? 12.736 4.075 -23.949 1.00 98.19 335 LYS A O 1
ATOM 2622 N N . TYR A 1 336 ? 14.546 3.830 -22.681 1.00 98.69 336 TYR A N 1
ATOM 2623 C CA . TYR A 1 336 ? 14.174 2.480 -22.245 1.00 98.69 336 TYR A CA 1
ATOM 2624 C C . TYR A 1 336 ? 14.210 2.380 -20.722 1.00 98.69 336 TYR A C 1
ATOM 2626 O O . TYR A 1 336 ? 15.103 2.923 -20.078 1.00 98.69 336 TYR A O 1
ATOM 2634 N N . GLN A 1 337 ? 13.226 1.708 -20.134 1.00 98.62 337 GLN A N 1
ATOM 2635 C CA . GLN A 1 337 ? 13.058 1.646 -18.682 1.00 98.62 337 GLN A CA 1
ATOM 2636 C C . GLN A 1 337 ? 13.221 0.207 -18.218 1.00 98.62 337 GLN A C 1
ATOM 2638 O O . GLN A 1 337 ? 12.491 -0.652 -18.698 1.00 98.62 337 GLN A O 1
ATOM 2643 N N . VAL A 1 338 ? 14.134 -0.080 -17.290 1.00 98.81 338 VAL A N 1
ATOM 2644 C CA . VAL A 1 338 ? 14.242 -1.430 -16.710 1.00 98.81 338 VAL A CA 1
ATOM 2645 C C . VAL A 1 338 ? 13.382 -1.495 -15.452 1.00 98.81 338 VAL A C 1
ATOM 2647 O O . VAL A 1 338 ? 13.455 -0.606 -14.606 1.00 98.81 338 VAL A O 1
ATOM 2650 N N . ASP A 1 339 ? 12.550 -2.524 -15.312 1.00 98.56 339 ASP A N 1
ATOM 2651 C CA . ASP A 1 339 ? 11.740 -2.769 -14.116 1.00 98.56 339 ASP A CA 1
ATOM 2652 C C . ASP A 1 339 ? 12.182 -4.064 -13.433 1.00 98.56 339 ASP A C 1
ATOM 2654 O O . ASP A 1 339 ? 12.183 -5.121 -14.061 1.00 98.56 339 ASP A O 1
ATOM 2658 N N . ILE A 1 340 ? 12.571 -3.962 -12.159 1.00 97.75 340 ILE A N 1
ATOM 2659 C CA . ILE A 1 340 ? 13.109 -5.071 -11.364 1.00 97.75 340 ILE A CA 1
ATOM 2660 C C . ILE A 1 340 ? 12.439 -5.080 -9.999 1.00 97.75 340 ILE A C 1
ATOM 2662 O O . ILE A 1 340 ? 12.550 -4.104 -9.248 1.00 97.75 340 ILE A O 1
ATOM 2666 N N . ASP A 1 341 ? 11.794 -6.194 -9.673 1.00 95.38 341 ASP A N 1
ATOM 2667 C CA . ASP A 1 341 ? 11.129 -6.432 -8.394 1.00 95.38 341 ASP A CA 1
ATOM 2668 C C . ASP A 1 341 ? 12.046 -6.146 -7.187 1.00 95.38 341 ASP A C 1
ATOM 2670 O O . ASP A 1 341 ? 13.277 -6.167 -7.282 1.00 95.38 341 ASP A O 1
ATOM 2674 N N . GLY A 1 342 ? 11.435 -5.761 -6.064 1.00 92.94 342 GLY A N 1
ATOM 2675 C CA . GLY A 1 342 ? 12.121 -5.499 -4.794 1.00 92.94 342 GLY A CA 1
ATOM 2676 C C . GLY A 1 342 ? 11.900 -6.628 -3.798 1.00 92.94 342 GLY A C 1
ATOM 2677 O O . GLY A 1 342 ? 12.092 -7.795 -4.121 1.00 92.94 342 GLY A O 1
ATOM 2678 N N . ASN A 1 343 ? 11.429 -6.286 -2.596 1.00 91.88 343 ASN A N 1
ATOM 2679 C CA . ASN A 1 343 ? 10.984 -7.288 -1.620 1.00 91.88 343 ASN A CA 1
ATOM 2680 C C . ASN A 1 343 ? 9.878 -8.192 -2.184 1.00 91.88 343 ASN A C 1
ATOM 2682 O O . ASN A 1 343 ? 9.879 -9.388 -1.880 1.00 91.88 343 ASN A O 1
ATOM 2686 N N . THR A 1 344 ? 8.972 -7.620 -2.991 1.00 91.81 344 THR A N 1
ATOM 2687 C CA . THR A 1 344 ? 7.937 -8.346 -3.742 1.00 91.81 344 THR A CA 1
ATOM 2688 C C . THR A 1 344 ? 7.824 -7.860 -5.188 1.00 91.81 344 THR A C 1
ATOM 2690 O O . THR A 1 344 ? 8.296 -8.539 -6.086 1.00 91.81 344 THR A O 1
ATOM 2693 N N . ASN A 1 345 ? 7.270 -6.669 -5.427 1.00 91.50 345 ASN A N 1
ATOM 2694 C CA . ASN A 1 345 ? 7.197 -6.011 -6.738 1.00 91.50 345 ASN A CA 1
ATOM 2695 C C . ASN A 1 345 ? 7.747 -4.570 -6.654 1.00 91.50 345 ASN A C 1
ATOM 2697 O O . ASN A 1 345 ? 8.326 -4.181 -5.636 1.00 91.50 345 ASN A O 1
ATOM 2701 N N . THR A 1 346 ? 7.630 -3.774 -7.722 1.00 91.62 346 THR A N 1
ATOM 2702 C CA . THR A 1 346 ? 8.133 -2.386 -7.753 1.00 91.62 346 THR A CA 1
ATOM 2703 C C . THR A 1 346 ? 7.154 -1.330 -7.237 1.00 91.62 346 THR A C 1
ATOM 2705 O O . THR A 1 346 ? 7.472 -0.143 -7.308 1.00 91.62 346 THR A O 1
ATOM 2708 N N . TRP A 1 347 ? 6.002 -1.729 -6.688 1.00 92.00 347 TRP A N 1
ATOM 2709 C CA . TRP A 1 347 ? 4.904 -0.862 -6.251 1.00 92.00 347 TRP A CA 1
ATOM 2710 C C . TRP A 1 347 ? 4.514 0.135 -7.353 1.00 92.00 347 TRP A C 1
ATOM 2712 O O . TRP A 1 347 ? 4.044 -0.265 -8.419 1.00 92.00 347 TRP A O 1
ATOM 2722 N N . SER A 1 348 ? 4.772 1.431 -7.156 1.00 94.62 348 SER A N 1
ATOM 2723 C CA . SER A 1 348 ? 4.529 2.460 -8.174 1.00 94.62 348 SER A CA 1
ATOM 2724 C C . SER A 1 348 ? 5.472 2.370 -9.374 1.00 94.62 348 SER A C 1
ATOM 2726 O O . SER A 1 348 ? 5.173 2.901 -10.443 1.00 94.62 348 SER A O 1
ATOM 2728 N N . GLY A 1 349 ? 6.613 1.697 -9.226 1.00 96.06 349 GLY A N 1
ATOM 2729 C CA . GLY A 1 349 ? 7.717 1.711 -10.172 1.00 96.06 349 GLY A CA 1
ATOM 2730 C C . GLY A 1 349 ? 7.336 1.261 -11.579 1.00 96.06 349 GLY A C 1
ATOM 2731 O O . GLY A 1 349 ? 7.697 1.956 -12.529 1.00 96.06 349 GLY A O 1
ATOM 2732 N N . LEU A 1 350 ? 6.650 0.129 -11.742 1.00 97.69 350 LEU A N 1
ATOM 2733 C CA . LEU A 1 350 ? 6.241 -0.354 -13.065 1.00 97.69 350 LEU A CA 1
ATOM 2734 C C . LEU A 1 350 ? 5.200 0.581 -13.689 1.00 97.69 350 LEU A C 1
ATOM 2736 O O . LEU A 1 350 ? 5.343 0.984 -14.843 1.00 97.69 350 LEU A O 1
ATOM 2740 N N . PHE A 1 351 ? 4.196 0.980 -12.908 1.00 97.81 351 PHE A N 1
ATOM 2741 C CA . PHE A 1 351 ? 3.116 1.846 -13.374 1.00 97.81 351 PHE A CA 1
ATOM 2742 C C . PHE A 1 351 ? 3.649 3.194 -13.880 1.00 97.81 351 PHE A C 1
ATOM 2744 O O . PHE A 1 351 ? 3.320 3.628 -14.985 1.00 97.81 351 PHE A O 1
ATOM 2751 N N . LEU A 1 352 ? 4.539 3.833 -13.113 1.00 97.56 352 LEU A N 1
ATOM 2752 C CA . LEU A 1 352 ? 5.182 5.087 -13.508 1.00 97.56 352 LEU A CA 1
ATOM 2753 C C . LEU A 1 352 ? 6.045 4.909 -14.765 1.00 97.56 352 LEU A C 1
ATOM 2755 O O . LEU A 1 352 ? 5.987 5.749 -15.662 1.00 97.56 352 LEU A O 1
ATOM 2759 N N . LYS A 1 353 ? 6.794 3.804 -14.889 1.00 98.25 353 LYS A N 1
ATOM 2760 C CA . LYS A 1 353 ? 7.574 3.509 -16.104 1.00 98.25 353 LYS A CA 1
ATOM 2761 C C . LYS A 1 353 ? 6.676 3.352 -17.333 1.00 98.25 353 LYS A C 1
ATOM 2763 O O . LYS A 1 353 ? 7.001 3.918 -18.373 1.00 98.25 353 LYS A O 1
ATOM 2768 N N . LEU A 1 354 ? 5.528 2.680 -17.219 1.00 98.19 354 LEU A N 1
ATOM 2769 C CA . LEU A 1 354 ? 4.551 2.573 -18.312 1.00 98.19 354 LEU A CA 1
ATOM 2770 C C . LEU A 1 354 ? 4.020 3.955 -18.731 1.00 98.19 354 LEU A C 1
ATOM 2772 O O . LEU A 1 354 ? 3.943 4.257 -19.924 1.00 98.19 354 LEU A O 1
ATOM 2776 N N . LEU A 1 355 ? 3.738 4.844 -17.769 1.00 97.50 355 LEU A N 1
ATOM 2777 C CA . LEU A 1 355 ? 3.275 6.212 -18.048 1.00 97.50 355 LEU A CA 1
ATOM 2778 C C . LEU A 1 355 ? 4.279 7.045 -18.856 1.00 97.50 355 LEU A C 1
ATOM 2780 O O . LEU A 1 355 ? 3.870 7.910 -19.633 1.00 97.50 355 LEU A O 1
ATOM 2784 N N . THR A 1 356 ? 5.582 6.763 -18.759 1.00 96.88 356 THR A N 1
ATOM 2785 C CA . THR A 1 356 ? 6.602 7.455 -19.570 1.00 96.88 356 THR A CA 1
ATOM 2786 C C . THR A 1 356 ? 6.414 7.243 -21.072 1.00 96.88 356 THR A C 1
ATOM 2788 O O . THR A 1 356 ? 6.986 7.993 -21.868 1.00 96.88 356 THR A O 1
ATOM 2791 N N . GLY A 1 357 ? 5.649 6.216 -21.475 1.00 96.56 357 GLY A N 1
ATOM 2792 C CA . GLY A 1 357 ? 5.522 5.665 -22.831 1.00 96.56 357 GLY A CA 1
ATOM 2793 C C . GLY A 1 357 ? 6.832 5.309 -23.516 1.00 96.56 357 GLY A C 1
ATOM 2794 O O . GLY A 1 357 ? 6.894 5.270 -24.741 1.00 96.56 357 GLY A O 1
ATOM 2795 N N . SER A 1 358 ? 7.868 5.073 -22.721 1.00 97.50 358 SER A N 1
ATOM 2796 C CA . SER A 1 358 ? 9.040 4.325 -23.138 1.00 97.50 358 SER A CA 1
ATOM 2797 C C . SER A 1 358 ? 8.772 2.822 -22.988 1.00 97.50 358 SER A C 1
ATOM 2799 O O . SER A 1 358 ? 8.024 2.436 -22.088 1.00 97.50 358 SER A O 1
ATOM 2801 N N . PRO A 1 359 ? 9.364 1.949 -23.827 1.00 98.38 359 PRO A N 1
ATOM 2802 C CA . PRO A 1 359 ? 9.390 0.516 -23.571 1.00 98.38 359 PRO A CA 1
ATOM 2803 C C . PRO A 1 359 ? 9.894 0.223 -22.166 1.00 98.38 359 PRO A C 1
ATOM 2805 O O . PRO A 1 359 ? 10.969 0.687 -21.770 1.00 98.38 359 PRO A O 1
ATOM 2808 N N . VAL A 1 360 ? 9.121 -0.578 -21.441 1.00 98.81 360 VAL A N 1
ATOM 2809 C CA . VAL A 1 360 ? 9.531 -1.116 -20.150 1.00 98.81 360 VAL A CA 1
ATOM 2810 C C . VAL A 1 360 ? 10.056 -2.528 -20.362 1.00 98.81 360 VAL A C 1
ATOM 2812 O O . VAL A 1 360 ? 9.312 -3.408 -20.788 1.00 98.81 360 VAL A O 1
ATOM 2815 N N . LEU A 1 361 ? 11.335 -2.734 -20.073 1.00 98.88 361 LEU A N 1
ATOM 2816 C CA . LEU A 1 361 ? 11.973 -4.037 -19.967 1.00 98.88 361 LEU A CA 1
ATOM 2817 C C . LEU A 1 361 ? 11.696 -4.585 -18.565 1.00 98.88 361 LEU A C 1
ATOM 2819 O O . LEU A 1 361 ? 12.404 -4.251 -17.613 1.00 98.88 361 LEU A O 1
ATOM 2823 N N . LYS A 1 362 ? 10.623 -5.366 -18.424 1.00 98.62 362 LYS A N 1
ATOM 2824 C CA . LYS A 1 362 ? 10.228 -5.954 -17.143 1.00 98.62 362 LYS A CA 1
ATOM 2825 C C . LYS A 1 362 ? 10.930 -7.285 -16.936 1.00 98.62 362 LYS A C 1
ATOM 2827 O O . LYS A 1 362 ? 10.658 -8.251 -17.649 1.00 98.62 362 LYS A O 1
ATOM 2832 N N . VAL A 1 363 ? 11.777 -7.336 -15.917 1.00 98.31 363 VAL A N 1
ATOM 2833 C CA . VAL A 1 363 ? 12.377 -8.577 -15.429 1.00 98.31 363 VAL A CA 1
ATOM 2834 C C . VAL A 1 363 ? 11.274 -9.443 -14.838 1.00 98.31 363 VAL A C 1
ATOM 2836 O O . VAL A 1 363 ? 10.463 -8.977 -14.030 1.00 98.31 363 VAL A O 1
ATOM 2839 N N . LYS A 1 364 ? 11.196 -10.690 -15.304 1.00 96.25 364 LYS A N 1
ATOM 2840 C CA . LYS A 1 364 ? 10.238 -11.670 -14.793 1.00 96.25 364 LYS A CA 1
ATOM 2841 C C . LYS A 1 364 ? 10.491 -11.905 -13.303 1.00 96.25 364 LYS A C 1
ATOM 2843 O O . LYS A 1 364 ? 11.632 -12.045 -12.875 1.00 96.25 364 LYS A O 1
ATOM 2848 N N . SER A 1 365 ? 9.413 -11.973 -12.529 1.00 92.06 365 SER A N 1
ATOM 2849 C CA . SER A 1 365 ? 9.489 -12.247 -11.095 1.00 92.06 365 SER A CA 1
ATOM 2850 C C . SER A 1 365 ? 9.880 -13.707 -10.860 1.00 92.06 365 SER A C 1
ATOM 2852 O O . SER A 1 365 ? 9.091 -14.596 -11.179 1.00 92.06 365 SER A O 1
ATOM 2854 N N . GLU A 1 366 ? 11.053 -13.974 -10.276 1.00 88.00 366 GLU A N 1
ATOM 2855 C CA . GLU A 1 366 ? 11.436 -15.340 -9.855 1.00 88.00 366 GLU A CA 1
ATOM 2856 C C . GLU A 1 366 ? 10.483 -15.902 -8.804 1.00 88.00 366 GLU A C 1
ATOM 2858 O O . GLU A 1 366 ? 10.210 -17.098 -8.753 1.00 88.00 366 GLU A O 1
ATOM 2863 N N . LEU A 1 367 ? 9.962 -15.008 -7.967 1.00 85.06 367 LEU A N 1
ATOM 2864 C CA . LEU A 1 367 ? 9.097 -15.342 -6.849 1.00 85.06 367 LEU A CA 1
ATOM 2865 C C . LEU A 1 367 ? 7.618 -15.320 -7.243 1.00 85.06 367 LEU A C 1
ATOM 2867 O O . LEU A 1 367 ? 6.776 -15.628 -6.410 1.00 85.06 367 LEU A O 1
ATOM 2871 N N . GLY A 1 368 ? 7.280 -14.964 -8.486 1.00 89.75 368 GLY A N 1
ATOM 2872 C CA . GLY A 1 368 ? 5.901 -14.977 -8.977 1.00 89.75 368 GLY A CA 1
ATOM 2873 C C . GLY A 1 368 ? 4.985 -13.913 -8.364 1.00 89.75 368 GLY A C 1
ATOM 2874 O O . GLY A 1 368 ? 3.769 -14.089 -8.385 1.00 89.75 368 GLY A O 1
ATOM 2875 N N . PHE A 1 369 ? 5.526 -12.819 -7.818 1.00 90.94 369 PHE A N 1
ATOM 2876 C CA . PHE A 1 369 ? 4.700 -11.736 -7.280 1.00 90.94 369 PHE A CA 1
ATOM 2877 C C . PHE A 1 369 ? 3.986 -10.962 -8.388 1.00 90.94 369 PHE A C 1
ATOM 2879 O O . PHE A 1 369 ? 4.562 -10.643 -9.432 1.00 90.94 369 PHE A O 1
ATOM 2886 N N . LYS A 1 370 ? 2.727 -10.600 -8.127 1.00 92.94 370 LYS A N 1
ATOM 2887 C CA . LYS A 1 370 ? 1.903 -9.787 -9.025 1.00 92.94 370 LYS A CA 1
ATOM 2888 C C . LYS A 1 370 ? 1.204 -8.637 -8.298 1.00 92.94 370 LYS A C 1
ATOM 2890 O O . LYS A 1 370 ? 0.930 -8.723 -7.102 1.00 92.94 370 LYS A O 1
ATOM 2895 N N . GLN A 1 371 ? 0.889 -7.577 -9.047 1.00 94.31 371 GLN A N 1
ATOM 2896 C CA . GLN A 1 371 ? -0.051 -6.517 -8.645 1.00 94.31 371 GLN A CA 1
ATOM 2897 C C . GLN A 1 371 ? -1.397 -6.704 -9.358 1.00 94.31 371 GLN A C 1
ATOM 2899 O O . GLN A 1 371 ? -1.470 -7.377 -10.386 1.00 94.31 371 GLN A O 1
ATOM 2904 N N . TRP A 1 372 ? -2.452 -6.059 -8.850 1.00 94.81 372 TRP A N 1
ATOM 2905 C CA . TRP A 1 372 ? -3.845 -6.199 -9.315 1.00 94.81 372 TRP A CA 1
ATOM 2906 C C . TRP A 1 372 ? -4.075 -5.951 -10.816 1.00 94.81 372 TRP A C 1
ATOM 2908 O O . TRP A 1 372 ? -5.093 -6.376 -11.351 1.00 94.81 372 TRP A O 1
ATOM 2918 N N . TYR A 1 373 ? -3.162 -5.255 -11.499 1.00 95.69 373 TYR A N 1
ATOM 2919 C CA . TYR A 1 373 ? -3.270 -4.936 -12.926 1.00 95.69 373 TYR A CA 1
ATOM 2920 C C . TYR A 1 373 ? -2.384 -5.806 -13.830 1.00 95.69 373 TYR A C 1
ATOM 2922 O O . TYR A 1 373 ? -2.387 -5.611 -15.045 1.00 95.69 373 TYR A O 1
ATOM 2930 N N . TYR A 1 374 ? -1.600 -6.738 -13.275 1.00 95.38 374 TYR A N 1
ATOM 2931 C CA . TYR A 1 374 ? -0.589 -7.471 -14.050 1.00 95.38 374 TYR A CA 1
ATOM 2932 C C . TYR A 1 374 ? -1.190 -8.382 -15.121 1.00 95.38 374 TYR A C 1
ATOM 2934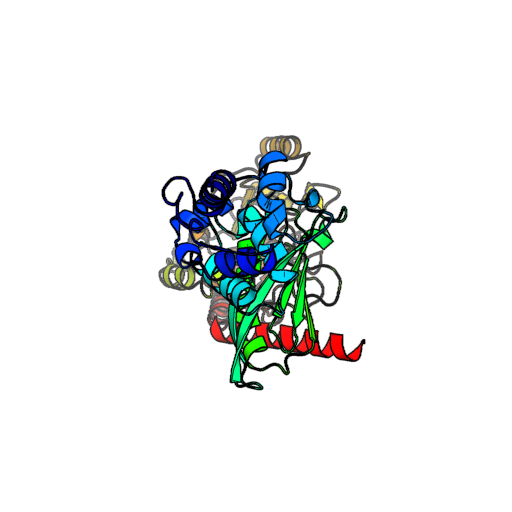 O O . TYR A 1 374 ? -0.538 -8.606 -16.135 1.00 95.38 374 TYR A O 1
ATOM 2942 N N . ASP A 1 375 ? -2.434 -8.836 -14.967 1.00 94.25 375 ASP A N 1
ATOM 2943 C CA . ASP A 1 375 ? -3.106 -9.655 -15.986 1.00 94.25 375 ASP A CA 1
ATOM 2944 C C . ASP A 1 375 ? -3.465 -8.865 -17.257 1.00 94.25 375 ASP A C 1
ATOM 2946 O O . ASP A 1 375 ? -3.812 -9.449 -18.281 1.00 94.25 375 ASP A O 1
ATOM 2950 N N . LEU A 1 376 ? -3.342 -7.533 -17.223 1.00 96.69 376 LEU A N 1
ATOM 2951 C CA . LEU A 1 376 ? -3.482 -6.670 -18.396 1.00 96.69 376 LEU A CA 1
ATOM 2952 C C . LEU A 1 376 ? -2.159 -6.505 -19.174 1.00 96.69 376 LEU A C 1
ATOM 2954 O O . LEU A 1 376 ? -2.141 -5.927 -20.265 1.00 96.69 376 LEU A O 1
ATOM 2958 N N . LEU A 1 377 ? -1.036 -6.976 -18.619 1.00 97.94 377 LEU A N 1
ATOM 2959 C CA . LEU A 1 377 ? 0.272 -6.914 -19.267 1.00 97.94 377 LEU A CA 1
ATOM 2960 C C . LEU A 1 377 ? 0.396 -8.028 -20.307 1.00 97.94 377 LEU A C 1
ATOM 2962 O O . LEU A 1 377 ? 0.284 -9.210 -19.990 1.00 97.94 377 LEU A O 1
ATOM 2966 N N . VAL A 1 378 ? 0.719 -7.651 -21.543 1.00 98.56 378 VAL A N 1
ATOM 2967 C CA . VAL A 1 378 ? 0.897 -8.588 -22.654 1.00 98.56 378 VAL A CA 1
ATOM 2968 C C . VAL A 1 378 ? 2.331 -8.468 -23.188 1.00 98.56 378 VAL A C 1
ATOM 2970 O O . VAL A 1 378 ? 2.724 -7.389 -23.659 1.00 98.56 378 VAL A O 1
ATOM 2973 N N . PRO A 1 379 ? 3.144 -9.542 -23.089 1.00 98.50 379 PRO A N 1
ATOM 2974 C CA . PRO A 1 379 ? 4.537 -9.528 -23.525 1.00 98.50 379 PRO A CA 1
ATOM 2975 C C . PRO A 1 379 ? 4.679 -9.102 -24.989 1.00 98.50 379 PRO A C 1
ATOM 2977 O O . PRO A 1 379 ? 3.929 -9.564 -25.843 1.00 98.50 379 PRO A O 1
ATOM 2980 N N . TRP A 1 380 ? 5.660 -8.246 -25.280 1.00 98.56 380 TRP A N 1
ATOM 2981 C CA . TRP A 1 380 ? 5.954 -7.676 -26.606 1.00 98.56 380 TRP A CA 1
ATOM 2982 C C . TRP A 1 380 ? 4.850 -6.808 -27.231 1.00 98.56 380 TRP A C 1
ATOM 2984 O O . TRP A 1 380 ? 5.034 -6.262 -28.325 1.00 98.56 380 TRP A O 1
ATOM 2994 N N . GLU A 1 381 ? 3.732 -6.613 -26.533 1.00 98.56 381 GLU A N 1
ATOM 2995 C CA . GLU A 1 381 ? 2.696 -5.661 -26.920 1.00 98.56 381 GLU A CA 1
ATOM 2996 C C . GLU A 1 381 ? 2.822 -4.366 -26.130 1.00 98.56 381 GLU A C 1
ATOM 2998 O O . GLU A 1 381 ? 3.009 -3.314 -26.734 1.00 98.56 381 GLU A O 1
ATOM 3003 N N . ASN A 1 382 ? 2.759 -4.440 -24.798 1.00 98.44 382 ASN A N 1
ATOM 3004 C CA . ASN A 1 382 ? 2.753 -3.267 -23.916 1.00 98.44 382 ASN A CA 1
ATOM 3005 C C . ASN A 1 382 ? 3.931 -3.225 -22.921 1.00 98.44 382 ASN A C 1
ATOM 3007 O O . ASN A 1 382 ? 4.108 -2.233 -22.216 1.00 98.44 382 ASN A O 1
ATOM 3011 N N . TYR A 1 383 ? 4.787 -4.250 -22.931 1.00 98.75 383 TYR A N 1
ATOM 3012 C CA . TYR A 1 383 ? 6.098 -4.270 -22.279 1.00 98.75 383 TYR A CA 1
ATOM 3013 C C . TYR A 1 383 ? 7.021 -5.298 -22.957 1.00 98.75 383 TYR A C 1
ATOM 3015 O O . TYR A 1 383 ? 6.569 -6.112 -23.760 1.00 98.75 383 TYR A O 1
ATOM 3023 N N . VAL A 1 384 ? 8.313 -5.288 -22.632 1.00 98.88 384 VAL A N 1
ATOM 3024 C CA . VAL A 1 384 ? 9.291 -6.291 -23.079 1.00 98.88 384 VAL A CA 1
ATOM 3025 C C . VAL A 1 384 ? 9.653 -7.189 -21.889 1.00 98.88 384 VAL A C 1
ATOM 3027 O O . VAL A 1 384 ? 10.195 -6.673 -20.912 1.00 98.88 384 VAL A O 1
ATOM 3030 N N . PRO A 1 385 ? 9.363 -8.503 -21.910 1.00 98.62 385 PRO A N 1
ATOM 3031 C CA . PRO A 1 385 ? 9.782 -9.397 -20.830 1.00 98.62 385 PRO A CA 1
ATOM 3032 C C . PRO A 1 385 ? 11.303 -9.569 -20.857 1.00 98.62 385 PRO A C 1
ATOM 3034 O O . PRO A 1 385 ? 11.869 -9.627 -21.942 1.00 98.62 385 PRO A O 1
ATOM 3037 N N . VAL A 1 386 ? 11.960 -9.710 -19.709 1.00 98.81 386 VAL A N 1
ATOM 3038 C CA . VAL A 1 386 ? 13.398 -10.026 -19.554 1.00 98.81 386 VAL A CA 1
ATOM 3039 C C . VAL A 1 386 ? 13.532 -11.250 -18.650 1.00 98.81 386 VAL A C 1
ATOM 3041 O O . VAL A 1 386 ? 12.745 -11.384 -17.709 1.00 98.81 386 VAL A O 1
ATOM 3044 N N . GLU A 1 387 ? 14.466 -12.158 -18.946 1.00 98.19 387 GLU A N 1
ATOM 3045 C CA . GLU A 1 387 ? 14.682 -13.319 -18.072 1.00 98.19 387 GLU A CA 1
ATOM 3046 C C . GLU A 1 387 ? 15.145 -12.891 -16.670 1.00 98.19 387 GLU A C 1
ATOM 3048 O O . GLU A 1 387 ? 15.774 -11.837 -16.527 1.00 98.19 387 GLU A O 1
ATOM 3053 N N . PRO A 1 388 ? 14.823 -13.668 -15.619 1.00 96.44 388 PRO A N 1
ATOM 3054 C CA . PRO A 1 388 ? 15.091 -13.236 -14.252 1.00 96.44 388 PRO A CA 1
ATOM 3055 C C . PRO A 1 388 ? 16.571 -12.971 -13.942 1.00 96.44 388 PRO A C 1
ATOM 3057 O O . PRO A 1 388 ? 16.888 -12.035 -13.213 1.00 96.44 388 PRO A O 1
ATOM 3060 N N . ASP A 1 389 ? 17.472 -13.720 -14.580 1.00 96.00 389 ASP A N 1
ATOM 3061 C CA . ASP A 1 389 ? 18.929 -13.594 -14.455 1.00 96.00 389 ASP A CA 1
ATOM 3062 C C . ASP A 1 389 ? 19.541 -12.462 -15.308 1.00 96.00 389 ASP A C 1
ATOM 3064 O O . ASP A 1 389 ? 20.760 -12.282 -15.330 1.00 96.00 389 ASP A O 1
ATOM 3068 N N . LEU A 1 390 ? 18.707 -11.690 -16.018 1.00 98.25 390 LEU A N 1
ATOM 3069 C CA . LEU A 1 390 ? 19.092 -10.618 -16.945 1.00 98.25 390 LEU A CA 1
ATOM 3070 C C . LEU A 1 390 ? 19.929 -11.066 -18.153 1.00 98.25 390 LEU A C 1
ATOM 3072 O O . LEU A 1 390 ? 20.484 -10.207 -18.849 1.00 98.25 390 LEU A O 1
ATOM 3076 N N . SER A 1 391 ? 20.012 -12.370 -18.431 1.00 97.88 391 SER A N 1
ATOM 3077 C CA . SER A 1 391 ? 20.853 -12.932 -19.499 1.00 97.88 391 SER A CA 1
ATOM 3078 C C . SER A 1 391 ? 20.567 -12.335 -20.881 1.00 97.88 391 SER A C 1
ATOM 3080 O O . SER A 1 391 ? 21.489 -12.165 -21.679 1.00 97.88 391 SER A O 1
ATOM 3082 N N . ASP A 1 392 ? 19.320 -11.934 -21.137 1.00 98.62 392 ASP A N 1
ATOM 3083 C CA . ASP A 1 392 ? 18.880 -11.354 -22.407 1.00 98.62 392 ASP A CA 1
ATOM 3084 C C . ASP A 1 392 ? 18.573 -9.845 -22.360 1.00 98.62 392 ASP A C 1
ATOM 3086 O O . ASP A 1 392 ? 18.079 -9.271 -23.337 1.00 98.62 392 ASP A O 1
ATOM 3090 N N . LEU A 1 393 ? 18.912 -9.158 -21.260 1.00 98.81 393 LEU A N 1
ATOM 3091 C CA . LEU A 1 393 ? 18.628 -7.728 -21.098 1.00 98.81 393 LEU A CA 1
ATOM 3092 C C . LEU A 1 393 ? 19.318 -6.880 -22.179 1.00 98.81 393 LEU A C 1
ATOM 3094 O O . LEU A 1 393 ? 18.678 -6.051 -22.825 1.00 98.81 393 LEU A O 1
ATOM 3098 N N . ILE A 1 394 ? 20.625 -7.074 -22.378 1.00 98.69 394 ILE A N 1
ATOM 3099 C CA . ILE A 1 394 ? 21.419 -6.268 -23.322 1.00 98.69 394 ILE A CA 1
ATOM 3100 C C . ILE A 1 394 ? 20.988 -6.526 -24.769 1.00 98.69 394 ILE A C 1
ATOM 3102 O O . ILE A 1 394 ? 20.864 -5.579 -25.547 1.00 98.69 394 ILE A O 1
ATOM 3106 N N . GLU A 1 395 ? 20.709 -7.784 -25.117 1.00 98.75 395 GLU A N 1
ATOM 3107 C CA . GLU A 1 395 ? 20.178 -8.158 -26.431 1.00 98.75 395 GLU A CA 1
ATOM 3108 C C . GLU A 1 395 ? 18.863 -7.423 -26.717 1.00 98.75 395 GLU A C 1
ATOM 3110 O O . GLU A 1 395 ? 18.724 -6.779 -27.758 1.00 98.75 395 GLU A O 1
ATOM 3115 N N . LYS A 1 396 ? 17.925 -7.435 -25.763 1.00 98.88 396 LYS A N 1
ATOM 3116 C CA . LYS A 1 396 ? 16.618 -6.782 -25.910 1.00 98.88 396 LYS A CA 1
ATOM 3117 C C . LYS A 1 396 ? 16.710 -5.263 -25.979 1.00 98.88 396 LYS A C 1
ATOM 3119 O O . LYS A 1 396 ? 15.955 -4.651 -26.733 1.00 98.88 396 LYS A O 1
ATOM 3124 N N . ILE A 1 397 ? 17.636 -4.639 -25.245 1.00 98.81 397 ILE A N 1
ATOM 3125 C CA . ILE A 1 397 ? 17.880 -3.195 -25.377 1.00 98.81 397 ILE A CA 1
ATOM 3126 C C . ILE A 1 397 ? 18.393 -2.875 -26.786 1.00 98.81 397 ILE A C 1
ATOM 3128 O O . ILE A 1 397 ? 17.871 -1.962 -27.422 1.00 98.81 397 ILE A O 1
ATOM 3132 N N . ASN A 1 398 ? 19.364 -3.631 -27.307 1.00 98.75 398 ASN A N 1
ATOM 3133 C CA . ASN A 1 398 ? 19.863 -3.418 -28.669 1.00 98.75 398 ASN A CA 1
ATOM 3134 C C . ASN A 1 398 ? 18.774 -3.655 -29.720 1.00 98.75 398 ASN A C 1
ATOM 3136 O O . ASN A 1 398 ? 18.604 -2.827 -30.609 1.00 98.75 398 ASN A O 1
ATOM 3140 N N . TRP A 1 399 ? 17.950 -4.693 -29.556 1.00 98.81 399 TRP A N 1
ATOM 3141 C CA . TRP A 1 399 ? 16.803 -4.918 -30.433 1.00 98.81 399 TRP A CA 1
ATOM 3142 C C . TRP A 1 399 ? 15.859 -3.709 -30.465 1.00 98.81 399 TRP A C 1
ATOM 3144 O O . TRP A 1 399 ? 15.429 -3.298 -31.540 1.00 98.81 399 TRP A O 1
ATOM 3154 N N . LEU A 1 400 ? 15.564 -3.088 -29.317 1.00 98.69 400 LEU A N 1
ATOM 3155 C CA . LEU A 1 400 ? 14.730 -1.881 -29.265 1.00 98.69 400 LEU A CA 1
ATOM 3156 C C . LEU A 1 400 ? 15.379 -0.681 -29.974 1.00 98.69 400 LEU A C 1
ATOM 3158 O O . LEU A 1 400 ? 14.669 0.094 -30.617 1.00 98.69 400 LEU A O 1
ATOM 3162 N N . ARG A 1 401 ? 16.706 -0.537 -29.879 1.00 98.25 401 ARG A N 1
ATOM 3163 C CA . ARG A 1 401 ? 17.473 0.523 -30.563 1.00 98.25 401 ARG A CA 1
ATOM 3164 C C . ARG A 1 401 ? 17.469 0.341 -32.079 1.00 98.25 401 ARG A C 1
ATOM 3166 O O . ARG A 1 401 ? 17.273 1.315 -32.803 1.00 98.25 401 ARG A O 1
ATOM 3173 N N . ASP A 1 402 ? 17.603 -0.900 -32.536 1.00 98.44 402 ASP A N 1
ATOM 3174 C CA . ASP A 1 402 ? 17.597 -1.265 -33.955 1.00 98.44 402 ASP A CA 1
ATOM 3175 C C . ASP A 1 402 ? 16.181 -1.258 -34.561 1.00 98.44 402 ASP A C 1
ATOM 3177 O O . ASP A 1 402 ? 16.015 -1.159 -35.777 1.00 98.44 402 ASP A O 1
ATOM 3181 N N . ASN A 1 403 ? 15.142 -1.310 -33.718 1.00 98.38 403 ASN A N 1
ATOM 3182 C CA . ASN A 1 403 ? 13.732 -1.332 -34.115 1.00 98.38 403 ASN A CA 1
ATOM 3183 C C . ASN A 1 403 ? 12.941 -0.166 -33.478 1.00 98.38 403 ASN A C 1
ATOM 3185 O O . ASN A 1 403 ? 11.982 -0.392 -32.728 1.00 98.38 403 ASN A O 1
ATOM 3189 N N . PRO A 1 404 ? 13.286 1.105 -33.774 1.00 97.00 404 PRO A N 1
ATOM 3190 C CA . PRO A 1 404 ? 12.727 2.267 -33.078 1.00 97.00 404 PRO A CA 1
ATOM 3191 C C . PRO A 1 404 ? 11.211 2.426 -33.274 1.00 97.00 404 PRO A C 1
ATOM 3193 O O . PRO A 1 404 ? 10.522 2.923 -32.382 1.00 97.00 404 PRO A O 1
ATOM 3196 N N . THR A 1 405 ? 10.663 1.986 -34.412 1.00 97.50 405 THR A N 1
ATOM 3197 C CA . THR A 1 405 ? 9.213 1.999 -34.663 1.00 97.50 405 THR A CA 1
ATOM 3198 C C . THR A 1 405 ? 8.482 1.039 -33.724 1.00 97.50 405 THR A C 1
ATOM 3200 O O . THR A 1 405 ? 7.470 1.406 -33.127 1.00 97.50 405 THR A O 1
ATOM 3203 N N . GLN A 1 406 ? 9.004 -0.175 -33.555 1.00 98.44 406 GLN A N 1
ATOM 3204 C CA . GLN A 1 406 ? 8.459 -1.193 -32.663 1.00 98.44 406 GLN A CA 1
ATOM 3205 C C . GLN A 1 406 ? 8.626 -0.772 -31.204 1.00 98.44 406 GLN A C 1
ATOM 3207 O O . GLN A 1 406 ? 7.667 -0.874 -30.443 1.00 98.44 406 GLN A O 1
ATOM 3212 N N . ALA A 1 407 ? 9.788 -0.227 -30.833 1.00 98.44 407 ALA A N 1
ATOM 3213 C CA . ALA A 1 407 ? 10.014 0.350 -29.514 1.00 98.44 407 ALA A CA 1
ATOM 3214 C C . ALA A 1 407 ? 8.961 1.426 -29.197 1.00 98.44 407 ALA A C 1
ATOM 3216 O O . ALA A 1 407 ? 8.248 1.336 -28.200 1.00 98.44 407 ALA A O 1
ATOM 3217 N N . HIS A 1 408 ? 8.762 2.394 -30.093 1.00 96.81 408 HIS A N 1
ATOM 3218 C CA . HIS A 1 408 ? 7.751 3.433 -29.901 1.00 96.81 408 HIS A CA 1
ATOM 3219 C C . HIS A 1 408 ? 6.326 2.860 -29.808 1.00 96.81 408 HIS A C 1
ATOM 3221 O O . HIS A 1 408 ? 5.519 3.331 -29.005 1.00 96.81 408 HIS A O 1
ATOM 3227 N N . ARG A 1 409 ? 6.005 1.819 -30.589 1.00 98.38 409 ARG A N 1
ATOM 3228 C CA . ARG A 1 409 ? 4.713 1.121 -30.507 1.00 98.38 409 ARG A CA 1
ATOM 3229 C C . ARG A 1 409 ? 4.502 0.488 -29.130 1.00 98.38 409 ARG A C 1
ATOM 3231 O O . ARG A 1 409 ? 3.459 0.723 -28.528 1.00 98.38 409 ARG A O 1
ATOM 3238 N N . ILE A 1 410 ? 5.485 -0.266 -28.635 1.00 98.81 410 ILE A N 1
ATOM 3239 C CA . ILE A 1 410 ? 5.411 -0.965 -27.342 1.00 98.81 410 ILE A CA 1
ATOM 3240 C C . ILE A 1 410 ? 5.285 0.039 -26.196 1.00 98.81 410 ILE A C 1
ATOM 3242 O O . ILE A 1 410 ? 4.400 -0.091 -25.354 1.00 98.81 410 ILE A O 1
ATOM 3246 N N . GLY A 1 411 ? 6.126 1.078 -26.190 1.00 98.00 411 GLY A N 1
ATOM 3247 C CA . GLY A 1 411 ? 6.074 2.125 -25.171 1.00 98.00 411 GLY A CA 1
ATOM 3248 C C . GLY A 1 411 ? 4.720 2.839 -25.134 1.00 98.00 411 GLY A C 1
ATOM 3249 O O . GLY A 1 411 ? 4.129 2.998 -24.066 1.00 98.00 411 GLY A O 1
ATOM 3250 N N . ASN A 1 412 ? 4.166 3.204 -26.294 1.00 97.69 412 ASN A N 1
ATOM 3251 C CA . ASN A 1 412 ? 2.845 3.834 -26.351 1.00 97.69 412 ASN A CA 1
ATOM 3252 C C . ASN A 1 412 ? 1.715 2.898 -25.920 1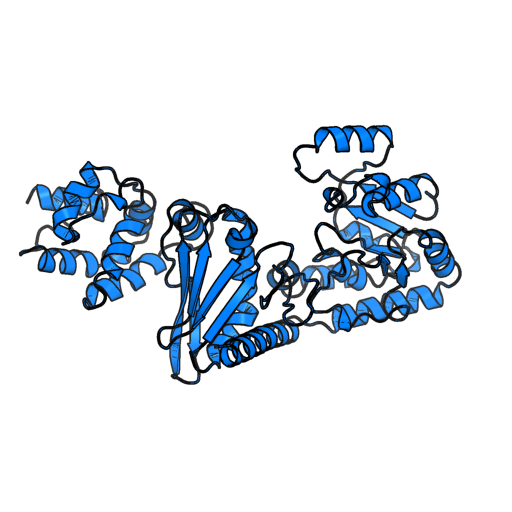.00 97.69 412 ASN A C 1
ATOM 3254 O O . ASN A 1 412 ? 0.807 3.356 -25.232 1.00 97.69 412 ASN A O 1
ATOM 3258 N N . ALA A 1 413 ? 1.770 1.615 -26.279 1.00 98.75 413 ALA A N 1
ATOM 3259 C CA . ALA A 1 413 ? 0.803 0.628 -25.808 1.00 98.75 413 ALA A CA 1
ATOM 3260 C C . ALA A 1 413 ? 0.866 0.468 -24.277 1.00 98.75 413 ALA A C 1
ATOM 3262 O O . ALA A 1 413 ? -0.174 0.455 -23.621 1.00 98.75 413 ALA A O 1
ATOM 3263 N N . GLY A 1 414 ? 2.070 0.460 -23.690 1.00 98.56 414 GLY A N 1
ATOM 3264 C CA . GLY A 1 414 ? 2.269 0.503 -22.236 1.00 98.56 414 GLY A CA 1
ATOM 3265 C C . GLY A 1 414 ? 1.641 1.739 -21.585 1.00 98.56 414 GLY A C 1
ATOM 3266 O O . GLY A 1 414 ? 0.907 1.625 -20.602 1.00 98.56 414 GLY A O 1
ATOM 3267 N N . ARG A 1 415 ? 1.843 2.924 -22.175 1.00 97.81 415 ARG A N 1
ATOM 3268 C CA . ARG A 1 415 ? 1.216 4.167 -21.693 1.00 97.81 415 ARG A CA 1
ATOM 3269 C C . ARG A 1 415 ? -0.306 4.134 -21.812 1.00 97.81 415 ARG A C 1
ATOM 3271 O O . ARG A 1 415 ? -0.995 4.585 -20.901 1.00 97.81 415 ARG A O 1
ATOM 3278 N N . GLN A 1 416 ? -0.835 3.626 -22.924 1.00 98.00 416 GLN A N 1
ATOM 3279 C CA . GLN A 1 416 ? -2.276 3.480 -23.139 1.00 98.00 416 GLN A CA 1
ATOM 3280 C C . GLN A 1 416 ? -2.894 2.543 -22.102 1.00 98.00 416 GLN A C 1
ATOM 3282 O O . GLN A 1 416 ? -3.904 2.905 -21.504 1.00 98.00 416 GLN A O 1
ATOM 3287 N N . LEU A 1 417 ? -2.248 1.409 -21.818 1.00 98.31 417 LEU A N 1
ATOM 3288 C CA . LEU A 1 417 ? -2.659 0.509 -20.745 1.00 98.31 417 LEU A CA 1
ATOM 3289 C C . LEU A 1 417 ? -2.701 1.241 -19.396 1.00 98.31 417 LEU A C 1
ATOM 3291 O O . LEU A 1 417 ? -3.748 1.270 -18.752 1.00 98.31 417 LEU A O 1
ATOM 3295 N N . ALA A 1 418 ? -1.610 1.895 -18.990 1.00 97.62 418 ALA A N 1
ATOM 3296 C CA . ALA A 1 418 ? -1.570 2.627 -17.722 1.00 97.62 418 ALA A CA 1
ATOM 3297 C C . ALA A 1 418 ? -2.642 3.734 -17.643 1.00 97.62 418 ALA A C 1
ATOM 3299 O O . ALA A 1 418 ? -3.207 3.986 -16.579 1.00 97.62 418 ALA A O 1
ATOM 3300 N N . ASN A 1 419 ? -2.962 4.395 -18.761 1.00 96.69 419 ASN A N 1
ATOM 3301 C CA . ASN A 1 419 ? -4.049 5.377 -18.865 1.00 96.69 419 ASN A CA 1
ATOM 3302 C C . ASN A 1 419 ? -5.455 4.774 -18.844 1.00 96.69 419 ASN A C 1
ATOM 3304 O O . ASN A 1 419 ? -6.376 5.461 -18.415 1.00 96.69 419 ASN A O 1
ATOM 3308 N N . SER A 1 420 ? -5.622 3.515 -19.246 1.00 96.88 420 SER A N 1
ATOM 3309 C CA . SER A 1 420 ? -6.910 2.816 -19.160 1.00 96.88 420 SER A CA 1
ATOM 3310 C C . SER A 1 420 ? -7.274 2.375 -17.739 1.00 96.88 420 SER A C 1
ATOM 3312 O O . SER A 1 420 ? -8.446 2.161 -17.452 1.00 96.88 420 SER A O 1
ATOM 3314 N N . ILE A 1 421 ? -6.286 2.259 -16.845 1.00 97.12 421 ILE A N 1
ATOM 3315 C CA . ILE A 1 421 ? -6.501 1.909 -15.437 1.00 97.12 421 ILE A CA 1
ATOM 3316 C C . ILE A 1 421 ? -6.841 3.190 -14.669 1.00 97.12 421 ILE A C 1
ATOM 3318 O O . ILE A 1 421 ? -5.951 3.888 -14.171 1.00 97.12 421 ILE A O 1
ATOM 3322 N N . ASP A 1 422 ? -8.127 3.523 -14.604 1.00 94.12 422 ASP A N 1
ATOM 3323 C CA . ASP A 1 422 ? -8.624 4.664 -13.841 1.00 94.12 422 ASP A CA 1
ATOM 3324 C C . ASP A 1 422 ? -8.854 4.325 -12.361 1.00 94.12 422 ASP A C 1
ATOM 3326 O O . ASP A 1 422 ? -9.024 3.171 -11.960 1.00 94.12 422 ASP A O 1
ATOM 3330 N N . PHE A 1 423 ? -8.851 5.367 -11.530 1.00 97.06 423 PHE A N 1
ATOM 3331 C CA . PHE A 1 423 ? -8.982 5.229 -10.084 1.00 97.06 423 PHE A CA 1
ATOM 3332 C C . PHE A 1 423 ? -10.328 4.623 -9.668 1.00 97.06 423 PHE A C 1
ATOM 3334 O O . PHE A 1 423 ? -10.367 3.744 -8.811 1.00 97.06 423 PHE A O 1
ATOM 3341 N N . HIS A 1 424 ? -11.427 5.063 -10.284 1.00 96.50 424 HIS A N 1
ATOM 3342 C CA . HIS A 1 424 ? -12.772 4.655 -9.889 1.00 96.50 424 HIS A CA 1
ATOM 3343 C C . HIS A 1 424 ? -13.013 3.165 -10.155 1.00 96.50 424 HIS A C 1
ATOM 3345 O O . HIS A 1 424 ? -13.409 2.430 -9.248 1.00 96.50 424 HIS A O 1
ATOM 3351 N N . ASN A 1 425 ? -12.699 2.692 -11.362 1.00 96.00 425 ASN A N 1
ATOM 3352 C CA . ASN A 1 425 ? -12.841 1.284 -11.720 1.00 96.00 425 ASN A CA 1
ATOM 3353 C C . ASN A 1 425 ? -11.881 0.391 -10.927 1.00 96.00 425 ASN A C 1
ATOM 3355 O O . ASN A 1 425 ? -12.257 -0.719 -10.552 1.00 96.00 425 ASN A O 1
ATOM 3359 N N . ALA A 1 426 ? -10.677 0.874 -10.598 1.00 97.12 426 ALA A N 1
ATOM 3360 C CA . ALA A 1 426 ? -9.776 0.153 -9.703 1.00 97.12 426 ALA A CA 1
ATOM 3361 C C . ALA A 1 426 ? -10.381 -0.024 -8.296 1.00 97.12 426 ALA A C 1
ATOM 3363 O O . ALA A 1 426 ? -10.266 -1.106 -7.719 1.00 97.12 426 ALA A O 1
ATOM 3364 N N . MET A 1 427 ? -11.072 0.990 -7.754 1.00 97.69 427 MET A N 1
ATOM 3365 C CA . MET A 1 427 ? -11.748 0.870 -6.453 1.00 97.69 427 MET A CA 1
ATOM 3366 C C . MET A 1 427 ? -12.931 -0.100 -6.512 1.00 97.69 427 MET A C 1
ATOM 3368 O O . MET A 1 427 ? -13.108 -0.903 -5.596 1.00 97.69 427 MET A O 1
ATOM 3372 N N . ILE A 1 428 ? -13.699 -0.096 -7.608 1.00 96.81 428 ILE A N 1
ATOM 3373 C CA . ILE A 1 428 ? -14.757 -1.092 -7.844 1.00 96.81 428 ILE A CA 1
ATOM 3374 C C . ILE A 1 428 ? -14.162 -2.505 -7.885 1.00 96.81 428 ILE A C 1
ATOM 3376 O O . ILE A 1 428 ? -14.674 -3.405 -7.221 1.00 96.81 428 ILE A O 1
ATOM 3380 N N . ALA A 1 429 ? -13.064 -2.709 -8.617 1.00 95.50 429 ALA A N 1
ATOM 3381 C CA . ALA A 1 429 ? -12.393 -4.004 -8.697 1.00 95.50 429 ALA A CA 1
ATOM 3382 C C . ALA A 1 429 ? -11.903 -4.483 -7.319 1.00 95.50 429 ALA A C 1
ATOM 3384 O O . ALA A 1 429 ? -12.153 -5.631 -6.951 1.00 95.50 429 ALA A O 1
ATOM 3385 N N . GLY A 1 430 ? -11.293 -3.596 -6.522 1.00 96.62 430 GLY A N 1
ATOM 3386 C CA . GLY A 1 430 ? -10.920 -3.895 -5.136 1.00 96.62 430 GLY A CA 1
ATOM 3387 C C . GLY A 1 430 ? -12.132 -4.267 -4.275 1.00 96.62 430 GLY A C 1
ATOM 3388 O O . GLY A 1 430 ? -12.099 -5.245 -3.534 1.00 96.62 430 GLY A O 1
ATOM 3389 N N . SER A 1 431 ? -13.246 -3.554 -4.439 1.00 97.62 431 SER A N 1
ATOM 3390 C CA . SER A 1 431 ? -14.498 -3.833 -3.733 1.00 97.62 431 SER A CA 1
ATOM 3391 C C . SER A 1 431 ? -15.083 -5.203 -4.094 1.00 97.62 431 SER A C 1
ATOM 3393 O O . SER A 1 431 ? -15.590 -5.920 -3.232 1.00 97.62 431 SER A O 1
ATOM 3395 N N . ASN A 1 432 ? -14.978 -5.604 -5.362 1.00 96.31 432 ASN A N 1
ATOM 3396 C CA . ASN A 1 432 ? -15.388 -6.928 -5.827 1.00 96.31 432 ASN A CA 1
ATOM 3397 C C . ASN A 1 432 ? -14.470 -8.034 -5.285 1.00 96.31 432 ASN A C 1
ATOM 3399 O O . ASN A 1 432 ? -14.941 -9.134 -4.995 1.00 96.31 432 ASN A O 1
ATOM 3403 N N . ALA A 1 433 ? -13.171 -7.759 -5.114 1.00 95.81 433 ALA A N 1
ATOM 3404 C CA . ALA A 1 433 ? -12.244 -8.693 -4.478 1.00 95.81 433 ALA A CA 1
ATOM 3405 C C . ALA A 1 433 ? -12.602 -8.932 -3.000 1.00 95.81 433 ALA A C 1
ATOM 3407 O O . ALA A 1 433 ? -12.598 -10.086 -2.565 1.00 95.81 433 ALA A O 1
ATOM 3408 N N . VAL A 1 434 ? -12.991 -7.881 -2.261 1.00 97.00 434 VAL A N 1
ATOM 3409 C CA . VAL A 1 434 ? -13.510 -8.003 -0.883 1.00 97.00 434 VAL A CA 1
ATOM 3410 C C . VAL A 1 434 ? -14.739 -8.911 -0.858 1.00 97.00 434 VAL A C 1
ATOM 3412 O O . VAL A 1 434 ? -14.775 -9.893 -0.119 1.00 97.00 434 VAL A O 1
ATOM 3415 N N . GLU A 1 435 ? -15.727 -8.630 -1.709 1.00 96.62 435 GLU A N 1
ATOM 3416 C CA . GLU A 1 435 ? -16.964 -9.409 -1.791 1.00 96.62 435 GLU A CA 1
ATOM 3417 C C . GLU A 1 435 ? -16.695 -10.882 -2.111 1.00 96.62 435 GLU A C 1
ATOM 3419 O O . GLU A 1 435 ? -17.191 -11.778 -1.426 1.00 96.62 435 GLU A O 1
ATOM 3424 N N . LYS A 1 436 ? -15.841 -11.147 -3.105 1.00 95.31 436 LYS A N 1
ATOM 3425 C CA . LYS A 1 436 ? -15.423 -12.502 -3.472 1.00 95.31 436 LYS A CA 1
ATOM 3426 C C . LYS A 1 436 ? -14.782 -13.227 -2.288 1.00 95.31 436 LYS A C 1
ATOM 3428 O O . LYS A 1 436 ? -15.112 -14.389 -2.051 1.00 95.31 436 LYS A O 1
ATOM 3433 N N . LEU A 1 437 ? -13.891 -12.565 -1.548 1.00 95.25 437 LEU A N 1
ATOM 3434 C CA . LEU A 1 437 ? -13.240 -13.158 -0.382 1.00 95.25 437 LEU A CA 1
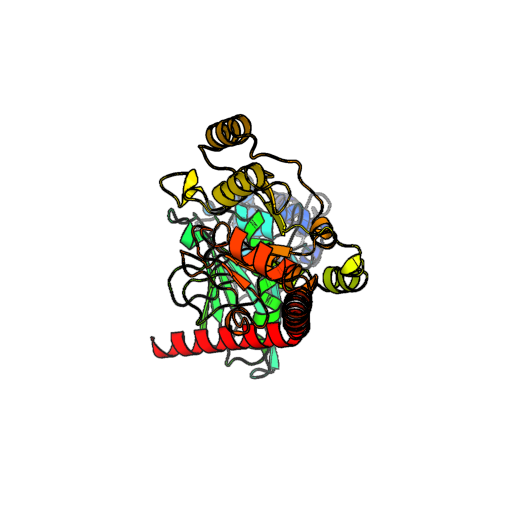ATOM 3435 C C . LEU A 1 437 ? -14.251 -13.493 0.720 1.00 95.25 437 LEU A C 1
ATOM 3437 O O . LEU A 1 437 ? -14.247 -14.617 1.225 1.00 95.25 437 LEU A O 1
ATOM 3441 N N . VAL A 1 438 ? -15.166 -12.573 1.037 1.00 96.06 438 VAL A N 1
ATOM 3442 C CA . VAL A 1 438 ? -16.223 -12.821 2.028 1.00 96.06 438 VAL A CA 1
ATOM 3443 C C . VAL A 1 438 ? -17.083 -14.020 1.626 1.00 96.06 438 VAL A C 1
ATOM 3445 O O . VAL A 1 438 ? -17.334 -14.896 2.452 1.00 96.06 438 VAL A O 1
ATOM 3448 N N . GLN A 1 439 ? -17.484 -14.117 0.355 1.00 94.88 439 GLN A N 1
ATOM 3449 C CA . GLN A 1 439 ? -18.281 -15.244 -0.141 1.00 94.88 439 GLN A CA 1
ATOM 3450 C C . GLN A 1 439 ? -17.538 -16.581 -0.046 1.00 94.88 439 GLN A C 1
ATOM 3452 O O . GLN A 1 439 ? -18.131 -17.597 0.321 1.00 94.88 439 GLN A O 1
ATOM 3457 N N . VAL A 1 440 ? -16.235 -16.601 -0.343 1.00 93.88 440 VAL A N 1
ATOM 3458 C CA . VAL A 1 440 ? -15.406 -17.801 -0.158 1.00 93.88 440 VAL A CA 1
ATOM 3459 C C . VAL A 1 440 ? -15.331 -18.178 1.321 1.00 93.88 440 VAL A C 1
ATOM 3461 O O . VAL A 1 440 ? -15.541 -19.342 1.657 1.00 93.88 440 VAL A O 1
ATOM 3464 N N . ASN A 1 441 ? -15.094 -17.212 2.210 1.00 93.50 441 ASN A N 1
ATOM 3465 C CA . ASN A 1 441 ? -15.011 -17.460 3.648 1.00 93.50 441 ASN A CA 1
ATOM 3466 C C . ASN A 1 441 ? -16.341 -17.956 4.236 1.00 93.50 441 ASN A C 1
ATOM 3468 O O . ASN A 1 441 ? -16.320 -18.845 5.083 1.00 93.50 441 ASN A O 1
ATOM 3472 N N . LYS A 1 442 ? -17.493 -17.460 3.760 1.00 93.25 442 LYS A N 1
ATOM 3473 C CA . LYS A 1 442 ? -18.820 -17.961 4.168 1.00 93.25 442 LYS A CA 1
ATOM 3474 C C . LYS A 1 442 ? -19.038 -19.430 3.797 1.00 93.25 442 LYS A C 1
ATOM 3476 O O . LYS A 1 442 ? -19.626 -20.156 4.581 1.00 93.25 442 LYS A O 1
ATOM 3481 N N . ARG A 1 443 ? -18.563 -19.879 2.629 1.00 90.88 443 ARG A N 1
ATOM 3482 C CA . ARG A 1 443 ? -18.741 -21.270 2.152 1.00 90.88 443 ARG A CA 1
ATOM 3483 C C . ARG A 1 443 ? -17.871 -22.299 2.873 1.00 90.88 443 ARG A C 1
ATOM 3485 O O . ARG A 1 443 ? -18.103 -23.493 2.713 1.00 90.88 443 ARG A O 1
ATOM 3492 N N . LEU A 1 444 ? -16.824 -21.843 3.552 1.00 86.00 444 LEU A N 1
ATOM 3493 C CA . LEU A 1 444 ? -15.857 -22.696 4.244 1.00 86.00 444 LEU A CA 1
ATOM 3494 C C . LEU A 1 444 ? -16.114 -22.793 5.754 1.00 86.00 444 LEU A C 1
ATOM 3496 O O . LEU A 1 444 ? -15.441 -23.581 6.416 1.00 86.00 444 LEU A O 1
ATOM 3500 N N . LYS A 1 445 ? -17.042 -21.985 6.278 1.00 73.25 445 LYS A N 1
ATOM 3501 C CA . LYS A 1 445 ? -17.644 -22.163 7.602 1.00 73.25 445 LYS A CA 1
ATOM 3502 C C . LYS A 1 445 ? -18.744 -23.212 7.511 1.00 73.25 445 LYS A C 1
ATOM 3504 O O . LYS A 1 445 ? -18.880 -23.969 8.494 1.00 73.25 445 LYS A O 1
#

Mean predicted aligned error: 6.13 Å

Sequence (445 aa):
MEHRTDLARLLFGDDHPDALAHADGDGDSLRKAVFAHPLNRDAQVAHYRLSKTLSHEDIENLRPLFLLNDTAVHVGRSLHSALADYAESCLDCAAAVGFLDAFESALPVEGPDGLWGKMAHEGGIIRAMASFRNGQVERMLKVRVEFVRPPSTEHVLNELAEFTINGSGATCRLMTGLPSVYAPRLLATFPFIIPYLERCDLDGAFDVSLGDEAVLGRVLGFSSQLEQFLVPDIMFVASQGYAEARTTYAQAAPWHQRLDRAYWRGTDTGVFRYRNIDDAPRVAVAKLALRHPDILDAKITDVEPRPDRDAKRAYYESECLIGDGEPQSKILDYKYQVDIDGNTNTWSGLFLKLLTGSPVLKVKSELGFKQWYYDLLVPWENYVPVEPDLSDLIEKINWLRDNPTQAHRIGNAGRQLANSIDFHNAMIAGSNAVEKLVQVNKRLK

Radius of gyration: 27.22 Å; Cα contacts (8 Å, |Δi|>4): 798; chains: 1; bounding box: 65×47×83 Å

Nearest PDB structures (foldseek):
  5ub5-assembly1_A  TM=7.762E-01  e=1.163E-11  Homo sapiens
  7vfn-assembly1_A  TM=6.497E-01  e=7.176E-05  Staphylococcus aureus subsp. aureus USA300
  7uqy-assembly1_A  TM=6.314E-01  e=1.602E-03  Homo sapiens
  5d01-assembly1_A  TM=5.735E-01  e=2.221E-03  Bacillus subtilis subsp. subtilis str. 168
  7yea-assembly1_B  TM=3.945E-01  e=1.991E-03  Homo sapiens

Foldseek 3Di:
DVLQLVLQCLQQNPVGSCQCVPQDDALVSSLLSSLQRPSLLPLVSLLQQLPDADAPVNQVSCVRNQVDDDSVLRHRAGSNQSLLVSLVVPVVDPSSVSSNVNNLVSAACDDVSHPQVRCLVSWHKDQAPDWAQAPVVRDIAGEMEGEDDDADPDVQQQQKFKWFFAPRGIYTYHYRDPRVQQVLLVVLLCLQQRVLRNYDPRGFIAMAGSDPEDDPDLHAYQKYLDLLRFAPGSVCSVCQNVVVLLVVLVPFDDLVQAQLAEEDEEAQAQCVVDPDSCQRVLQVLLLVCVVCVSHYYHAHAAYDPDPCRVVVVVVCVVSVRHDHDDPPCVLLRHQEYEFHQGNGGPNCRLLSNLLNLHAYAYEDDPSNMDHNLCVVDDDLQQHDYAYNSNPCVRVVSVVCVVVVVSRSRNSVSSSVSSVVDGSNVSSNVNNVSRVVSRVVRVVVD

Organism: NCBI:txid2008318